Protein 5CJZ (pdb70)

InterPro domains:
  IPR011990 Tetratricopeptide-like helical domain superfamily [SSF48452] (22-642)
  IPR012944 RagB/SusD domain [PF07980] (339-642)
  IPR033985 SusD-like, N-terminal [PF14322] (80-227)

Organism: Bacteroides thetaiotaomicron (strain ATCC 29148 / DSM 2079 / JCM 5827 / CCUG 10774 / NCTC 10582 / VPI-5482 / E50) (NCBI:txid226186)

Radius of gyration: 24.62 Å; Cα contacts (8 Å, |Δi|>4): 1208; chains: 1; bounding box: 71×68×52 Å

Secondary structure (DSSP, 8-state):
--SSHHHHHHHHHHHGGGTTTT-TT-TTSTTTSSSSSEE--GGGGGSSSHHHHHTT--BTTBS--HHHHHHHHHHHHHHHHHHHHH--TTT--HHHHHHHHHHHHHHHHHHHHHHHHHHSS-----S---TT--GGG---PPPHHHHHHHHHHHHHHHHHHS-S-----SS-----HHHHHHHHHHHHHHHHSGGGTT--S-TT-B-SS--BTTTBTB-S--S--THHHHHHHHHHHHHHHHHHTTT-------S-HHHHTT-PPPPBTTB-SSGGGHHHHHHHHHHHHHTS--GGGT---EEEEES----STTTS-SEEEE-TTS-EEE-----EE-HHHHHHSPBTTSS-TTT-TTS--GGGTTSB---TT-TT-BGGGSSB-HHHHHHEEETTSEEEEEEETTEEEEP-TT-TTTTS--HHHHTT---SSSEEE-TT--TT-EE-TTS-EE--S--PEEEEEHHHHHHHHHHHHHHHT-HHHHHHHHHHHHHHTTSPPP-GGG-BTTB-HHHHHHHHHHHHTTTSS-HHHHHHHTT-HHHHHSTT--EE-S-SSSS--HHHHSS-EE--S-----GGGGSPPP-HHHHHH-TT--PPTT-

Structure (mmCIF, N/CA/C/O backbone):
data_5CJZ
#
_entry.id   5CJZ
#
_cell.length_a   155.925
_cell.length_b   155.925
_cell.length_c   114.315
_cell.angle_alpha   90.000
_cell.angle_beta   90.000
_cell.angle_gamma   120.000
#
_symmetry.space_group_name_H-M   'P 6 2 2'
#
loop_
_entity.id
_entity.type
_entity.pdbx_description
1 polymer 'SusD homolog'
2 non-polymer 'POTASSIUM ION'
3 non-polymer 'CALCIUM ION'
4 non-polymer 'CESIUM ION'
5 non-polymer beta-D-galactopyranose
6 non-polymer 1,2-ETHANEDIOL
7 water water
#
loop_
_atom_site.group_PDB
_atom_site.id
_atom_site.type_symbol
_atom_site.label_atom_id
_atom_site.label_alt_id
_atom_site.label_comp_id
_atom_site.label_asym_id
_atom_site.label_entity_id
_atom_site.label_seq_id
_atom_site.pdbx_PDB_ins_code
_atom_site.Cartn_x
_atom_site.Cartn_y
_atom_site.Cartn_z
_atom_site.occupancy
_atom_site.B_iso_or_equiv
_atom_site.auth_seq_id
_atom_site.auth_comp_id
_atom_site.auth_asym_id
_atom_site.auth_atom_id
_atom_site.pd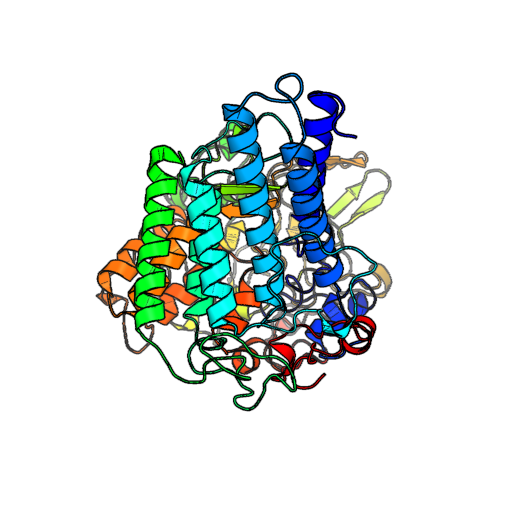bx_PDB_model_num
ATOM 1 N N . ALA A 1 24 ? 207.434 125.273 12.983 1.00 42.76 40 ALA A N 1
ATOM 2 C CA . ALA A 1 24 ? 208.480 124.281 13.190 1.00 44.13 40 ALA A CA 1
ATOM 3 C C . ALA A 1 24 ? 208.718 124.112 14.681 1.00 40.22 40 ALA A C 1
ATOM 4 O O . ALA A 1 24 ? 208.057 123.317 15.344 1.00 37.02 40 ALA A O 1
ATOM 6 N N . MET A 1 25 ? 209.680 124.861 15.198 1.00 39.88 41 MET A N 1
ATOM 7 C CA . MET A 1 25 ? 209.779 125.089 16.628 1.00 32.29 41 MET A CA 1
ATOM 8 C C . MET A 1 25 ? 209.890 126.593 16.836 1.00 29.89 41 MET A C 1
ATOM 9 O O . MET A 1 25 ? 210.749 127.084 17.559 1.00 29.36 41 MET A O 1
ATOM 14 N N . SER A 1 26 ? 208.997 127.315 16.181 1.00 24.06 42 SER A N 1
ATOM 15 C CA . SER A 1 26 ? 209.062 128.762 16.127 1.00 25.31 42 SER A CA 1
ATOM 16 C C . SER A 1 26 ? 208.309 129.452 17.264 1.00 20.83 42 SER A C 1
ATOM 17 O O . SER A 1 26 ? 208.297 130.670 17.349 1.00 21.27 42 SER A O 1
ATOM 20 N N . SER A 1 27 ? 207.683 128.671 18.132 1.00 18.48 43 SER A N 1
ATOM 21 C CA . SER A 1 27 ? 206.940 129.220 19.256 1.00 16.69 43 SER A CA 1
ATOM 22 C C . SER A 1 27 ? 206.699 128.145 20.304 1.00 16.33 43 SER A C 1
ATOM 23 O O . SER A 1 27 ? 206.780 126.962 20.004 1.00 15.31 43 SER A O 1
ATOM 26 N N . PRO A 1 28 ? 206.392 128.559 21.534 1.00 13.39 44 PRO A N 1
ATOM 27 C CA . PRO A 1 28 ? 206.076 127.589 22.581 1.00 13.58 44 PRO A CA 1
ATOM 28 C C . PRO A 1 28 ? 204.914 126.664 22.198 1.00 14.86 44 PRO A C 1
ATOM 29 O O . PRO A 1 28 ? 205.020 125.477 22.435 1.00 13.22 44 PRO A O 1
ATOM 33 N N . THR A 1 29 ? 203.837 127.174 21.608 1.00 14.36 45 THR A N 1
ATOM 34 C CA . THR A 1 29 ? 202.718 126.275 21.310 1.00 14.20 45 THR A CA 1
ATOM 35 C C . THR A 1 29 ? 203.095 125.320 20.167 1.00 13.97 45 THR A C 1
ATOM 36 O O . THR A 1 29 ? 202.769 124.132 20.211 1.00 13.80 45 THR A O 1
ATOM 40 N N . ARG A 1 30 ? 203.818 125.820 19.170 1.00 15.23 46 ARG A N 1
ATOM 41 C CA . ARG A 1 30 ? 204.317 124.954 18.103 1.00 16.61 46 ARG A CA 1
ATOM 42 C C . ARG A 1 30 ? 205.201 123.835 18.656 1.00 14.40 46 ARG A C 1
ATOM 43 O O . ARG A 1 30 ? 205.069 122.683 18.258 1.00 12.94 46 ARG A O 1
ATOM 51 N N . ALA A 1 31 ? 206.090 124.179 19.578 1.00 15.06 47 ALA A N 1
ATOM 52 C CA . ALA A 1 31 ? 206.974 123.192 20.183 1.00 14.55 47 ALA A CA 1
ATOM 53 C C . ALA A 1 31 ? 206.161 122.138 20.934 1.00 13.91 47 ALA A C 1
ATOM 54 O O . ALA A 1 31 ? 206.377 120.944 20.763 1.00 13.29 47 ALA A O 1
ATOM 56 N N . LEU A 1 32 ? 205.215 122.587 21.752 1.00 12.98 48 LEU A N 1
ATOM 57 C CA . LEU A 1 32 ? 204.379 121.672 22.527 1.00 11.83 48 LEU A CA 1
ATOM 58 C C . LEU A 1 32 ? 203.618 120.722 21.613 1.00 12.45 48 LEU A C 1
ATOM 59 O O . LEU A 1 32 ? 203.438 119.548 21.942 1.00 11.75 48 LEU A O 1
ATOM 64 N N . GLY A 1 33 ? 203.181 121.230 20.465 1.00 10.08 49 GLY A N 1
ATOM 65 C CA . GLY A 1 33 ? 202.484 120.414 19.485 1.00 13.08 49 GLY A CA 1
ATOM 66 C C . GLY A 1 33 ? 203.371 119.302 18.944 1.00 15.01 49 GLY A C 1
ATOM 67 O O . GLY A 1 33 ? 202.936 118.159 18.758 1.00 13.29 49 GLY A O 1
ATOM 68 N N . PHE A 1 34 ? 204.626 119.660 18.692 1.00 10.81 50 PHE A N 1
ATOM 69 C CA . PHE A 1 34 ? 205.647 118.723 18.242 1.00 12.06 50 PHE A CA 1
ATOM 70 C C . PHE A 1 34 ? 205.819 117.621 19.295 1.00 11.06 50 PHE A C 1
ATOM 71 O O . PHE A 1 34 ? 205.842 116.437 18.978 1.00 11.71 50 PHE A O 1
ATOM 79 N N . LEU A 1 35 ? 205.926 118.024 20.552 1.00 10.79 51 LEU A N 1
ATOM 80 C CA . LEU A 1 35 ? 206.076 117.069 21.650 1.00 11.05 51 LEU A CA 1
ATOM 81 C C . LEU A 1 35 ? 204.863 116.128 21.730 1.00 12.98 51 LEU A C 1
ATOM 82 O O . LEU A 1 35 ? 204.997 114.913 21.877 1.00 11.03 51 LEU A O 1
ATOM 87 N N . TYR A 1 36 ? 203.676 116.711 21.627 1.00 12.09 52 TYR A N 1
ATOM 88 C CA . TYR A 1 36 ? 202.437 115.938 21.585 1.00 12.67 52 TYR A CA 1
ATOM 89 C C . TYR A 1 36 ? 202.489 114.870 20.490 1.00 13.64 52 TYR A C 1
ATOM 90 O O . TYR A 1 36 ? 202.165 113.714 20.726 1.00 11.57 52 TYR A O 1
ATOM 99 N N . SER A 1 37 ? 202.946 115.250 19.305 1.00 13.06 53 SER A N 1
ATOM 100 C CA . SER A 1 37 ? 203.012 114.301 18.198 1.00 16.03 53 SER A CA 1
ATOM 101 C C . SER A 1 37 ? 203.998 113.156 18.490 1.00 13.74 53 SER A C 1
ATOM 102 O O . SER A 1 37 ? 203.876 112.060 17.943 1.00 14.22 53 SER A O 1
ATOM 105 N N . CYS A 1 38 ? 204.962 113.398 19.370 1.00 11.49 54 CYS A N 1
ATOM 106 C CA . CYS A 1 38 ? 205.908 112.338 19.713 1.00 10.88 54 CYS A CA 1
ATOM 107 C C . CYS A 1 38 ? 205.247 111.208 20.501 1.00 10.47 54 CYS A C 1
ATOM 108 O O . CYS A 1 38 ? 205.748 110.091 20.511 1.00 10.11 54 CYS A O 1
ATOM 111 N N . TYR A 1 39 ? 204.144 111.514 21.176 1.00 9.50 55 TYR A N 1
ATOM 112 C CA . TYR A 1 39 ? 203.377 110.502 21.905 1.00 10.76 55 TYR A CA 1
ATOM 113 C C . TYR A 1 39 ? 202.475 109.667 20.986 1.00 10.65 55 TYR A C 1
ATOM 114 O O . TYR A 1 39 ? 201.758 108.786 21.442 1.00 10.84 55 TYR A O 1
ATOM 123 N N . GLY A 1 40 ? 202.521 109.947 19.693 1.00 13.91 56 GLY A N 1
ATOM 124 C CA . GLY A 1 40 ? 201.595 109.352 18.746 1.00 13.13 56 GLY A CA 1
ATOM 125 C C . GLY A 1 40 ? 201.618 107.840 18.554 1.00 12.94 56 GLY A C 1
ATOM 126 O O . GLY A 1 40 ? 200.674 107.288 18.006 1.00 13.57 56 GLY A O 1
ATOM 127 N N . GLY A 1 41 ? 202.680 107.165 18.987 1.00 11.40 57 GLY A N 1
ATOM 128 C CA . GLY A 1 41 ? 202.788 105.728 18.742 1.00 12.44 57 GLY A CA 1
ATOM 129 C C . GLY A 1 41 ? 202.407 104.843 19.925 1.00 14.15 57 GLY A C 1
ATOM 130 O O . GLY A 1 41 ? 202.467 103.618 19.867 1.00 12.57 57 GLY A O 1
ATOM 131 N N . VAL A 1 42 ? 201.992 105.482 21.005 1.00 12.58 58 VAL A N 1
ATOM 132 C CA . VAL A 1 42 ? 201.838 104.809 22.275 1.00 12.80 58 VAL A CA 1
ATOM 133 C C . VAL A 1 42 ? 200.691 103.786 22.267 1.00 13.73 58 VAL A C 1
ATOM 134 O O . VAL A 1 42 ? 200.672 102.874 23.079 1.00 14.12 58 VAL A O 1
ATOM 138 N N . SER A 1 43 ? 199.773 103.907 21.316 1.00 12.29 59 SER A N 1
ATOM 139 C CA . SER A 1 43 ? 198.637 102.969 21.224 1.00 13.49 59 SER A CA 1
ATOM 140 C C . SER A 1 43 ? 198.949 101.680 20.450 1.00 13.54 59 SER A C 1
ATOM 141 O O . SER A 1 43 ? 198.067 100.857 20.218 1.00 15.76 59 SER A O 1
ATOM 144 N N . THR A 1 44 ? 200.203 101.513 20.047 1.00 13.71 60 THR A N 1
ATOM 145 C CA . THR A 1 44 ? 200.630 100.311 19.349 1.00 12.57 60 THR A CA 1
ATOM 146 C C . THR A 1 44 ? 200.358 99.056 20.179 1.00 14.00 60 THR A C 1
ATOM 147 O O . THR A 1 44 ? 200.579 99.053 21.372 1.00 13.04 60 THR A O 1
ATOM 151 N N . ASP A 1 45 ? 199.893 97.992 19.528 1.00 14.54 61 ASP A N 1
ATOM 152 C CA . ASP A 1 45 ? 199.534 96.765 20.228 1.00 12.35 61 ASP A CA 1
ATOM 153 C C . ASP A 1 45 ? 198.573 97.095 21.373 1.00 12.10 61 ASP A C 1
ATOM 154 O O . ASP A 1 45 ? 198.809 96.761 22.521 1.00 12.87 61 ASP A O 1
ATOM 159 N N . LEU A 1 46 ? 197.491 97.787 21.049 1.00 10.44 62 LEU A N 1
ATOM 160 C CA . LEU A 1 46 ? 196.548 98.194 22.071 1.00 10.92 62 LEU A CA 1
ATOM 161 C C . LEU A 1 46 ? 195.928 96.971 22.738 1.00 11.02 62 LEU A C 1
ATOM 162 O O . LEU A 1 46 ? 195.447 96.086 22.059 1.00 9.32 62 LEU A O 1
ATOM 167 N N . PRO A 1 47 ? 195.954 96.929 24.072 1.00 11.46 63 PRO A N 1
ATOM 168 C CA . PRO A 1 47 ? 195.339 95.838 24.833 1.00 11.93 63 PRO A CA 1
ATOM 169 C C . PRO A 1 47 ? 193.820 95.769 24.600 1.00 10.89 63 PRO A C 1
ATOM 170 O O . PRO A 1 47 ? 193.181 96.811 24.476 1.00 9.70 63 PRO A O 1
ATOM 174 N N . SER A 1 48 ? 193.288 94.553 24.518 1.00 11.80 64 SER A N 1
ATOM 175 C CA . SER A 1 48 ? 191.844 94.290 24.486 1.00 12.38 64 SER A CA 1
ATOM 176 C C . SER A 1 48 ? 191.161 94.556 23.136 1.00 12.77 64 SER A C 1
ATOM 177 O O . SER A 1 48 ? 190.030 94.119 22.925 1.00 14.73 64 SER A O 1
ATOM 180 N N . ALA A 1 49 ? 191.833 95.259 22.230 1.00 12.89 65 ALA A N 1
ATOM 181 C CA . ALA A 1 49 ? 191.339 95.404 20.860 1.00 10.28 65 ALA A CA 1
ATOM 182 C C . ALA A 1 49 ? 191.178 94.020 20.235 1.00 11.78 65 ALA A C 1
ATOM 183 O O . ALA A 1 49 ? 192.151 93.297 20.093 1.00 12.89 65 ALA A O 1
ATOM 185 N N . TYR A 1 50 ? 189.952 93.656 19.865 1.00 9.37 66 TYR A N 1
ATOM 186 C CA . TYR A 1 50 ? 189.660 92.260 19.549 1.00 9.92 66 TYR A CA 1
ATOM 187 C C . TYR A 1 50 ? 190.280 91.745 18.246 1.00 8.70 66 TYR A C 1
ATOM 188 O O . TYR A 1 50 ? 190.411 90.546 18.066 1.00 11.44 66 TYR A O 1
ATOM 197 N N . LEU A 1 51 ? 190.651 92.629 17.334 1.00 9.90 67 LEU A N 1
ATOM 198 C CA . LEU A 1 51 ? 191.278 92.171 16.096 1.00 12.02 67 LEU A CA 1
ATOM 199 C C . LEU A 1 51 ? 192.804 92.100 16.227 1.00 13.12 67 LEU A C 1
ATOM 200 O O . LEU A 1 51 ? 193.487 91.634 15.334 1.00 15.07 67 LEU A O 1
ATOM 205 N N . GLY A 1 52 ? 193.319 92.573 17.350 1.00 12.29 68 GLY A N 1
ATOM 206 C CA . GLY A 1 52 ? 194.751 92.628 17.573 1.00 11.43 68 GLY A CA 1
ATOM 207 C C . GLY A 1 52 ? 195.299 91.264 17.949 1.00 11.23 68 GLY A C 1
ATOM 208 O O . GLY A 1 52 ? 194.720 90.560 18.766 1.00 9.35 68 GLY A O 1
ATOM 209 N N . GLU A 1 53 ? 196.436 90.901 17.368 1.00 10.70 69 GLU A N 1
ATOM 210 C CA . GLU A 1 53 ? 196.978 89.567 17.591 1.00 9.92 69 GLU A CA 1
ATOM 211 C C . GLU A 1 53 ? 197.450 89.347 19.037 1.00 9.42 69 GLU A C 1
ATOM 212 O O . GLU A 1 53 ? 197.469 88.211 19.509 1.00 8.23 69 GLU A O 1
ATOM 218 N N . ILE A 1 54 ? 197.832 90.402 19.754 1.00 7.94 70 ILE A N 1
ATOM 219 C CA . ILE A 1 54 ? 198.231 90.174 21.137 1.00 10.73 70 ILE A CA 1
ATOM 220 C C . ILE A 1 54 ? 197.031 89.839 22.025 1.00 9.30 70 ILE A C 1
ATOM 221 O O . ILE A 1 54 ? 197.207 89.399 23.154 1.00 10.03 70 ILE A O 1
ATOM 226 N N . ASN A 1 55 ? 195.821 90.027 21.501 1.00 7.53 71 ASN A N 1
ATOM 227 C CA . ASN A 1 55 ? 194.607 89.791 22.272 1.00 10.76 71 ASN A CA 1
ATOM 228 C C . ASN A 1 55 ? 193.856 88.519 21.880 1.00 9.75 71 ASN A C 1
ATOM 229 O O . ASN A 1 55 ? 193.385 87.799 22.741 1.00 9.45 71 ASN A O 1
ATOM 234 N N . SER A 1 56 ? 193.756 88.256 20.588 1.00 9.04 72 SER A N 1
ATOM 235 C CA . SER A 1 56 ? 192.845 87.223 20.118 1.00 9.68 72 SER A CA 1
ATOM 236 C C . SER A 1 56 ? 193.524 85.976 19.569 1.00 11.08 72 SER A C 1
ATOM 237 O O . SER A 1 56 ? 192.991 85.329 18.676 1.00 10.25 72 SER A O 1
ATOM 240 N N . THR A 1 57 ? 194.693 85.648 20.117 1.00 13.52 73 THR A N 1
ATOM 241 C CA . THR A 1 57 ? 195.424 84.447 19.721 1.00 9.12 73 THR A CA 1
ATOM 242 C C . THR A 1 57 ? 195.858 83.567 20.898 1.00 7.48 73 THR A C 1
ATOM 243 O O . THR A 1 57 ? 196.637 82.640 20.709 1.00 7.64 73 THR A O 1
ATOM 247 N N . THR A 1 58 ? 195.384 83.866 22.101 1.00 7.73 74 THR A N 1
ATOM 248 C CA . THR A 1 58 ? 195.838 83.159 23.288 1.00 8.59 74 THR A CA 1
ATOM 249 C C . THR A 1 58 ? 194.821 82.094 23.710 1.00 8.97 74 THR A C 1
ATOM 250 O O . THR A 1 58 ? 193.848 81.870 23.012 1.00 11.72 74 THR A O 1
ATOM 254 N N . ASP A 1 59 ? 195.049 81.458 24.853 1.00 7.47 75 ASP A N 1
ATOM 255 C CA . ASP A 1 59 ? 194.123 80.443 25.363 1.00 11.36 75 ASP A CA 1
ATOM 256 C C . ASP A 1 59 ? 193.065 81.054 26.288 1.00 9.18 75 ASP A C 1
ATOM 257 O O . ASP A 1 59 ? 192.268 80.341 26.889 1.00 9.84 75 ASP A O 1
ATOM 262 N N . GLU A 1 60 ? 193.062 82.376 26.398 1.00 7.05 76 GLU A N 1
ATOM 263 C CA . GLU A 1 60 ? 192.032 83.071 27.167 1.00 12.30 76 GLU A CA 1
ATOM 264 C C . GLU A 1 60 ? 190.660 82.896 26.515 1.00 8.32 76 GLU A C 1
ATOM 265 O O . GLU A 1 60 ? 189.675 82.545 27.161 1.00 7.89 76 GLU A O 1
ATOM 271 N N . TYR A 1 61 ? 190.626 83.173 25.219 1.00 7.87 77 TYR A N 1
ATOM 272 C CA . TYR A 1 61 ? 189.395 83.149 24.438 1.00 7.97 77 TYR A CA 1
ATOM 273 C C . TYR A 1 61 ? 189.752 82.959 22.977 1.00 8.01 77 TYR A C 1
ATOM 274 O O . TYR A 1 61 ? 190.897 83.161 22.583 1.00 7.92 77 TYR A O 1
ATOM 283 N N . VAL A 1 62 ? 188.756 82.568 22.193 1.00 7.17 78 VAL A N 1
ATOM 284 C CA . VAL A 1 62 ? 188.890 82.443 20.761 1.00 8.89 78 VAL A CA 1
ATOM 285 C C . VAL A 1 62 ? 187.840 83.278 20.043 1.00 7.11 78 VAL A C 1
ATOM 286 O O . VAL A 1 62 ? 186.835 83.684 20.630 1.00 8.29 78 VAL A O 1
ATOM 290 N N . LEU A 1 63 ? 188.113 83.557 18.780 1.00 9.48 79 LEU A N 1
ATOM 291 C CA . LEU A 1 63 ? 187.161 84.214 17.893 1.00 10.93 79 LEU A CA 1
ATOM 292 C C . LEU A 1 63 ? 186.690 83.200 16.848 1.00 9.86 79 LEU A C 1
ATOM 293 O O . LEU A 1 63 ? 187.373 82.221 16.589 1.00 11.60 79 LEU A O 1
ATOM 298 N N . PRO A 1 64 ? 185.514 83.429 16.259 1.00 9.74 80 PRO A N 1
ATOM 299 C CA . PRO A 1 64 ? 185.055 82.566 15.171 1.00 10.09 80 PRO A CA 1
ATOM 300 C C . PRO A 1 64 ? 186.097 82.453 14.061 1.00 12.82 80 PRO A C 1
ATOM 301 O O . PRO A 1 64 ? 186.706 83.451 13.675 1.00 10.91 80 PRO A O 1
ATOM 305 N N . TYR A 1 65 ? 186.312 81.239 13.565 1.00 13.05 81 TYR A N 1
ATOM 306 C CA . TYR A 1 65 ? 187.315 81.027 12.533 1.00 13.64 81 TYR A CA 1
ATOM 307 C C . TYR A 1 65 ? 187.023 81.887 11.304 1.00 14.57 81 TYR A C 1
ATOM 308 O O . TYR A 1 65 ? 187.934 82.366 10.647 1.00 14.01 81 TYR A O 1
ATOM 317 N N . SER A 1 66 ? 185.745 82.102 11.018 1.00 13.60 82 SER A N 1
ATOM 318 C CA . SER A 1 66 ? 185.343 82.899 9.866 1.00 14.70 82 SER A CA 1
ATOM 319 C C . SER A 1 66 ? 185.721 84.382 9.998 1.00 15.59 82 SER A C 1
ATOM 320 O O . SER A 1 66 ? 185.670 85.123 9.023 1.00 14.69 82 SER A O 1
ATOM 323 N N . TRP A 1 67 ? 186.083 84.808 11.204 1.00 11.71 83 TRP A N 1
ATOM 324 C CA . TRP A 1 67 ? 186.549 86.177 11.410 1.00 12.11 83 TRP A CA 1
ATOM 325 C C . TRP A 1 67 ? 188.034 86.292 11.053 1.00 14.04 83 TRP A C 1
ATOM 326 O O . TRP A 1 67 ? 188.646 87.324 11.277 1.00 13.72 83 TRP A O 1
ATOM 337 N N . ASN A 1 68 ? 188.619 85.233 10.509 1.00 14.62 84 ASN A N 1
ATOM 338 C CA . ASN A 1 68 ? 190.051 85.288 10.243 1.00 16.83 84 ASN A CA 1
ATOM 339 C C . ASN A 1 68 ? 190.354 86.209 9.062 1.00 17.54 84 ASN A C 1
ATOM 340 O O . ASN A 1 68 ? 191.500 86.538 8.805 1.00 16.31 84 ASN A O 1
ATOM 345 N N . THR A 1 69 ? 189.307 86.630 8.358 1.00 16.96 85 THR A N 1
ATOM 346 C CA . THR A 1 69 ? 189.453 87.567 7.252 1.00 18.00 85 THR A CA 1
ATOM 347 C C . THR A 1 69 ? 189.633 89.003 7.754 1.00 18.29 85 THR A C 1
ATOM 348 O O . THR A 1 69 ? 190.018 89.885 7.001 1.00 19.12 85 THR A O 1
ATOM 352 N N . ASP A 1 70 ? 189.370 89.220 9.036 1.00 16.51 86 ASP A N 1
ATOM 353 C CA . ASP A 1 70 ? 189.462 90.546 9.625 1.00 15.02 86 ASP A CA 1
ATOM 354 C C . ASP A 1 70 ? 190.731 90.689 10.478 1.00 18.45 86 ASP A C 1
ATOM 355 O O . ASP A 1 70 ? 190.919 89.969 11.448 1.00 16.49 86 ASP A O 1
ATOM 360 N N . GLY A 1 71 ? 191.593 91.628 10.112 1.00 14.93 87 GLY A N 1
ATOM 361 C CA . GLY A 1 71 ? 192.762 91.931 10.913 1.00 13.97 87 GLY A CA 1
ATOM 362 C C . GLY A 1 71 ? 193.881 90.908 10.805 1.00 15.78 87 GLY A C 1
ATOM 363 O O . GLY A 1 71 ? 193.925 90.115 9.865 1.00 15.07 87 GLY A O 1
ATOM 364 N N . TYR A 1 72 ? 194.789 90.935 11.775 1.00 12.85 88 TYR A N 1
ATOM 365 C CA . TYR A 1 72 ? 195.971 90.077 11.746 1.00 11.98 88 TYR A CA 1
ATOM 366 C C . TYR A 1 72 ? 195.901 88.865 12.677 1.00 11.38 88 TYR A C 1
ATOM 367 O O . TYR A 1 72 ? 196.735 87.973 12.586 1.00 12.25 88 TYR A O 1
ATOM 376 N N . TRP A 1 73 ? 194.908 88.828 13.559 1.00 11.52 89 TRP A N 1
ATOM 377 C CA . TRP A 1 73 ? 194.859 87.792 14.591 1.00 10.13 89 TRP A CA 1
ATOM 378 C C . TRP A 1 73 ? 194.927 86.390 13.993 1.00 11.66 89 TRP A C 1
ATOM 379 O O . TRP A 1 73 ? 195.586 85.511 14.539 1.00 10.75 89 TRP A O 1
ATOM 390 N N . GLY A 1 74 ? 194.269 86.192 12.859 1.00 10.53 90 GLY A N 1
ATOM 391 C CA . GLY A 1 74 ? 194.219 84.874 12.255 1.00 11.61 90 GLY A CA 1
ATOM 392 C C . GLY A 1 74 ? 195.593 84.375 11.850 1.00 12.11 90 GLY A C 1
ATOM 393 O O . GLY A 1 74 ? 195.999 83.260 12.194 1.00 11.64 90 GLY A O 1
ATOM 394 N N . ALA A 1 75 ? 196.312 85.217 11.121 1.00 10.89 91 ALA A N 1
ATOM 395 C CA . ALA A 1 75 ? 197.644 84.869 10.644 1.00 12.53 91 ALA A CA 1
ATOM 396 C C . ALA A 1 75 ? 198.552 84.454 11.801 1.00 12.57 91 ALA A C 1
ATOM 397 O O . ALA A 1 75 ? 199.340 83.523 11.678 1.00 12.89 91 ALA A O 1
ATOM 399 N N . TYR A 1 76 ? 198.435 85.134 12.933 1.00 11.28 92 TYR A N 1
ATOM 400 C CA . TYR A 1 76 ? 199.293 84.810 14.064 1.00 11.01 92 TYR A CA 1
ATOM 401 C C . TYR A 1 76 ? 198.823 83.544 14.781 1.00 12.19 92 TYR A C 1
ATOM 402 O O . TYR A 1 76 ? 199.635 82.743 15.211 1.00 12.31 92 TYR A O 1
ATOM 411 N N . ALA A 1 77 ? 197.512 83.362 14.892 1.00 11.60 93 ALA A N 1
ATOM 412 C CA . ALA A 1 77 ? 196.958 82.204 15.604 1.00 10.14 93 ALA A CA 1
ATOM 413 C C . ALA A 1 77 ? 197.208 80.889 14.859 1.00 11.96 93 ALA A C 1
ATOM 414 O O . ALA A 1 77 ? 197.409 79.848 15.473 1.00 12.24 93 ALA A O 1
ATOM 416 N N . PHE A 1 78 ? 197.178 80.951 13.536 1.00 9.65 94 PHE A N 1
ATOM 417 C CA . PHE A 1 78 ? 197.215 79.751 12.709 1.00 12.40 94 PHE A CA 1
ATOM 418 C C . PHE A 1 78 ? 198.559 79.568 12.002 1.00 13.69 94 PHE A C 1
ATOM 419 O O . PHE A 1 78 ? 198.686 78.758 11.088 1.00 12.31 94 PHE A O 1
ATOM 427 N N . ASN A 1 79 ? 199.547 80.341 12.443 1.00 12.83 95 ASN A N 1
ATOM 428 C CA . ASN A 1 79 ? 200.925 80.253 11.942 1.00 12.89 95 ASN A CA 1
ATOM 429 C C . ASN A 1 79 ? 201.075 80.481 10.437 1.00 14.85 95 ASN A C 1
ATOM 430 O O . ASN A 1 79 ? 201.900 79.849 9.774 1.00 12.10 95 ASN A O 1
ATOM 435 N N . THR A 1 80 ? 200.274 81.387 9.896 1.00 14.47 96 THR A N 1
ATOM 436 C CA . THR A 1 80 ? 200.431 81.747 8.507 1.00 12.90 96 THR A CA 1
ATOM 437 C C . THR A 1 80 ? 200.996 83.160 8.350 1.00 11.35 96 THR A C 1
ATOM 438 O O . THR A 1 80 ? 201.100 83.655 7.248 1.00 13.60 96 THR A O 1
ATOM 442 N N . ALA A 1 81 ? 201.371 83.797 9.454 1.00 12.97 97 ALA A N 1
ATOM 443 C CA . ALA A 1 81 ? 202.126 85.039 9.366 1.00 12.89 97 ALA A CA 1
ATOM 444 C C . ALA A 1 81 ? 203.451 84.780 8.664 1.00 13.42 97 ALA A C 1
ATOM 445 O O . ALA A 1 81 ? 203.976 83.677 8.725 1.00 16.02 97 ALA A O 1
ATOM 447 N N . SER A 1 82 ? 203.986 85.801 8.012 1.00 14.13 98 SER A N 1
ATOM 448 C CA . SER A 1 82 ? 205.231 85.672 7.263 1.00 14.55 98 SER A CA 1
ATOM 449 C C . SER A 1 82 ? 205.889 87.029 7.116 1.00 14.80 98 SER A C 1
ATOM 450 O O . SER A 1 82 ? 205.354 88.032 7.561 1.00 15.70 98 SER A O 1
ATOM 453 N N . SER A 1 83 ? 207.046 87.063 6.470 1.00 14.62 99 SER A N 1
ATOM 454 C CA . SER A 1 83 ? 207.714 88.331 6.245 1.00 12.12 99 SER A CA 1
ATOM 455 C C . SER A 1 83 ? 206.895 89.241 5.323 1.00 14.14 99 SER A C 1
ATOM 456 O O . SER A 1 83 ? 207.154 90.431 5.251 1.00 16.04 99 SER A O 1
ATOM 459 N N . THR A 1 84 ? 205.914 88.684 4.617 1.00 14.03 100 THR A N 1
ATOM 460 C CA . THR A 1 84 ? 205.046 89.494 3.765 1.00 16.70 100 THR A CA 1
ATOM 461 C C . THR A 1 84 ? 203.581 89.461 4.209 1.00 19.48 100 THR A C 1
ATOM 462 O O . THR A 1 84 ? 202.696 89.903 3.489 1.00 22.38 100 THR A O 1
ATOM 466 N N . ASN A 1 85 ? 203.345 88.928 5.396 1.00 16.18 101 ASN A N 1
ATOM 467 C CA . ASN A 1 85 ? 202.013 88.837 5.969 1.00 16.24 101 ASN A CA 1
ATOM 468 C C . ASN A 1 85 ? 202.145 89.019 7.468 1.00 14.33 101 ASN A C 1
ATOM 469 O O . ASN A 1 85 ? 202.155 88.057 8.223 1.00 13.35 101 ASN A O 1
ATOM 474 N N . GLN A 1 86 ? 202.293 90.263 7.897 1.00 15.27 102 GLN A N 1
ATOM 475 C CA . GLN A 1 86 ? 202.588 90.543 9.293 1.00 11.54 102 GLN A CA 1
ATOM 476 C C . GLN A 1 86 ? 202.184 91.950 9.694 1.00 13.42 102 GLN A C 1
ATOM 477 O O . GLN A 1 86 ? 201.980 92.811 8.849 1.00 12.17 102 GLN A O 1
ATOM 483 N N . ASP A 1 87 ? 202.078 92.146 11.002 1.00 11.88 103 ASP A N 1
ATOM 484 C CA . ASP A 1 87 ? 201.731 93.424 11.606 1.00 10.90 103 ASP A CA 1
ATOM 485 C C . ASP A 1 87 ? 203.017 94.216 11.876 1.00 11.48 103 ASP A C 1
ATOM 486 O O . ASP A 1 87 ? 203.701 93.962 12.850 1.00 11.56 103 ASP A O 1
ATOM 491 N N . TRP A 1 88 ? 203.328 95.165 11.000 1.00 9.77 104 TRP A N 1
ATOM 492 C CA . TRP A 1 88 ? 204.616 95.876 11.028 1.00 12.88 104 TRP A CA 1
ATOM 493 C C . TRP A 1 88 ? 204.641 97.002 12.067 1.00 10.92 104 TRP A C 1
ATOM 494 O O . TRP A 1 88 ? 204.799 98.177 11.733 1.00 10.96 104 TRP A O 1
ATOM 505 N N . LEU A 1 89 ? 204.485 96.651 13.332 1.00 9.68 105 LEU A N 1
ATOM 506 C CA . LEU A 1 89 ? 204.499 97.676 14.368 1.00 10.90 105 LEU A CA 1
ATOM 507 C C . LEU A 1 89 ? 205.881 98.310 14.513 1.00 10.17 105 LEU A C 1
ATOM 508 O O . LEU A 1 89 ? 205.999 99.432 14.962 1.00 11.53 105 LEU A O 1
ATOM 513 N N . TRP A 1 90 ? 206.913 97.570 14.122 1.00 9.24 106 TRP A N 1
ATOM 514 C CA . TRP A 1 90 ? 208.278 98.090 14.013 1.00 10.84 106 TRP A CA 1
ATOM 515 C C . TRP A 1 90 ? 208.302 99.387 13.198 1.00 11.50 106 TRP A C 1
ATOM 516 O O . TRP A 1 90 ? 209.004 100.337 13.532 1.00 10.33 106 TRP A O 1
ATOM 527 N N . GLY A 1 91 ? 207.518 99.415 12.127 1.00 12.02 107 GLY A N 1
ATOM 528 C CA . GLY A 1 91 ? 207.424 100.589 11.287 1.00 13.64 107 GLY A CA 1
ATOM 529 C C . GLY A 1 91 ? 206.992 101.796 12.097 1.00 15.89 107 GLY A C 1
ATOM 530 O O . GLY A 1 91 ? 207.540 102.881 11.964 1.00 15.45 107 GLY A O 1
ATOM 531 N N . THR A 1 92 ? 206.015 101.583 12.964 1.00 11.98 108 THR A N 1
ATOM 532 C CA . THR A 1 92 ? 205.445 102.654 13.758 1.00 13.28 108 THR A CA 1
ATOM 533 C C . THR A 1 92 ? 206.384 103.082 14.884 1.00 13.02 108 THR A C 1
ATOM 534 O O . THR A 1 92 ? 206.646 104.268 15.052 1.00 12.02 108 THR A O 1
ATOM 538 N N . THR A 1 93 ? 206.913 102.117 15.631 1.00 12.74 109 THR A N 1
ATOM 539 C CA . THR A 1 93 ? 207.741 102.451 16.780 1.00 9.79 109 THR A CA 1
ATOM 540 C C . THR A 1 93 ? 208.965 103.251 16.351 1.00 11.78 109 THR A C 1
ATOM 541 O O . THR A 1 93 ? 209.287 104.256 16.955 1.00 12.33 109 THR A O 1
ATOM 545 N N . TYR A 1 94 ? 209.643 102.817 15.299 1.00 12.43 110 TYR A N 1
ATOM 546 C CA . TYR A 1 94 ? 210.858 103.526 14.897 1.00 12.27 110 TYR A CA 1
ATOM 547 C C . TYR A 1 94 ? 210.520 104.848 14.217 1.00 13.63 110 TYR A C 1
ATOM 548 O O . TYR A 1 94 ? 211.319 105.776 14.231 1.00 14.76 110 TYR A O 1
ATOM 557 N N . GLN A 1 95 ? 209.327 104.931 13.639 1.00 13.25 111 GLN A N 1
ATOM 558 C CA . GLN A 1 95 ? 208.824 106.196 13.129 1.00 12.63 111 GLN A CA 1
ATOM 559 C C . GLN A 1 95 ? 208.758 107.247 14.241 1.00 12.81 111 GLN A C 1
ATOM 560 O O . GLN A 1 95 ? 209.282 108.334 14.092 1.00 11.03 111 GLN A O 1
ATOM 566 N N . TYR A 1 96 ? 208.128 106.918 15.363 1.00 11.03 112 TYR A N 1
ATOM 567 C CA . TYR A 1 96 ? 208.027 107.884 16.451 1.00 12.46 112 TYR A CA 1
ATOM 568 C C . TYR A 1 96 ? 209.342 108.057 17.215 1.00 11.60 112 TYR A C 1
ATOM 569 O O . TYR A 1 96 ? 209.614 109.128 17.772 1.00 9.06 112 TYR A O 1
ATOM 578 N N . ILE A 1 97 ? 210.171 107.018 17.221 1.00 10.89 113 ILE A N 1
ATOM 579 C CA . ILE A 1 97 ? 211.500 107.167 17.794 1.00 12.66 113 ILE A CA 1
ATOM 580 C C . ILE A 1 97 ? 212.243 108.269 17.026 1.00 12.86 113 ILE A C 1
ATOM 581 O O . ILE A 1 97 ? 212.811 109.170 17.625 1.00 11.96 113 ILE A O 1
ATOM 586 N N . GLY A 1 98 ? 212.198 108.211 15.700 1.00 12.98 114 GLY A N 1
ATOM 587 C CA . GLY A 1 98 ? 212.812 109.239 14.876 1.00 14.54 114 GLY A CA 1
ATOM 588 C C . GLY A 1 98 ? 212.226 110.622 15.154 1.00 14.54 114 GLY A C 1
ATOM 589 O O . GLY A 1 98 ? 212.937 111.625 15.189 1.00 13.96 114 GLY A O 1
ATOM 590 N N . GLN A 1 99 ? 210.917 110.661 15.366 1.00 12.30 115 GLN A N 1
ATOM 591 C CA . GLN A 1 99 ? 210.218 111.903 15.659 1.00 15.03 115 GLN A CA 1
ATOM 592 C C . GLN A 1 99 ? 210.752 112.512 16.953 1.00 14.61 115 GLN A C 1
ATOM 593 O O . GLN A 1 99 ? 210.958 113.716 17.055 1.00 13.74 115 GLN A O 1
ATOM 599 N N . CYS A 1 100 ? 210.982 111.656 17.939 1.00 11.73 116 CYS A N 1
ATOM 600 C CA . CYS A 1 100 ? 211.530 112.084 19.208 1.00 10.69 116 CYS A CA 1
ATOM 601 C C . CYS A 1 100 ? 212.909 112.723 19.021 1.00 12.85 116 CYS A C 1
ATOM 602 O O . CYS A 1 100 ? 213.166 113.805 19.523 1.00 13.63 116 CYS A O 1
ATOM 605 N N . TYR A 1 101 ? 213.800 112.049 18.309 1.00 11.28 117 TYR A N 1
ATOM 606 C CA . TYR A 1 101 ? 215.144 112.593 18.175 1.00 15.06 117 TYR A CA 1
ATOM 607 C C . TYR A 1 101 ? 215.149 113.839 17.286 1.00 15.98 117 TYR A C 1
ATOM 608 O O . TYR A 1 101 ? 215.952 114.739 17.489 1.00 15.58 117 TYR A O 1
ATOM 617 N N . LEU A 1 102 ? 214.230 113.902 16.331 1.00 15.96 118 LEU A N 1
ATOM 618 C CA . LEU A 1 102 ? 214.105 115.091 15.493 1.00 17.44 118 LEU A CA 1
ATOM 619 C C . LEU A 1 102 ? 213.710 116.287 16.348 1.00 18.49 118 LEU A C 1
ATOM 620 O O . LEU A 1 102 ? 214.251 117.376 16.201 1.00 18.69 118 LEU A O 1
ATOM 625 N N . PHE A 1 103 ? 212.751 116.060 17.239 1.00 16.44 119 PHE A N 1
ATOM 626 C CA . PHE A 1 103 ? 212.320 117.057 18.206 1.00 16.22 119 PHE A CA 1
ATOM 627 C C . PHE A 1 103 ? 213.500 117.500 19.073 1.00 16.14 119 PHE A C 1
ATOM 628 O O . PHE A 1 103 ? 213.733 118.690 19.261 1.00 15.85 119 PHE A O 1
ATOM 636 N N . LEU A 1 104 ? 214.253 116.531 19.581 1.00 14.29 120 LEU A N 1
ATOM 637 C CA . LEU A 1 104 ? 215.342 116.812 20.506 1.00 15.21 120 LEU A CA 1
ATOM 638 C C . LEU A 1 104 ? 216.416 117.645 19.813 1.00 18.11 120 LEU A C 1
ATOM 639 O O . LEU A 1 104 ? 217.010 118.535 20.407 1.00 18.60 120 LEU A O 1
ATOM 644 N N . GLN A 1 105 ? 216.640 117.339 18.546 1.00 17.08 121 GLN A N 1
ATOM 645 C CA . GLN A 1 105 ? 217.618 118.042 17.734 1.00 17.92 121 GLN A CA 1
ATOM 646 C C . GLN A 1 105 ? 217.237 119.513 17.585 1.00 19.39 121 GLN A C 1
ATOM 647 O O . GLN A 1 105 ? 218.033 120.401 17.858 1.00 20.89 121 GLN A O 1
ATOM 653 N N . LYS A 1 106 ? 216.004 119.760 17.165 1.00 18.27 122 LYS A N 1
ATOM 654 C CA . LYS A 1 106 ? 215.511 121.125 17.026 1.00 20.82 122 LYS A CA 1
ATOM 655 C C . LYS A 1 106 ? 215.511 121.866 18.364 1.00 19.95 122 LYS A C 1
ATOM 656 O O . LYS A 1 106 ? 215.875 123.036 18.425 1.00 22.86 122 LYS A O 1
ATOM 662 N N . LEU A 1 107 ? 215.128 121.182 19.435 1.00 16.34 123 LEU A N 1
ATOM 663 C CA . LEU A 1 107 ? 215.078 121.804 20.757 1.00 17.59 123 LEU A CA 1
ATOM 664 C C . LEU A 1 107 ? 216.436 122.333 21.207 1.00 19.00 123 LEU A C 1
ATOM 665 O O . LEU A 1 107 ? 216.511 123.349 21.884 1.00 19.67 123 LEU A O 1
ATOM 670 N N . GLU A 1 108 ? 217.506 121.638 20.839 1.00 20.08 124 GLU A N 1
ATOM 671 C CA . GLU A 1 108 ? 218.848 122.078 21.211 1.00 20.82 124 GLU A CA 1
ATOM 672 C C . GLU A 1 108 ? 219.163 123.455 20.634 1.00 21.72 124 GLU A C 1
ATOM 673 O O . GLU A 1 108 ? 219.908 124.217 21.224 1.00 23.66 124 GLU A O 1
ATOM 679 N N . ASN A 1 109 ? 218.574 123.770 19.488 1.00 23.15 125 ASN A N 1
ATOM 680 C CA . ASN A 1 109 ? 218.779 125.066 18.852 1.00 26.99 125 ASN A CA 1
ATOM 681 C C . ASN A 1 109 ? 217.724 126.108 19.221 1.00 27.70 125 ASN A C 1
ATOM 682 O O . ASN A 1 109 ? 217.813 127.253 18.798 1.00 31.10 125 ASN A O 1
ATOM 687 N N . ALA A 1 110 ? 216.733 125.708 20.007 1.00 23.65 126 ALA A N 1
ATOM 688 C CA . ALA A 1 110 ? 215.652 126.606 20.395 1.00 23.18 126 ALA A CA 1
ATOM 689 C C . ALA A 1 110 ? 216.066 127.543 21.520 1.00 24.52 126 ALA A C 1
ATOM 690 O O . ALA A 1 110 ? 216.715 127.132 22.472 1.00 23.81 126 ALA A O 1
ATOM 692 N N . GLY A 1 111 ? 215.662 128.803 21.416 1.00 24.55 127 GLY A N 1
ATOM 693 C CA . GLY A 1 111 ? 216.026 129.793 22.411 1.00 25.15 127 GLY A CA 1
ATOM 694 C C . GLY A 1 111 ? 215.101 129.856 23.610 1.00 24.52 127 GLY A C 1
ATOM 695 O O . GLY A 1 111 ? 214.129 129.118 23.708 1.00 21.63 127 GLY A O 1
ATOM 696 N N . SER A 1 112 ? 215.425 130.761 24.523 1.00 22.72 128 SER A N 1
ATOM 697 C CA . SER A 1 112 ? 214.661 130.991 25.740 1.00 24.22 128 SER A CA 1
ATOM 698 C C . SER A 1 112 ? 213.203 131.401 25.479 1.00 27.30 128 SER A C 1
ATOM 699 O O . SER A 1 112 ? 212.349 131.264 26.350 1.00 25.62 128 SER A O 1
ATOM 702 N N . ASP A 1 113 ? 212.931 131.921 24.286 1.00 24.21 129 ASP A N 1
ATOM 703 C CA . ASP A 1 113 ? 211.571 132.272 23.884 1.00 25.90 129 ASP A CA 1
ATOM 704 C C . ASP A 1 113 ? 210.673 131.043 23.746 1.00 23.75 129 ASP A C 1
ATOM 705 O O . ASP A 1 113 ? 209.458 131.131 23.900 1.00 23.00 129 ASP A O 1
ATOM 710 N N . ILE A 1 114 ? 211.276 129.907 23.426 1.00 19.65 130 ILE A N 1
ATOM 711 C CA . ILE A 1 114 ? 210.512 128.690 23.175 1.00 17.29 130 ILE A CA 1
ATOM 712 C C . ILE A 1 114 ? 210.176 127.944 24.454 1.00 19.40 130 ILE A C 1
ATOM 713 O O . ILE A 1 114 ? 209.045 127.519 24.648 1.00 15.95 130 ILE A O 1
ATOM 718 N N . ALA A 1 115 ? 211.169 127.776 25.318 1.00 20.52 131 ALA A N 1
ATOM 719 C CA . ALA A 1 115 ? 210.966 127.086 26.587 1.00 21.37 131 ALA A CA 1
ATOM 720 C C . ALA A 1 115 ? 212.080 127.414 27.566 1.00 20.35 131 ALA A C 1
ATOM 721 O O . ALA A 1 115 ? 213.217 127.627 27.163 1.00 20.14 131 ALA A O 1
ATOM 723 N N . SER A 1 116 ? 211.743 127.456 28.849 1.00 18.74 132 SER A N 1
ATOM 724 C CA . SER A 1 116 ? 212.732 127.658 29.893 1.00 20.54 132 SER A CA 1
ATOM 725 C C . SER A 1 116 ? 213.674 126.462 29.947 1.00 19.70 132 SER A C 1
ATOM 726 O O . SER A 1 116 ? 213.400 125.425 29.350 1.00 18.03 132 SER A O 1
ATOM 729 N N . ASP A 1 117 ? 214.780 126.607 30.665 1.00 18.53 133 ASP A N 1
ATOM 730 C CA . ASP A 1 117 ? 215.708 125.500 30.818 1.00 19.27 133 ASP A CA 1
ATOM 731 C C . ASP A 1 117 ? 215.030 124.357 31.581 1.00 19.08 133 ASP A C 1
ATOM 732 O O . ASP A 1 117 ? 215.154 123.199 31.202 1.00 19.44 133 ASP A O 1
ATOM 737 N N . ALA A 1 118 ? 214.302 124.694 32.639 1.00 18.15 134 ALA A N 1
ATOM 738 C CA . ALA A 1 118 ? 213.554 123.696 33.401 1.00 18.57 134 ALA A CA 1
ATOM 739 C C . ALA A 1 118 ? 212.563 122.948 32.520 1.00 18.09 134 ALA A C 1
ATOM 740 O O . ALA A 1 118 ? 212.436 121.739 32.615 1.00 18.30 134 ALA A O 1
ATOM 742 N N . GLU A 1 119 ? 211.854 123.662 31.661 1.00 16.16 135 GLU A N 1
ATOM 743 C CA . GLU A 1 119 ? 210.888 122.990 30.808 1.00 14.60 135 GLU A CA 1
ATOM 744 C C . GLU A 1 119 ? 211.578 122.141 29.743 1.00 14.90 135 GLU A C 1
ATOM 745 O O . GLU A 1 119 ? 211.143 121.039 29.457 1.00 14.65 135 GLU A O 1
ATOM 751 N N . LYS A 1 120 ? 212.657 122.650 29.157 1.00 13.55 136 LYS A N 1
ATOM 752 C CA . LYS A 1 120 ? 213.440 121.848 28.225 1.00 13.50 136 LYS A CA 1
ATOM 753 C C . LYS A 1 120 ? 213.850 120.533 28.871 1.00 15.50 136 LYS A C 1
ATOM 754 O O . LYS A 1 120 ? 213.809 119.488 28.244 1.00 12.45 136 LYS A O 1
ATOM 760 N N . GLU A 1 121 ? 214.248 120.602 30.134 1.00 14.31 137 GLU A N 1
ATOM 761 C CA . GLU A 1 121 ? 214.662 119.413 30.852 1.00 16.12 137 GLU A CA 1
ATOM 762 C C . GLU A 1 121 ? 213.516 118.414 30.907 1.00 15.57 137 GLU A C 1
ATOM 763 O O . GLU A 1 121 ? 213.705 117.237 30.622 1.00 15.73 137 GLU A O 1
ATOM 769 N N . GLN A 1 122 ? 212.330 118.896 31.279 1.00 13.32 138 GLN A N 1
ATOM 770 C CA . GLN A 1 122 ? 211.144 118.043 31.326 1.00 15.44 138 GLN A CA 1
ATOM 771 C C . GLN A 1 122 ? 210.871 117.400 29.966 1.00 13.59 138 GLN A C 1
ATOM 772 O O . GLN A 1 122 ? 210.713 116.191 29.877 1.00 12.64 138 GLN A O 1
ATOM 778 N N . TRP A 1 123 ? 210.842 118.205 28.911 1.00 12.28 139 TRP A N 1
ATOM 779 C CA . TRP A 1 123 ? 210.576 117.697 27.569 1.00 12.08 139 TRP A CA 1
ATOM 780 C C . TRP A 1 123 ? 211.579 116.628 27.142 1.00 11.51 139 TRP A C 1
ATOM 781 O O . TRP A 1 123 ? 211.203 115.633 26.532 1.00 11.53 139 TRP A O 1
ATOM 792 N N . ARG A 1 124 ? 212.855 116.853 27.438 1.00 11.78 140 ARG A N 1
ATOM 793 C CA . ARG A 1 124 ? 213.889 115.881 27.108 1.00 11.66 140 ARG A CA 1
ATOM 794 C C . ARG A 1 124 ? 213.627 114.550 27.818 1.00 12.59 140 ARG A C 1
ATOM 795 O O . ARG A 1 124 ? 213.785 113.486 27.236 1.00 11.60 140 ARG A O 1
ATOM 803 N N . ALA A 1 125 ? 213.226 114.625 29.078 1.00 10.18 141 ALA A N 1
ATOM 804 C CA . ALA A 1 125 ? 212.894 113.433 29.846 1.00 10.98 141 ALA A CA 1
ATOM 805 C C . ALA A 1 125 ? 211.702 112.679 29.231 1.00 10.50 141 ALA A C 1
ATOM 806 O O . ALA A 1 125 ? 211.709 111.458 29.140 1.00 10.23 141 ALA A O 1
ATOM 808 N N . GLU A 1 126 ? 210.690 113.421 28.800 1.00 10.08 142 GLU A N 1
ATOM 809 C CA . GLU A 1 126 ? 209.510 112.812 28.208 1.00 9.30 142 GLU A CA 1
ATOM 810 C C . GLU A 1 126 ? 209.885 112.058 26.943 1.00 9.91 142 GLU A C 1
ATOM 811 O O . GLU A 1 126 ? 209.471 110.921 26.755 1.00 9.24 142 GLU A O 1
ATOM 817 N N . CYS A 1 127 ? 210.686 112.692 26.092 1.00 10.42 143 CYS A N 1
ATOM 818 C CA . CYS A 1 127 ? 211.198 112.037 24.898 1.00 8.94 143 CYS A CA 1
ATOM 819 C C . CYS A 1 127 ? 212.055 110.814 25.252 1.00 9.82 143 CYS A C 1
ATOM 820 O O . CYS A 1 127 ? 211.967 109.774 24.608 1.00 10.38 143 CYS A O 1
ATOM 823 N N . GLN A 1 128 ? 212.881 110.953 26.273 1.00 9.91 144 GLN A N 1
ATOM 824 C CA . GLN A 1 128 ? 213.733 109.848 26.705 1.00 9.53 144 GLN A CA 1
ATOM 825 C C . GLN A 1 128 ? 212.889 108.634 27.070 1.00 8.68 144 GLN A C 1
ATOM 826 O O . GLN A 1 128 ? 213.159 107.518 26.648 1.00 10.20 144 GLN A O 1
ATOM 832 N N . PHE A 1 129 ? 211.869 108.875 27.877 1.00 8.82 145 PHE A N 1
ATOM 833 C CA . PHE A 1 129 ? 210.930 107.824 28.230 1.00 10.61 145 PHE A CA 1
ATOM 834 C C . PHE A 1 12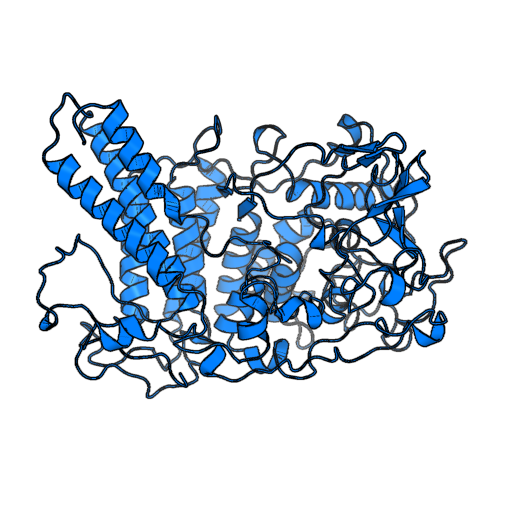9 ? 210.265 107.220 27.000 1.00 9.32 145 PHE A C 1
ATOM 835 O O . PHE A 1 129 ? 210.171 106.010 26.882 1.00 9.34 145 PHE A O 1
ATOM 843 N N . LEU A 1 130 ? 209.788 108.071 26.096 1.00 8.99 146 LEU A N 1
ATOM 844 C CA . LEU A 1 130 ? 209.085 107.589 24.919 1.00 7.34 146 LEU A CA 1
ATOM 845 C C . LEU A 1 130 ? 209.987 106.703 24.064 1.00 8.46 146 LEU A C 1
ATOM 846 O O . LEU A 1 130 ? 209.584 105.641 23.637 1.00 9.85 146 LEU A O 1
ATOM 851 N N . VAL A 1 131 ? 211.203 107.160 23.808 1.00 7.71 147 VAL A N 1
ATOM 852 C CA . VAL A 1 131 ? 212.144 106.371 23.015 1.00 9.75 147 VAL A CA 1
ATOM 853 C C . VAL A 1 131 ? 212.373 104.989 23.638 1.00 9.52 147 VAL A C 1
ATOM 854 O O . VAL A 1 131 ? 212.355 103.969 22.954 1.00 8.81 147 VAL A O 1
ATOM 858 N N . ALA A 1 132 ? 212.577 104.971 24.944 1.00 8.65 148 ALA A N 1
ATOM 859 C CA . ALA A 1 132 ? 212.791 103.715 25.651 1.00 10.32 148 ALA A CA 1
ATOM 860 C C . ALA A 1 132 ? 211.550 102.832 25.533 1.00 9.20 148 ALA A C 1
ATOM 861 O O . ALA A 1 132 ? 211.643 101.652 25.216 1.00 9.57 148 ALA A O 1
ATOM 863 N N . TYR A 1 133 ? 210.386 103.417 25.783 1.00 9.57 149 TYR A N 1
ATOM 864 C CA . TYR A 1 133 ? 209.151 102.644 25.704 1.00 10.07 149 TYR A CA 1
ATOM 865 C C . TYR A 1 133 ? 208.929 102.094 24.301 1.00 9.24 149 TYR A C 1
ATOM 866 O O . TYR A 1 133 ? 208.555 100.947 24.129 1.00 7.39 149 TYR A O 1
ATOM 875 N N . TYR A 1 134 ? 209.159 102.931 23.297 1.00 8.89 150 TYR A N 1
ATOM 876 C CA . TYR A 1 134 ? 209.004 102.498 21.921 1.00 10.11 150 TYR A CA 1
ATOM 877 C C . TYR A 1 134 ? 209.952 101.332 21.598 1.00 9.87 150 TYR A C 1
ATOM 878 O O . TYR A 1 134 ? 209.578 100.404 20.881 1.00 8.96 150 TYR A O 1
ATOM 887 N N . HIS A 1 135 ? 211.169 101.379 22.134 1.00 8.61 151 HIS A N 1
ATOM 888 C CA . HIS A 1 135 ? 212.088 100.255 21.971 1.00 12.41 151 HIS A CA 1
ATOM 889 C C . HIS A 1 135 ? 211.531 99.014 22.665 1.00 8.06 151 HIS A C 1
ATOM 890 O O . HIS A 1 135 ? 211.559 97.925 22.102 1.00 9.08 151 HIS A O 1
ATOM 897 N N . PHE A 1 136 ? 211.029 99.180 23.883 1.00 7.57 152 PHE A N 1
ATOM 898 C CA . PHE A 1 136 ? 210.457 98.051 24.622 1.00 9.61 152 PHE A CA 1
ATOM 899 C C . PHE A 1 136 ? 209.303 97.411 23.849 1.00 9.29 152 PHE A C 1
ATOM 900 O O . PHE A 1 136 ? 209.249 96.200 23.678 1.00 8.84 152 PHE A O 1
ATOM 908 N N . ALA A 1 137 ? 208.400 98.247 23.358 1.00 8.40 153 ALA A N 1
ATOM 909 C CA . ALA A 1 137 ? 207.257 97.767 22.591 1.00 9.98 153 ALA A CA 1
ATOM 910 C C . ALA A 1 137 ? 207.694 96.944 21.384 1.00 9.95 153 ALA A C 1
ATOM 911 O O . ALA A 1 137 ? 206.982 96.048 20.947 1.00 10.01 153 ALA A O 1
ATOM 913 N N . THR A 1 138 ? 208.875 97.260 20.858 1.00 8.55 154 THR A N 1
ATOM 914 C CA . THR A 1 138 ? 209.426 96.550 19.717 1.00 9.05 154 THR A CA 1
ATOM 915 C C . THR A 1 138 ? 210.114 95.264 20.187 1.00 8.82 154 THR A C 1
ATOM 916 O O . THR A 1 138 ? 209.862 94.188 19.656 1.00 9.32 154 THR A O 1
ATOM 920 N N . LEU A 1 139 ? 210.964 95.402 21.196 1.00 7.41 155 LEU A N 1
ATOM 921 C CA . LEU A 1 139 ? 211.683 94.283 21.785 1.00 9.76 155 LEU A CA 1
ATOM 922 C C . LEU A 1 139 ? 210.749 93.141 22.181 1.00 9.66 155 LEU A C 1
ATOM 923 O O . LEU A 1 139 ? 211.020 91.987 21.879 1.00 10.50 155 LEU A O 1
ATOM 928 N N . ARG A 1 140 ? 209.653 93.462 22.858 1.00 9.76 156 ARG A N 1
ATOM 929 C CA . ARG A 1 140 ? 208.808 92.408 23.407 1.00 9.16 156 ARG A CA 1
ATOM 930 C C . ARG A 1 140 ? 208.103 91.602 22.314 1.00 9.82 156 ARG A C 1
ATOM 931 O O . ARG A 1 140 ? 207.637 90.507 22.574 1.00 14.14 156 ARG A O 1
ATOM 939 N N . ARG A 1 141 ? 208.042 92.129 21.097 1.00 9.13 157 ARG A N 1
ATOM 940 C CA . ARG A 1 141 ? 207.427 91.404 19.985 1.00 9.17 157 ARG A CA 1
ATOM 941 C C . ARG A 1 141 ? 208.461 90.766 19.048 1.00 11.46 157 ARG A C 1
ATOM 942 O O . ARG A 1 141 ? 208.211 89.710 18.468 1.00 9.87 157 ARG A O 1
ATOM 950 N N . TYR A 1 142 ? 209.613 91.420 18.892 1.00 10.04 158 TYR A N 1
ATOM 951 C CA . TYR A 1 142 ? 210.581 91.001 17.878 1.00 11.22 158 TYR A CA 1
ATOM 952 C C . TYR A 1 142 ? 211.839 90.310 18.426 1.00 11.34 158 TYR A C 1
ATOM 953 O O . TYR A 1 142 ? 212.565 89.667 17.672 1.00 12.06 158 TYR A O 1
ATOM 962 N N . GLY A 1 143 ? 212.098 90.452 19.722 1.00 8.77 159 GLY A N 1
ATOM 963 C CA . GLY A 1 143 ? 213.332 89.937 20.299 1.00 8.87 159 GLY A CA 1
ATOM 964 C C . GLY A 1 143 ? 214.427 90.986 20.178 1.00 11.92 159 GLY A C 1
ATOM 965 O O . GLY A 1 143 ? 214.140 92.180 20.205 1.00 10.95 159 GLY A O 1
ATOM 966 N N . PRO A 1 144 ? 215.691 90.547 20.050 1.00 8.39 160 PRO A N 1
ATOM 967 C CA . PRO A 1 144 ? 216.802 91.474 19.816 1.00 10.74 160 PRO A CA 1
ATOM 968 C C . PRO A 1 144 ? 216.483 92.504 18.722 1.00 9.26 160 PRO A C 1
ATOM 969 O O . PRO A 1 144 ? 216.053 92.135 17.645 1.00 8.32 160 PRO A O 1
ATOM 973 N N . ILE A 1 145 ? 216.714 93.779 19.005 1.00 11.01 161 ILE A N 1
ATOM 974 C CA . ILE A 1 145 ? 216.425 94.845 18.050 1.00 10.52 161 ILE A CA 1
ATOM 975 C C . ILE A 1 145 ? 217.609 95.811 17.882 1.00 12.31 161 ILE A C 1
ATOM 976 O O . ILE A 1 145 ? 218.498 95.863 18.720 1.00 11.96 161 ILE A O 1
ATOM 981 N N . PRO A 1 146 ? 217.616 96.574 16.788 1.00 12.12 162 PRO A N 1
ATOM 982 C CA . PRO A 1 146 ? 218.629 97.627 16.690 1.00 13.01 162 PRO A CA 1
ATOM 983 C C . PRO A 1 146 ? 218.325 98.740 17.676 1.00 14.24 162 PRO A C 1
ATOM 984 O O . PRO A 1 146 ? 217.181 99.170 17.765 1.00 16.98 162 PRO A O 1
ATOM 988 N N . ILE A 1 147 ? 219.321 99.170 18.434 1.00 15.01 163 ILE A N 1
ATOM 989 C CA . ILE A 1 147 ? 219.142 100.318 19.309 1.00 16.59 163 ILE A CA 1
ATOM 990 C C . ILE A 1 147 ? 219.312 101.579 18.488 1.00 16.97 163 ILE A C 1
ATOM 991 O O . ILE A 1 147 ? 220.331 101.759 17.832 1.00 19.24 163 ILE A O 1
ATOM 996 N N . THR A 1 148 ? 218.308 102.443 18.510 1.00 12.75 164 THR A N 1
ATOM 997 C CA . THR A 1 148 ? 218.357 103.655 17.721 1.00 13.81 164 THR A CA 1
ATOM 998 C C . THR A 1 148 ? 218.298 104.830 18.669 1.00 14.10 164 THR A C 1
ATOM 999 O O . THR A 1 148 ? 217.231 105.166 19.167 1.00 12.68 164 THR A O 1
ATOM 1003 N N . ASP A 1 149 ? 219.460 105.425 18.944 1.00 13.71 165 ASP A N 1
ATOM 1004 C CA . ASP A 1 149 ? 219.549 106.482 19.939 1.00 15.16 165 ASP A CA 1
ATOM 1005 C C . ASP A 1 149 ? 219.952 107.819 19.319 1.00 16.12 165 ASP A C 1
ATOM 1006 O O . ASP A 1 149 ? 220.548 108.662 19.970 1.00 15.84 165 ASP A O 1
ATOM 1011 N N . SER A 1 150 ? 219.598 107.996 18.054 1.00 14.63 166 SER A N 1
ATOM 1012 C CA . SER A 1 150 ? 219.759 109.268 17.379 1.00 17.40 166 SER A CA 1
ATOM 1013 C C . SER A 1 150 ? 218.872 109.322 16.145 1.00 22.43 166 SER A C 1
ATOM 1014 O O . SER A 1 150 ? 218.276 108.327 15.749 1.00 21.41 166 SER A O 1
ATOM 1017 N N . TYR A 1 151 ? 218.794 110.493 15.534 1.00 22.85 167 TYR A N 1
ATOM 1018 C CA . TYR A 1 151 ? 218.090 110.629 14.279 1.00 24.74 167 TYR A CA 1
ATOM 1019 C C . TYR A 1 151 ? 218.986 110.189 13.133 1.00 26.85 167 TYR A C 1
ATOM 1020 O O . TYR A 1 151 ? 220.148 110.576 13.063 1.00 29.43 167 TYR A O 1
ATOM 1029 N N . ILE A 1 152 ? 218.436 109.384 12.238 1.00 27.56 168 ILE A N 1
ATOM 1030 C CA . ILE A 1 152 ? 219.183 108.859 11.110 1.00 34.83 168 ILE A CA 1
ATOM 1031 C C . ILE A 1 152 ? 218.782 109.532 9.806 1.00 39.02 168 ILE A C 1
ATOM 1032 O O . ILE A 1 152 ? 217.704 109.270 9.280 1.00 37.31 168 ILE A O 1
ATOM 1037 N N . PRO A 1 153 ? 219.659 110.399 9.278 1.00 39.30 169 PRO A N 1
ATOM 1038 C CA . PRO A 1 153 ? 219.426 111.106 8.016 1.00 43.44 169 PRO A CA 1
ATOM 1039 C C . PRO A 1 153 ? 219.195 110.133 6.871 1.00 50.67 169 PRO A C 1
ATOM 1040 O O . PRO A 1 153 ? 219.896 109.131 6.761 1.00 47.63 169 PRO A O 1
ATOM 1044 N N . MET A 1 154 ? 218.219 110.435 6.026 1.00 53.69 170 MET A N 1
ATOM 1045 C CA . MET A 1 154 ? 217.793 109.507 4.991 1.00 57.06 170 MET A CA 1
ATOM 1046 C C . MET A 1 154 ? 218.887 109.211 3.969 1.00 53.59 170 MET A C 1
ATOM 1047 O O . MET A 1 154 ? 218.745 108.309 3.149 1.00 54.88 170 MET A O 1
ATOM 1052 N N . ASP A 1 155 ? 219.983 109.957 4.019 1.00 51.19 171 ASP A N 1
ATOM 1053 C CA . ASP A 1 155 ? 221.072 109.731 3.079 1.00 49.63 171 ASP A CA 1
ATOM 1054 C C . ASP A 1 155 ? 222.191 108.907 3.707 1.00 47.30 171 ASP A C 1
ATOM 1055 O O . ASP A 1 155 ? 223.265 108.769 3.131 1.00 44.85 171 ASP A O 1
ATOM 1060 N N . THR A 1 156 ? 221.932 108.364 4.891 1.00 45.76 172 THR A N 1
ATOM 1061 C CA . THR A 1 156 ? 222.902 107.515 5.571 1.00 43.04 172 THR A CA 1
ATOM 1062 C C . THR A 1 156 ? 223.244 106.300 4.722 1.00 37.49 172 THR A C 1
ATOM 1063 O O . THR A 1 156 ? 222.356 105.616 4.227 1.00 35.65 172 THR A O 1
ATOM 1067 N N . PRO A 1 157 ? 224.541 106.035 4.543 1.00 38.50 173 PRO A N 1
ATOM 1068 C CA . PRO A 1 157 ? 224.950 104.884 3.735 1.00 37.96 173 PRO A CA 1
ATOM 1069 C C . PRO A 1 157 ? 224.476 103.581 4.367 1.00 35.19 173 PRO A C 1
ATOM 1070 O O . PRO A 1 157 ? 224.458 103.450 5.588 1.00 32.92 173 PRO A O 1
ATOM 1074 N N . THR A 1 158 ? 224.083 102.635 3.527 1.00 33.42 174 THR A N 1
ATOM 1075 C CA . THR A 1 158 ? 223.502 101.389 3.991 1.00 29.87 174 THR A CA 1
ATOM 1076 C C . THR A 1 158 ? 224.456 100.626 4.915 1.00 30.33 174 THR A C 1
ATOM 1077 O O . THR A 1 158 ? 224.026 99.939 5.840 1.00 28.06 174 THR A O 1
ATOM 1081 N N . SER A 1 159 ? 225.753 100.773 4.679 1.00 32.83 175 SER A N 1
ATOM 1082 C CA . SER A 1 159 ? 226.757 100.067 5.458 1.00 29.76 175 SER A CA 1
ATOM 1083 C C . SER A 1 159 ? 226.793 100.509 6.921 1.00 28.32 175 SER A C 1
ATOM 1084 O O . SER A 1 159 ? 227.407 99.854 7.755 1.00 29.00 175 SER A O 1
ATOM 1087 N N . GLU A 1 160 ? 226.142 101.620 7.235 1.00 27.44 176 GLU A N 1
ATOM 1088 C CA . GLU A 1 160 ? 226.159 102.125 8.603 1.00 30.69 176 GLU A CA 1
ATOM 1089 C C . GLU A 1 160 ? 224.883 101.824 9.390 1.00 26.39 176 GLU A C 1
ATOM 1090 O O . GLU A 1 160 ? 224.778 102.205 10.547 1.00 26.37 176 GLU A O 1
ATOM 1096 N N . TYR A 1 161 ? 223.927 101.138 8.773 1.00 23.00 177 TYR A N 1
ATOM 1097 C CA . TYR A 1 161 ? 222.717 100.728 9.486 1.00 22.08 177 TYR A CA 1
ATOM 1098 C C . TYR A 1 161 ? 223.055 99.758 10.617 1.00 22.73 177 TYR A C 1
ATOM 1099 O O . TYR A 1 161 ? 223.799 98.806 10.416 1.00 22.34 177 TYR A O 1
ATOM 1108 N N . ASN A 1 162 ? 222.500 99.985 11.800 1.00 19.96 178 ASN A N 1
ATOM 1109 C CA . ASN A 1 162 ? 222.653 99.021 12.883 1.00 19.03 178 ASN A CA 1
ATOM 1110 C C . ASN A 1 162 ? 221.876 97.742 12.600 1.00 17.66 178 ASN A C 1
ATOM 1111 O O . ASN A 1 162 ? 220.785 97.786 12.047 1.00 17.10 178 ASN A O 1
ATOM 1116 N N . GLY A 1 163 ? 222.447 96.605 12.983 1.00 16.00 179 GLY A N 1
ATOM 1117 C CA . GLY A 1 163 ? 221.698 95.362 12.987 1.00 14.86 179 GLY A CA 1
ATOM 1118 C C . GLY A 1 163 ? 221.050 95.209 14.349 1.00 11.39 179 GLY A C 1
ATOM 1119 O O . GLY A 1 163 ? 221.071 96.134 15.143 1.00 11.69 179 GLY A O 1
ATOM 1120 N N . ARG A 1 164 ? 220.483 94.041 14.618 1.00 11.88 180 ARG A N 1
ATOM 1121 C CA . ARG A 1 164 ? 220.033 93.715 15.960 1.00 11.66 180 ARG A CA 1
ATOM 1122 C C . ARG A 1 164 ? 221.195 93.709 16.949 1.00 11.15 180 ARG A C 1
ATOM 1123 O O . ARG A 1 164 ? 222.253 93.175 16.643 1.00 15.10 180 ARG A O 1
ATOM 1131 N N . PHE A 1 165 ? 220.980 94.296 18.123 1.00 11.15 181 PHE A N 1
ATOM 1132 C CA . PHE A 1 165 ? 221.873 94.129 19.267 1.00 10.58 181 PHE A CA 1
ATOM 1133 C C . PHE A 1 165 ? 221.402 92.939 20.099 1.00 10.44 181 PHE A C 1
ATOM 1134 O O . PHE A 1 165 ? 220.215 92.653 20.152 1.00 8.96 181 PHE A O 1
ATOM 1142 N N . HIS A 1 166 ? 222.342 92.261 20.743 1.00 10.16 182 HIS A N 1
ATOM 1143 C CA . HIS A 1 166 ? 222.031 91.173 21.668 1.00 10.02 182 HIS A CA 1
ATOM 1144 C C . HIS A 1 166 ? 220.931 91.601 22.636 1.00 9.08 182 HIS A C 1
ATOM 1145 O O . HIS A 1 166 ? 220.951 92.717 23.140 1.00 9.45 182 HIS A O 1
ATOM 1152 N N . PHE A 1 167 ? 219.975 90.713 22.873 1.00 9.16 183 PHE A N 1
ATOM 1153 C CA . PHE A 1 167 ? 218.847 90.999 23.754 1.00 13.88 183 PHE A CA 1
ATOM 1154 C C . PHE A 1 167 ? 219.264 91.647 25.067 1.00 11.35 183 PHE A C 1
ATOM 1155 O O . PHE A 1 167 ? 218.637 92.591 25.530 1.00 9.43 183 PHE A O 1
ATOM 1163 N N . ASP A 1 168 ? 220.335 91.132 25.665 1.00 10.06 184 ASP A N 1
ATOM 1164 C CA . ASP A 1 168 ? 220.733 91.601 26.976 1.00 10.99 184 ASP A CA 1
ATOM 1165 C C . ASP A 1 168 ? 221.350 92.998 26.895 1.00 11.12 184 ASP A C 1
ATOM 1166 O O . ASP A 1 168 ? 221.305 93.756 27.851 1.00 10.17 184 ASP A O 1
ATOM 1171 N N . TYR A 1 169 ? 221.930 93.318 25.747 1.00 10.48 185 TYR A N 1
ATOM 1172 C CA . TYR A 1 169 ? 222.449 94.661 25.510 1.00 10.20 185 TYR A CA 1
ATOM 1173 C C . TYR A 1 169 ? 221.267 95.620 25.421 1.00 10.71 185 TYR A C 1
ATOM 1174 O O . TYR A 1 169 ? 221.258 96.657 26.065 1.00 11.09 185 TYR A O 1
ATOM 1183 N N . CYS A 1 170 ? 220.260 95.234 24.635 1.00 9.39 186 CYS A N 1
ATOM 1184 C CA . CYS A 1 170 ? 219.035 96.024 24.488 1.00 9.29 186 CYS A CA 1
ATOM 1185 C C . CYS A 1 170 ? 218.367 96.301 25.842 1.00 8.86 186 CYS A C 1
ATOM 1186 O O . CYS A 1 170 ? 217.976 97.422 26.136 1.00 9.52 186 CYS A O 1
ATOM 1189 N N . VAL A 1 171 ? 218.213 95.259 26.646 1.00 7.39 187 VAL A N 1
ATOM 1190 C CA . VAL A 1 171 ? 217.623 95.411 27.965 1.00 9.86 187 VAL A CA 1
ATOM 1191 C C . VAL A 1 171 ? 218.365 96.460 28.801 1.00 10.37 187 VAL A C 1
ATOM 1192 O O . VAL A 1 171 ? 217.764 97.376 29.358 1.00 9.00 187 VAL A O 1
ATOM 1196 N N . ASP A 1 172 ? 219.681 96.318 28.871 1.00 10.13 188 ASP A N 1
ATOM 1197 C CA . ASP A 1 172 ? 220.485 97.228 29.668 1.00 13.10 188 ASP A CA 1
ATOM 1198 C C . ASP A 1 172 ? 220.287 98.673 29.203 1.00 12.02 188 ASP A C 1
ATOM 1199 O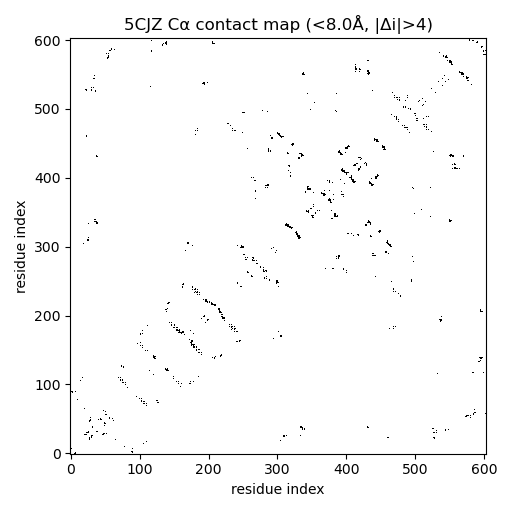 O . ASP A 1 172 ? 220.091 99.568 30.012 1.00 11.83 188 ASP A O 1
ATOM 1204 N N . TRP A 1 173 ? 220.296 98.894 27.899 1.00 9.60 189 TRP A N 1
ATOM 1205 C CA . TRP A 1 173 ? 220.148 100.262 27.399 1.00 11.40 189 TRP A CA 1
ATOM 1206 C C . TRP A 1 173 ? 218.769 100.845 27.739 1.00 11.43 189 TRP A C 1
ATOM 1207 O O . TRP A 1 173 ? 218.660 101.925 28.318 1.00 10.98 189 TRP A O 1
ATOM 1218 N N . ILE A 1 174 ? 217.719 100.115 27.387 1.00 10.43 190 ILE A N 1
ATOM 1219 C CA . ILE A 1 174 ? 216.363 100.563 27.683 1.00 10.27 190 ILE A CA 1
ATOM 1220 C C . ILE A 1 174 ? 216.207 100.886 29.172 1.00 10.11 190 ILE A C 1
ATOM 1221 O O . ILE A 1 174 ? 215.702 101.938 29.539 1.00 9.35 190 ILE A O 1
ATOM 1226 N N . ALA A 1 175 ? 216.665 99.977 30.022 1.00 9.61 191 ALA A N 1
ATOM 1227 C CA . ALA A 1 175 ? 216.584 100.165 31.465 1.00 10.88 191 ALA A CA 1
ATOM 1228 C C . ALA A 1 175 ? 217.289 101.450 31.904 1.00 11.44 191 ALA A C 1
ATOM 1229 O O . ALA A 1 175 ? 216.773 102.210 32.705 1.00 10.23 191 ALA A O 1
ATOM 1231 N N . ASN A 1 176 ? 218.485 101.671 31.373 1.00 12.30 192 ASN A N 1
ATOM 1232 C CA . ASN A 1 176 ? 219.251 102.865 31.714 1.00 12.42 192 ASN A CA 1
ATOM 1233 C C . ASN A 1 176 ? 218.548 104.140 31.256 1.00 13.08 192 ASN A C 1
ATOM 1234 O O . ASN A 1 176 ? 218.519 105.134 31.976 1.00 12.98 192 ASN A O 1
ATOM 1239 N N . GLN A 1 177 ? 217.968 104.098 30.065 1.00 11.58 193 GLN A N 1
ATOM 1240 C CA . GLN A 1 177 ? 217.199 105.229 29.553 1.00 11.25 193 GLN A CA 1
ATOM 1241 C C . GLN A 1 177 ? 215.986 105.544 30.437 1.00 10.34 193 GLN A C 1
ATOM 1242 O O . GLN A 1 177 ? 215.695 106.707 30.721 1.00 12.68 193 GLN A O 1
ATOM 1248 N N . LEU A 1 178 ? 215.283 104.510 30.874 1.00 9.52 194 LEU A N 1
ATOM 1249 C CA . LEU A 1 178 ? 214.117 104.706 31.732 1.00 9.55 194 LEU A CA 1
ATOM 1250 C C . LEU A 1 178 ? 214.535 105.274 33.093 1.00 11.16 194 LEU A C 1
ATOM 1251 O O . LEU A 1 178 ? 213.844 106.115 33.650 1.00 9.55 194 LEU A O 1
ATOM 1256 N N . ASP A 1 179 ? 215.677 104.829 33.610 1.00 10.51 195 ASP A N 1
ATOM 1257 C CA . ASP A 1 179 ? 216.168 105.305 34.896 1.00 11.93 195 ASP A CA 1
ATOM 1258 C C . ASP A 1 179 ? 216.544 106.792 34.833 1.00 12.15 195 ASP A C 1
ATOM 1259 O O . ASP A 1 179 ? 216.306 107.529 35.765 1.00 13.49 195 ASP A O 1
ATOM 1264 N N . GLU A 1 180 ? 217.141 107.207 33.725 1.00 12.16 196 GLU A N 1
ATOM 1265 C CA . GLU A 1 180 ? 217.520 108.602 33.543 1.00 14.36 196 GLU A CA 1
ATOM 1266 C C . GLU A 1 180 ? 216.284 109.493 33.483 1.00 15.58 196 GLU A C 1
ATOM 1267 O O . GLU A 1 180 ? 216.204 110.482 34.193 1.00 15.33 196 GLU A O 1
ATOM 1273 N N . ALA A 1 181 ? 215.321 109.122 32.647 1.00 11.63 197 ALA A N 1
ATOM 1274 C CA . ALA A 1 181 ? 214.063 109.859 32.559 1.00 11.22 197 ALA A CA 1
ATOM 1275 C C . ALA A 1 181 ? 213.394 109.993 33.926 1.00 12.19 197 ALA A C 1
ATOM 1276 O O . ALA A 1 181 ? 212.872 111.052 34.276 1.00 13.23 197 ALA A O 1
ATOM 1278 N N . ALA A 1 182 ? 213.435 108.919 34.705 1.00 11.55 198 ALA A N 1
ATOM 1279 C CA . ALA A 1 182 ? 212.777 108.879 36.002 1.00 10.63 198 ALA A CA 1
ATOM 1280 C C . ALA A 1 182 ? 213.349 109.876 36.999 1.00 12.98 198 ALA A C 1
ATOM 1281 O O . ALA A 1 182 ? 212.655 110.297 37.910 1.00 13.46 198 ALA A O 1
ATOM 1283 N N . LYS A 1 183 ? 214.616 110.242 36.832 1.00 13.06 199 LYS A N 1
ATOM 1284 C CA . LYS A 1 183 ? 215.247 111.216 37.720 1.00 14.26 199 LYS A CA 1
ATOM 1285 C C . LYS A 1 183 ? 214.578 112.587 37.634 1.00 17.57 199 LYS A C 1
ATOM 1286 O O . LYS A 1 183 ? 214.565 113.340 38.605 1.00 17.10 199 LYS A O 1
ATOM 1292 N N . VAL A 1 184 ? 214.014 112.883 36.469 1.00 13.18 200 VAL A N 1
ATOM 1293 C CA . VAL A 1 184 ? 213.539 114.222 36.135 1.00 12.35 200 VAL A CA 1
ATOM 1294 C C . VAL A 1 184 ? 212.015 114.352 36.146 1.00 13.48 200 VAL A C 1
ATOM 1295 O O . VAL A 1 184 ? 211.474 115.380 36.542 1.00 13.97 200 VAL A O 1
ATOM 1299 N N . LEU A 1 185 ? 211.329 113.307 35.708 1.00 12.71 201 LEU A N 1
ATOM 1300 C CA . LEU A 1 185 ? 209.876 113.356 35.547 1.00 13.43 201 LEU A CA 1
ATOM 1301 C C . LEU A 1 185 ? 209.139 113.390 36.882 1.00 13.55 201 LEU A C 1
ATOM 1302 O O . LEU A 1 185 ? 209.600 112.810 37.849 1.00 15.59 201 LEU A O 1
ATOM 1307 N N . PRO A 1 186 ? 207.975 114.062 36.930 1.00 13.36 202 PRO A N 1
ATOM 1308 C CA . PRO A 1 186 ? 207.152 114.030 38.146 1.00 15.46 202 PRO A CA 1
ATOM 1309 C C . PRO A 1 186 ? 206.592 112.635 38.412 1.00 13.15 202 PRO A C 1
ATOM 1310 O O . PRO A 1 186 ? 206.385 111.896 37.463 1.00 11.90 202 PRO A O 1
ATOM 1314 N N . ALA A 1 187 ? 206.338 112.297 39.670 1.00 13.54 203 ALA A N 1
ATOM 1315 C CA . ALA A 1 187 ? 205.824 110.967 40.016 1.00 14.10 203 ALA A CA 1
ATOM 1316 C C . ALA A 1 187 ? 204.334 110.808 39.704 1.00 16.54 203 ALA A C 1
ATOM 1317 O O . ALA A 1 187 ? 203.857 109.703 39.439 1.00 13.96 203 ALA A O 1
ATOM 1319 N N . ASN A 1 188 ? 203.598 111.910 39.749 1.00 15.37 204 ASN A N 1
ATOM 1320 C CA . ASN A 1 188 ? 202.181 111.876 39.418 1.00 17.80 204 ASN A CA 1
ATOM 1321 C C . ASN A 1 188 ? 201.726 113.142 38.715 1.00 19.41 204 ASN A C 1
ATOM 1322 O O . ASN A 1 188 ? 202.323 114.196 38.876 1.00 16.55 204 ASN A O 1
ATOM 1327 N N . ARG A 1 189 ? 200.670 113.011 37.925 1.00 18.44 205 ARG A N 1
ATOM 1328 C CA . ARG A 1 189 ? 200.062 114.136 37.238 1.00 21.12 205 ARG A CA 1
ATOM 1329 C C . ARG A 1 189 ? 198.554 114.102 37.425 1.00 25.75 205 ARG A C 1
ATOM 1330 O O . ARG A 1 189 ? 197.957 113.040 37.456 1.00 28.04 205 ARG A O 1
ATOM 1338 N N . THR A 1 190 ? 197.939 115.267 37.546 1.00 27.02 206 THR A N 1
ATOM 1339 C CA . THR A 1 190 ? 196.486 115.332 37.559 1.00 30.72 206 THR A CA 1
ATOM 1340 C C . THR A 1 190 ? 195.967 115.063 36.149 1.00 31.74 206 THR A C 1
ATOM 1341 O O . THR A 1 190 ? 196.535 115.539 35.172 1.00 31.51 206 THR A O 1
ATOM 1345 N N . ALA A 1 191 ? 194.909 114.269 36.044 1.00 33.29 207 ALA A N 1
ATOM 1346 C CA . ALA A 1 191 ? 194.310 113.982 34.747 1.00 33.83 207 ALA A CA 1
ATOM 1347 C C . ALA A 1 191 ? 193.330 115.089 34.376 1.00 39.35 207 ALA A C 1
ATOM 1348 O O . ALA A 1 191 ? 192.293 115.239 35.011 1.00 42.45 207 ALA A O 1
ATOM 1350 N N . THR A 1 192 ? 193.662 115.875 33.359 1.00 33.51 208 THR A N 1
ATOM 1351 C CA . THR A 1 192 ? 192.817 116.997 32.981 1.00 29.74 208 THR A CA 1
ATOM 1352 C C . THR A 1 192 ? 192.299 116.884 31.558 1.00 31.29 208 THR A C 1
ATOM 1353 O O . THR A 1 192 ? 191.361 117.581 31.178 1.00 33.66 208 THR A O 1
ATOM 1357 N N . ASN A 1 193 ? 192.917 116.017 30.768 1.00 24.99 209 ASN A N 1
ATOM 1358 C CA . ASN A 1 193 ? 192.530 115.841 29.374 1.00 22.56 209 ASN A CA 1
ATOM 1359 C C . ASN A 1 193 ? 192.926 114.457 28.884 1.00 18.65 209 ASN A C 1
ATOM 1360 O O . ASN A 1 193 ? 193.142 113.573 29.689 1.00 20.38 209 ASN A O 1
ATOM 1365 N N . GLU A 1 194 ? 193.025 114.266 27.575 1.00 17.42 210 GLU A N 1
ATOM 1366 C CA . GLU A 1 194 ? 193.270 112.931 27.031 1.00 18.99 210 GLU A CA 1
ATOM 1367 C C . GLU A 1 194 ? 194.742 112.668 26.707 1.00 18.66 210 GLU A C 1
ATOM 1368 O O . GLU A 1 194 ? 195.068 111.703 26.027 1.00 18.68 210 GLU A O 1
ATOM 1374 N N . TRP A 1 195 ? 195.621 113.527 27.207 1.00 16.54 211 TRP A N 1
ATOM 1375 C CA . TRP A 1 195 ? 197.053 113.388 26.961 1.00 16.38 211 TRP A CA 1
ATOM 1376 C C . TRP A 1 195 ? 197.766 113.075 28.273 1.00 15.29 211 TRP A C 1
ATOM 1377 O O . TRP A 1 195 ? 198.035 113.962 29.062 1.00 15.07 211 TRP A O 1
ATOM 1388 N N . GLY A 1 196 ? 198.038 111.800 28.518 1.00 16.59 212 GLY A N 1
ATOM 1389 C CA . GLY A 1 196 ? 198.686 111.398 29.750 1.00 16.13 212 GLY A CA 1
ATOM 1390 C C . GLY A 1 196 ? 200.189 111.439 29.577 1.00 16.11 212 GLY A C 1
ATOM 1391 O O . GLY A 1 196 ? 200.767 110.550 28.961 1.00 13.36 212 GLY A O 1
ATOM 1392 N N . ARG A 1 197 ? 200.820 112.478 30.106 1.00 11.86 213 ARG A N 1
ATOM 1393 C CA . ARG A 1 197 ? 202.250 112.676 29.882 1.00 10.73 213 ARG A CA 1
ATOM 1394 C C . ARG A 1 197 ? 203.101 111.873 30.869 1.00 10.45 213 ARG A C 1
ATOM 1395 O O . ARG A 1 197 ? 202.643 111.483 31.929 1.00 10.39 213 ARG A O 1
ATOM 1403 N N . ALA A 1 198 ? 204.346 111.617 30.495 1.00 9.82 214 ALA A N 1
ATOM 1404 C CA . ALA A 1 198 ? 205.173 110.644 31.206 1.00 11.23 214 ALA A CA 1
ATOM 1405 C C . ALA A 1 198 ? 205.419 111.014 32.660 1.00 12.68 214 ALA A C 1
ATOM 1406 O O . ALA A 1 198 ? 205.494 112.184 32.996 1.00 11.61 214 ALA A O 1
ATOM 1408 N N . THR A 1 199 ? 205.530 109.993 33.506 1.00 11.88 215 THR A N 1
ATOM 1409 C CA . THR A 1 199 ? 205.885 110.160 34.907 1.00 10.76 215 THR A CA 1
ATOM 1410 C C . THR A 1 199 ? 207.020 109.212 35.285 1.00 9.59 215 THR A C 1
ATOM 1411 O O . THR A 1 199 ? 207.267 108.228 34.597 1.00 12.27 215 THR A O 1
ATOM 1415 N N . SER A 1 200 ? 207.695 109.506 36.386 1.00 10.11 216 SER A N 1
ATOM 1416 C CA . SER A 1 200 ? 208.707 108.606 36.920 1.00 10.16 216 SER A CA 1
ATOM 1417 C C . SER A 1 200 ? 208.071 107.254 37.248 1.00 9.02 216 SER A C 1
ATOM 1418 O O . SER A 1 200 ? 208.661 106.204 37.045 1.00 9.33 216 SER A O 1
ATOM 1421 N N . THR A 1 201 ? 206.847 107.301 37.742 1.00 9.44 217 THR A N 1
ATOM 1422 C CA . THR A 1 201 ? 206.132 106.086 38.089 1.00 10.94 217 THR A CA 1
ATOM 1423 C C . THR A 1 201 ? 205.980 105.165 36.873 1.00 10.03 217 THR A C 1
ATOM 1424 O O . THR A 1 201 ? 206.287 103.986 36.942 1.00 10.23 217 THR A O 1
ATOM 1428 N N . ILE A 1 202 ? 205.530 105.717 35.753 1.00 9.52 218 ILE A N 1
ATOM 1429 C CA . ILE A 1 202 ? 205.400 104.934 34.535 1.00 8.85 218 ILE A CA 1
ATOM 1430 C C . ILE A 1 202 ? 206.776 104.432 34.072 1.00 8.90 218 ILE A C 1
ATOM 1431 O O . ILE A 1 202 ? 206.925 103.286 33.655 1.00 8.18 218 ILE A O 1
ATOM 1436 N N . ALA A 1 203 ? 207.787 105.286 34.179 1.00 7.33 219 ALA A N 1
ATOM 1437 C CA . ALA A 1 203 ? 209.127 104.911 33.749 1.00 12.97 219 ALA A CA 1
ATOM 1438 C C . ALA A 1 203 ? 209.620 103.708 34.546 1.00 8.39 219 ALA A C 1
ATOM 1439 O O . ALA A 1 203 ? 210.153 102.767 33.980 1.00 8.43 219 ALA A O 1
ATOM 1441 N N . LYS A 1 204 ? 209.416 103.731 35.856 1.00 10.46 220 LYS A N 1
ATOM 1442 C CA . LYS A 1 204 ? 209.865 102.625 36.693 1.00 9.31 220 LYS A CA 1
ATOM 1443 C C . LYS A 1 204 ? 209.010 101.380 36.447 1.00 9.23 220 LYS A C 1
ATOM 1444 O O . LYS A 1 204 ? 209.511 100.272 36.491 1.00 9.38 220 LYS A O 1
ATOM 1450 N N . ALA A 1 205 ? 207.724 101.572 36.175 1.00 8.33 221 ALA A N 1
ATOM 1451 C CA . ALA A 1 205 ? 206.850 100.426 35.910 1.00 9.87 221 ALA A CA 1
ATOM 1452 C C . ALA A 1 205 ? 207.258 99.712 34.625 1.00 9.87 221 ALA A C 1
ATOM 1453 O O . ALA A 1 205 ? 207.271 98.490 34.566 1.00 9.39 221 ALA A O 1
ATOM 1455 N N . VAL A 1 206 ? 207.579 100.479 33.590 1.00 11.10 222 VAL A N 1
ATOM 1456 C CA . VAL A 1 206 ? 208.032 99.896 32.338 1.00 9.33 222 VAL A CA 1
ATOM 1457 C C . VAL A 1 206 ? 209.338 99.131 32.564 1.00 9.36 222 VAL A C 1
ATOM 1458 O O . VAL A 1 206 ? 209.501 98.018 32.081 1.00 8.99 222 VAL A O 1
ATOM 1462 N N . LYS A 1 207 ? 210.264 99.727 33.308 1.00 9.01 223 LYS A N 1
ATOM 1463 C CA . LYS A 1 207 ? 211.530 99.054 33.585 1.00 10.27 223 LYS A CA 1
ATOM 1464 C C . LYS A 1 207 ? 211.279 97.747 34.342 1.00 8.62 223 LYS A C 1
ATOM 1465 O O . LYS A 1 207 ? 211.908 96.732 34.068 1.00 8.87 223 LYS A O 1
ATOM 1471 N N . ALA A 1 208 ? 210.341 97.773 35.279 1.00 9.98 224 ALA A N 1
ATOM 1472 C CA . ALA A 1 208 ? 209.992 96.574 36.038 1.00 9.80 224 ALA A CA 1
ATOM 1473 C C . ALA A 1 208 ? 209.540 95.449 35.113 1.00 9.17 224 ALA A C 1
ATOM 1474 O O . ALA A 1 208 ? 210.003 94.321 35.225 1.00 8.03 224 ALA A O 1
ATOM 1476 N N . ARG A 1 209 ? 208.615 95.754 34.210 1.00 10.24 225 ARG A N 1
ATOM 1477 C CA . ARG A 1 209 ? 208.109 94.718 33.316 1.00 9.46 225 ARG A CA 1
ATOM 1478 C C . ARG A 1 209 ? 209.231 94.258 32.375 1.00 9.74 225 ARG A C 1
ATOM 1479 O O . ARG A 1 209 ? 209.368 93.073 32.083 1.00 8.22 225 ARG A O 1
ATOM 1487 N N . LEU A 1 210 ? 210.046 95.209 31.932 1.00 9.00 226 LEU A N 1
ATOM 1488 C CA . LEU A 1 210 ? 211.193 94.911 31.080 1.00 9.80 226 LEU A CA 1
ATOM 1489 C C . LEU A 1 210 ? 212.123 93.879 31.735 1.00 10.68 226 LEU A C 1
ATOM 1490 O O . LEU A 1 210 ? 212.464 92.859 31.136 1.00 8.07 226 LEU A O 1
ATOM 1495 N N . LEU A 1 211 ? 212.545 94.145 32.964 1.00 8.92 227 LEU A N 1
ATOM 1496 C CA . LEU A 1 211 ? 213.513 93.248 33.595 1.00 9.68 227 LEU A CA 1
ATOM 1497 C C . LEU A 1 211 ? 212.849 91.906 33.920 1.00 8.39 227 LEU A C 1
ATOM 1498 O O . LEU A 1 211 ? 213.489 90.869 33.865 1.00 7.64 227 LEU A O 1
ATOM 1503 N N . LEU A 1 212 ? 211.564 91.944 34.261 1.00 8.84 228 LEU A N 1
ATOM 1504 C CA . LEU A 1 212 ? 210.815 90.719 34.528 1.00 8.41 228 LEU A CA 1
ATOM 1505 C C . LEU A 1 212 ? 210.851 89.835 33.279 1.00 9.26 228 LEU A C 1
ATOM 1506 O O . LEU A 1 212 ? 211.170 88.657 33.354 1.00 8.91 228 LEU A O 1
ATOM 1511 N N . TYR A 1 213 ? 210.525 90.419 32.128 1.00 8.96 229 TYR A N 1
ATOM 1512 C CA . TYR A 1 213 ? 210.594 89.700 30.864 1.00 8.41 229 TYR A CA 1
ATOM 1513 C C . TYR A 1 213 ? 212.005 89.138 30.641 1.00 9.68 229 TYR A C 1
ATOM 1514 O O . TYR A 1 213 ? 212.179 87.982 30.284 1.00 8.55 229 TYR A O 1
ATOM 1523 N N . ALA A 1 214 ? 213.002 89.984 30.859 1.00 9.71 230 ALA A N 1
ATOM 1524 C CA . ALA A 1 214 ? 214.394 89.616 30.596 1.00 13.00 230 ALA A CA 1
ATOM 1525 C C . ALA A 1 214 ? 214.865 88.434 31.438 1.00 8.43 230 ALA A C 1
ATOM 1526 O O . ALA A 1 214 ? 215.715 87.671 31.003 1.00 9.54 230 ALA A O 1
ATOM 1528 N N . ALA A 1 215 ? 214.328 88.300 32.646 1.00 10.29 231 ALA A N 1
ATOM 1529 C CA . ALA A 1 215 ? 214.724 87.205 33.533 1.00 9.20 231 ALA A CA 1
ATOM 1530 C C . ALA A 1 215 ? 213.980 85.904 33.213 1.00 11.57 231 ALA A C 1
ATOM 1531 O O . ALA A 1 215 ? 214.333 84.838 33.725 1.00 9.38 231 ALA A O 1
ATOM 1533 N N . SER A 1 216 ? 212.949 86.012 32.376 1.00 8.23 232 SER A N 1
ATOM 1534 C CA . SER A 1 216 ? 212.072 84.876 32.059 1.00 9.53 232 SER A CA 1
ATOM 1535 C C . SER A 1 216 ? 212.771 83.806 31.210 1.00 7.60 232 SER A C 1
ATOM 1536 O O . SER A 1 216 ? 213.708 84.106 30.475 1.00 11.83 232 SER A O 1
ATOM 1539 N N . PRO A 1 217 ? 212.285 82.556 31.296 1.00 8.80 233 PRO A N 1
ATOM 1540 C CA . PRO A 1 217 ? 212.893 81.430 30.587 1.00 9.03 233 PRO A CA 1
ATOM 1541 C C . PRO A 1 217 ? 213.249 81.722 29.129 1.00 10.60 233 PRO A C 1
ATOM 1542 O O . PRO A 1 217 ? 214.362 81.422 28.737 1.00 10.61 233 PRO A O 1
ATOM 1546 N N . LEU A 1 218 ? 212.344 82.306 28.350 1.00 8.74 234 LEU A N 1
ATOM 1547 C CA . LEU A 1 218 ? 212.638 82.542 26.943 1.00 9.80 234 LEU A CA 1
ATOM 1548 C C . LEU A 1 218 ? 213.963 83.304 26.758 1.00 9.76 234 LEU A C 1
ATOM 1549 O O . LEU A 1 218 ? 214.727 83.015 25.852 1.00 9.90 234 LEU A O 1
ATOM 1554 N N . TRP A 1 219 ? 214.222 84.261 27.635 1.00 8.21 235 TRP A N 1
ATOM 1555 C CA . TRP A 1 219 ? 215.372 85.144 27.474 1.00 11.89 235 TRP A CA 1
ATOM 1556 C C . TRP A 1 219 ? 216.478 84.824 28.470 1.00 10.82 235 TRP A C 1
ATOM 1557 O O . TRP A 1 219 ? 217.487 85.526 28.536 1.00 12.75 235 TRP A O 1
ATOM 1568 N N . ASN A 1 220 ? 216.293 83.746 29.221 1.00 9.94 236 ASN A N 1
ATOM 1569 C CA . ASN A 1 220 ? 217.195 83.423 30.310 1.00 11.24 236 ASN A CA 1
ATOM 1570 C C . ASN A 1 220 ? 217.421 81.919 30.404 1.00 11.71 236 ASN A C 1
ATOM 1571 O O . ASN A 1 220 ? 217.400 81.363 31.481 1.00 9.80 236 ASN A O 1
ATOM 1576 N N . GLY A 1 221 ? 217.622 81.281 29.259 1.00 12.85 237 GLY A N 1
ATOM 1577 C CA . GLY A 1 221 ? 218.074 79.902 29.248 1.00 12.83 237 GLY A CA 1
ATOM 1578 C C . GLY A 1 221 ? 217.318 78.925 28.365 1.00 18.05 237 GLY A C 1
ATOM 1579 O O . GLY A 1 221 ? 217.781 77.798 28.149 1.00 17.94 237 GLY A O 1
ATOM 1580 N N . SER A 1 222 ? 216.171 79.347 27.847 1.00 11.99 238 SER A N 1
ATOM 1581 C CA . SER A 1 222 ? 215.306 78.448 27.109 1.00 13.06 238 SER A CA 1
ATOM 1582 C C . SER A 1 222 ? 214.945 78.936 25.711 1.00 14.28 238 SER A C 1
ATOM 1583 O O . SER A 1 222 ? 213.949 78.498 25.148 1.00 13.96 238 SER A O 1
ATOM 1586 N N . PHE A 1 223 ? 215.735 79.838 25.139 1.00 11.87 239 PHE A N 1
ATOM 1587 C CA . PHE A 1 223 ? 215.433 80.281 23.780 1.00 11.79 239 PHE A CA 1
ATOM 1588 C C . PHE A 1 223 ? 215.561 79.095 22.837 1.00 13.87 239 PHE A C 1
ATOM 1589 O O . PHE A 1 223 ? 216.523 78.352 22.919 1.00 15.05 239 PHE A O 1
ATOM 1597 N N . PRO A 1 224 ? 214.573 78.900 21.959 1.00 12.89 240 PRO A N 1
ATOM 1598 C CA . PRO A 1 224 ? 214.509 77.683 21.141 1.00 15.74 240 PRO A CA 1
ATOM 1599 C C . PRO A 1 224 ? 215.548 77.577 20.024 1.00 15.56 240 PRO A C 1
ATOM 1600 O O . PRO A 1 224 ? 215.714 76.499 19.479 1.00 15.30 240 PRO A O 1
ATOM 1604 N N . TYR A 1 225 ? 216.200 78.677 19.671 1.00 14.43 241 TYR A N 1
ATOM 1605 C CA . T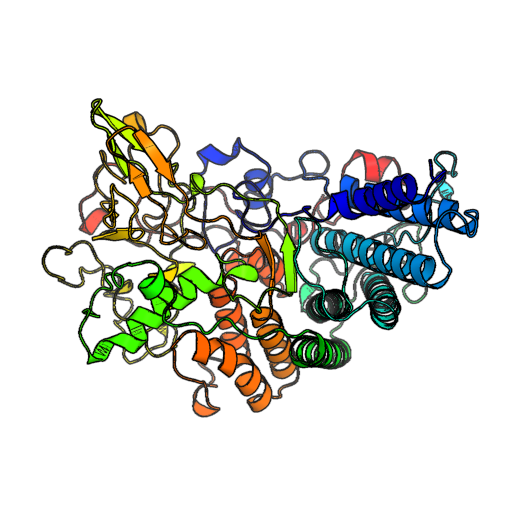YR A 1 225 ? 217.170 78.683 18.579 1.00 17.97 241 TYR A CA 1
ATOM 1606 C C . TYR A 1 225 ? 218.521 79.210 19.050 1.00 16.73 241 TYR A C 1
ATOM 1607 O O . TYR A 1 225 ? 218.908 80.324 18.710 1.00 15.07 241 TYR A O 1
ATOM 1616 N N . PRO A 1 226 ? 219.244 78.397 19.826 1.00 17.93 242 PRO A N 1
ATOM 1617 C CA . PRO A 1 226 ? 220.525 78.791 20.417 1.00 20.56 242 PRO A CA 1
ATOM 1618 C C . PRO A 1 226 ? 221.561 79.255 19.400 1.00 18.36 242 PRO A C 1
ATOM 1619 O O . PRO A 1 226 ? 222.411 80.058 19.755 1.00 20.69 242 PRO A O 1
ATOM 1623 N N . ASN A 1 227 ? 221.491 78.760 18.173 1.00 17.31 243 ASN A N 1
ATOM 1624 C CA . ASN A 1 227 ? 222.496 79.091 17.167 1.00 18.64 243 ASN A CA 1
ATOM 1625 C C . ASN A 1 227 ? 222.134 80.289 16.291 1.00 19.25 243 ASN A C 1
ATOM 1626 O O . ASN A 1 227 ? 222.869 80.629 15.369 1.00 18.47 243 ASN A O 1
ATOM 1631 N N . TRP A 1 228 ? 221.000 80.921 16.577 1.00 17.34 244 TRP A N 1
ATOM 1632 C CA . TRP A 1 228 ? 220.583 82.107 15.837 1.00 16.17 244 TRP A CA 1
ATOM 1633 C C . TRP A 1 228 ? 221.510 83.259 16.177 1.00 16.44 244 TRP A C 1
ATOM 1634 O O . TRP A 1 228 ? 221.690 83.580 17.343 1.00 17.14 244 TRP A O 1
ATOM 1645 N N . GLN A 1 229 ? 222.111 83.872 15.170 1.00 14.88 245 GLN A N 1
ATOM 1646 C CA . GLN A 1 229 ? 223.024 84.973 15.448 1.00 17.86 245 GLN A CA 1
ATOM 1647 C C . GLN A 1 229 ? 223.190 85.939 14.290 1.00 15.42 245 GLN A C 1
ATOM 1648 O O . GLN A 1 229 ? 222.709 85.710 13.195 1.00 14.80 245 GLN A O 1
ATOM 1654 N N . ASN A 1 230 ? 223.869 87.043 14.567 1.00 16.62 246 ASN A N 1
ATOM 1655 C CA . ASN A 1 230 ? 224.199 88.014 13.544 1.00 17.17 246 ASN A CA 1
ATOM 1656 C C . ASN A 1 230 ? 225.193 87.442 12.542 1.00 19.46 246 ASN A C 1
ATOM 1657 O O . ASN A 1 230 ? 225.971 86.555 12.864 1.00 19.74 246 ASN A O 1
ATOM 1662 N N . GLU A 1 231 ? 225.147 87.962 11.324 1.00 23.93 247 GLU A N 1
ATOM 1663 C CA . GLU A 1 231 ? 226.051 87.552 10.264 1.00 26.44 247 GLU A CA 1
ATOM 1664 C C . GLU A 1 231 ? 227.197 88.538 10.116 1.00 28.00 247 GLU A C 1
ATOM 1665 O O . GLU A 1 231 ? 228.352 88.147 10.014 1.00 30.08 247 GLU A O 1
ATOM 1671 N N . ASN A 1 232 ? 226.872 89.824 10.096 1.00 28.92 248 ASN A N 1
ATOM 1672 C CA . ASN A 1 232 ? 227.886 90.837 9.870 1.00 29.72 248 ASN A CA 1
ATOM 1673 C C . ASN A 1 232 ? 227.663 92.058 10.738 1.00 29.96 248 ASN A C 1
ATOM 1674 O O . ASN A 1 232 ? 227.845 93.188 10.297 1.00 30.55 248 ASN A O 1
ATOM 1679 N N . PHE A 1 233 ? 227.281 91.820 11.982 1.00 22.49 249 PHE A N 1
ATOM 1680 C CA . PHE A 1 233 ? 227.107 92.898 12.934 1.00 19.97 249 PHE A CA 1
ATOM 1681 C C . PHE A 1 233 ? 227.450 92.415 14.336 1.00 18.15 249 PHE A C 1
ATOM 1682 O O . PHE A 1 233 ? 227.074 91.319 14.735 1.00 19.78 249 PHE A O 1
ATOM 1690 N N . GLU A 1 234 ? 228.165 93.249 15.079 1.00 17.10 250 GLU A N 1
ATOM 1691 C CA . GLU A 1 234 ? 228.654 92.899 16.403 1.00 16.85 250 GLU A CA 1
ATOM 1692 C C . GLU A 1 234 ? 228.037 93.727 17.526 1.00 16.31 250 GLU A C 1
ATOM 1693 O O . GLU A 1 234 ? 227.889 94.937 17.405 1.00 17.32 250 GLU A O 1
ATOM 1699 N N . THR A 1 235 ? 227.719 93.069 18.632 1.00 13.17 251 THR A N 1
ATOM 1700 C CA . THR A 1 235 ? 227.280 93.744 19.837 1.00 11.16 251 THR A CA 1
ATOM 1701 C C . THR A 1 235 ? 228.400 93.780 20.856 1.00 12.84 251 THR A C 1
ATOM 1702 O O . THR A 1 235 ? 228.900 92.734 21.240 1.00 13.99 251 THR A O 1
ATOM 1706 N N . PRO A 1 236 ? 228.787 94.981 21.304 1.00 12.46 252 PRO A N 1
ATOM 1707 C CA . PRO A 1 236 ? 229.831 95.058 22.330 1.00 12.40 252 PRO A CA 1
ATOM 1708 C C . PRO A 1 236 ? 229.518 94.128 23.491 1.00 12.90 252 PRO A C 1
ATOM 1709 O O . PRO A 1 236 ? 228.469 94.266 24.086 1.00 13.91 252 PRO A O 1
ATOM 1713 N N . GLY A 1 237 ? 230.398 93.173 23.761 1.00 12.60 253 GLY A N 1
ATOM 1714 C CA . GLY A 1 237 ? 230.222 92.268 24.877 1.00 13.33 253 GLY A CA 1
ATOM 1715 C C . GLY A 1 237 ? 229.697 90.900 24.490 1.00 15.63 253 GLY A C 1
ATOM 1716 O O . GLY A 1 237 ? 229.709 89.982 25.306 1.00 15.57 253 GLY A O 1
ATOM 1717 N N . TYR A 1 238 ? 229.258 90.753 23.245 1.00 13.23 254 TYR A N 1
ATOM 1718 C CA . TYR A 1 238 ? 228.568 89.535 22.827 1.00 14.61 254 TYR A CA 1
ATOM 1719 C C . TYR A 1 238 ? 228.973 89.032 21.449 1.00 14.87 254 TYR A C 1
ATOM 1720 O O . TYR A 1 238 ? 228.584 87.951 21.053 1.00 15.70 254 TYR A O 1
ATOM 1729 N N . GLY A 1 239 ? 229.741 89.818 20.709 1.00 13.91 255 GLY A N 1
ATOM 1730 C CA . GLY A 1 239 ? 230.119 89.427 19.369 1.00 16.01 255 GLY A CA 1
ATOM 1731 C C . GLY A 1 239 ? 228.905 89.319 18.468 1.00 16.77 255 GLY A C 1
ATOM 1732 O O . GLY A 1 239 ? 228.073 90.218 18.429 1.00 15.61 255 GLY A O 1
ATOM 1733 N N . LYS A 1 240 ? 228.788 88.205 17.759 1.00 15.51 256 LYS A N 1
ATOM 1734 C CA . LYS A 1 240 ? 227.672 88.009 16.851 1.00 15.83 256 LYS A CA 1
ATOM 1735 C C . LYS A 1 240 ? 226.451 87.368 17.528 1.00 15.67 256 LYS A C 1
ATOM 1736 O O . LYS A 1 240 ? 225.431 87.150 16.887 1.00 15.13 256 LYS A O 1
ATOM 1742 N N . ALA A 1 241 ? 226.565 87.068 18.815 1.00 14.56 257 ALA A N 1
ATOM 1743 C CA . ALA A 1 241 ? 225.484 86.400 19.536 1.00 15.90 257 ALA A CA 1
ATOM 1744 C C . ALA A 1 241 ? 224.280 87.325 19.696 1.00 13.82 257 ALA A C 1
ATOM 1745 O O . ALA A 1 241 ? 224.447 88.526 19.761 1.00 13.00 257 ALA A O 1
ATOM 1747 N N . LEU A 1 242 ? 223.082 86.745 19.796 1.00 14.89 258 LEU A N 1
ATOM 1748 C CA . LEU A 1 242 ? 221.839 87.523 19.872 1.00 10.84 258 LEU A CA 1
ATOM 1749 C C . LEU A 1 242 ? 221.001 87.265 21.129 1.00 11.89 258 LEU A C 1
ATOM 1750 O O . LEU A 1 242 ? 220.257 88.135 21.568 1.00 10.89 258 LEU A O 1
ATOM 1755 N N . VAL A 1 243 ? 221.119 86.065 21.694 1.00 10.88 259 VAL A N 1
ATOM 1756 C CA . VAL A 1 243 ? 220.346 85.685 22.867 1.00 12.11 259 VAL A CA 1
ATOM 1757 C C . VAL A 1 243 ? 221.168 84.791 23.792 1.00 14.51 259 VAL A C 1
ATOM 1758 O O . VAL A 1 243 ? 221.882 83.920 23.324 1.00 13.70 259 VAL A O 1
ATOM 1762 N N . SER A 1 244 ? 221.052 85.000 25.096 1.00 13.49 260 SER A N 1
ATOM 1763 C CA . SER A 1 244 ? 221.677 84.107 26.066 1.00 15.87 260 SER A CA 1
ATOM 1764 C C . SER A 1 244 ? 221.137 82.678 25.947 1.00 17.79 260 SER A C 1
ATOM 1765 O O . SER A 1 244 ? 219.973 82.481 25.635 1.00 17.80 260 SER A O 1
ATOM 1768 N N . ASN A 1 245 ? 221.986 81.687 26.195 1.00 19.13 261 ASN A N 1
ATOM 1769 C CA . ASN A 1 245 ? 221.529 80.299 26.226 1.00 20.21 261 ASN A CA 1
ATOM 1770 C C . ASN A 1 245 ? 221.808 79.674 27.589 1.00 20.61 261 ASN A C 1
ATOM 1771 O O . ASN A 1 245 ? 221.771 78.460 27.753 1.00 19.93 261 ASN A O 1
ATOM 1776 N N . THR A 1 246 ? 222.059 80.518 28.577 1.00 18.93 262 THR A N 1
ATOM 1777 C CA . THR A 1 246 ? 222.425 80.041 29.902 1.00 19.33 262 THR A CA 1
ATOM 1778 C C . THR A 1 246 ? 221.690 80.788 31.006 1.00 17.10 262 THR A C 1
ATOM 1779 O O . THR A 1 246 ? 221.667 82.006 31.025 1.00 16.43 262 THR A O 1
ATOM 1783 N N . TYR A 1 247 ? 221.092 80.047 31.926 1.00 15.55 263 TYR A N 1
ATOM 1784 C CA . TYR A 1 247 ? 220.373 80.648 33.035 1.00 15.30 263 TYR A CA 1
ATOM 1785 C C . TYR A 1 247 ? 221.271 81.501 33.935 1.00 18.53 263 TYR A C 1
ATOM 1786 O O . TYR A 1 247 ? 222.344 81.069 34.347 1.00 17.26 263 TYR A O 1
ATOM 1795 N N . ASP A 1 248 ? 220.803 82.709 34.237 1.00 15.76 264 ASP A N 1
ATOM 1796 C CA . ASP A 1 248 ? 221.544 83.682 35.015 1.00 14.44 264 ASP A CA 1
ATOM 1797 C C . ASP A 1 248 ? 220.656 84.167 36.151 1.00 14.22 264 ASP A C 1
ATOM 1798 O O . ASP A 1 248 ? 219.725 84.924 35.929 1.00 12.46 264 ASP A O 1
ATOM 1803 N N . LYS A 1 249 ? 220.950 83.740 37.369 1.00 14.30 265 LYS A N 1
ATOM 1804 C CA . LYS A 1 249 ? 220.099 84.086 38.499 1.00 14.91 265 LYS A CA 1
ATOM 1805 C C . LYS A 1 249 ? 220.114 85.586 38.786 1.00 16.35 265 LYS A C 1
ATOM 1806 O O . LYS A 1 249 ? 219.138 86.132 39.307 1.00 16.60 265 LYS A O 1
ATOM 1812 N N . SER A 1 250 ? 221.211 86.256 38.436 1.00 16.09 266 SER A N 1
ATOM 1813 C CA . SER A 1 250 ? 221.334 87.673 38.730 1.00 13.28 266 SER A CA 1
ATOM 1814 C C . SER A 1 250 ? 220.249 88.481 38.010 1.00 14.31 266 SER A C 1
ATOM 1815 O O . SER A 1 250 ? 219.884 89.546 38.464 1.00 13.99 266 SER A O 1
ATOM 1818 N N . LYS A 1 251 ? 219.716 87.956 36.908 1.00 14.31 267 LYS A N 1
ATOM 1819 C CA . LYS A 1 251 ? 218.620 88.631 36.205 1.00 12.88 267 LYS A CA 1
ATOM 1820 C C . LYS A 1 251 ? 217.373 88.719 37.080 1.00 12.64 267 LYS A C 1
ATOM 1821 O O . LYS A 1 251 ? 216.665 89.717 37.044 1.00 10.65 267 LYS A O 1
ATOM 1827 N N . TRP A 1 252 ? 217.119 87.677 37.871 1.00 11.03 268 TRP A N 1
ATOM 1828 C CA . TRP A 1 252 ? 215.991 87.678 38.801 1.00 9.77 268 TRP A CA 1
ATOM 1829 C C . TRP A 1 252 ? 216.250 88.621 39.963 1.00 11.61 268 TRP A C 1
ATOM 1830 O O . TRP A 1 252 ? 215.349 89.274 40.455 1.00 10.73 268 TRP A O 1
ATOM 1841 N N . GLU A 1 253 ? 217.497 88.680 40.404 1.00 12.72 269 GLU A N 1
ATOM 1842 C CA . GLU A 1 253 ? 217.861 89.600 41.464 1.00 12.71 269 GLU A CA 1
ATOM 1843 C C . GLU A 1 253 ? 217.605 91.049 41.043 1.00 11.87 269 GLU A C 1
ATOM 1844 O O . GLU A 1 253 ? 217.032 91.822 41.798 1.00 12.28 269 GLU A O 1
ATOM 1850 N N . ARG A 1 254 ? 218.015 91.410 39.834 1.00 11.78 270 ARG A N 1
ATOM 1851 C CA . ARG A 1 254 ? 217.837 92.787 39.376 1.00 12.91 270 ARG A CA 1
ATOM 1852 C C . ARG A 1 254 ? 216.364 93.064 39.111 1.00 12.06 270 ARG A C 1
ATOM 1853 O O . ARG A 1 254 ? 215.885 94.157 39.356 1.00 10.99 270 ARG A O 1
ATOM 1861 N N . ALA A 1 255 ? 215.653 92.071 38.597 1.00 10.43 271 ALA A N 1
ATOM 1862 C CA . ALA A 1 255 ? 214.224 92.242 38.336 1.00 9.53 271 ALA A CA 1
ATOM 1863 C C . ALA A 1 255 ? 213.484 92.515 39.637 1.00 9.63 271 ALA A C 1
ATOM 1864 O O . ALA A 1 255 ? 212.653 93.405 39.708 1.00 9.69 271 ALA A O 1
ATOM 1866 N N . LEU A 1 256 ? 213.788 91.737 40.668 1.00 10.86 272 LEU A N 1
ATOM 1867 C CA . LEU A 1 256 ? 213.158 91.946 41.962 1.00 10.36 272 LEU A CA 1
ATOM 1868 C C . LEU A 1 256 ? 213.360 93.383 42.455 1.00 11.78 272 LEU A C 1
ATOM 1869 O O . LEU A 1 256 ? 212.415 94.062 42.838 1.00 12.19 272 LEU A O 1
ATOM 1874 N N . ALA A 1 257 ? 214.607 93.832 42.459 1.00 10.95 273 ALA A N 1
ATOM 1875 C CA . ALA A 1 257 ? 214.906 95.177 42.929 1.00 11.38 273 ALA A CA 1
ATOM 1876 C C . ALA A 1 257 ? 214.134 96.220 42.114 1.00 12.51 273 ALA A C 1
ATOM 1877 O O . ALA A 1 257 ? 213.627 97.184 42.659 1.00 12.89 273 ALA A O 1
ATOM 1879 N N . ALA A 1 258 ? 214.031 96.000 40.812 1.00 9.83 274 ALA A N 1
ATOM 1880 C CA . ALA A 1 258 ? 213.322 96.923 39.939 1.00 10.81 274 ALA A CA 1
ATOM 1881 C C . ALA A 1 258 ? 211.815 96.905 40.207 1.00 10.96 274 ALA A C 1
ATOM 1882 O O . ALA A 1 258 ? 211.163 97.939 40.208 1.00 11.34 274 ALA A O 1
ATOM 1884 N N . CYS A 1 259 ? 211.265 95.717 40.430 1.00 10.49 275 CYS A N 1
ATOM 1885 C CA . CYS A 1 259 ? 209.836 95.591 40.687 1.00 8.91 275 CYS A CA 1
ATOM 1886 C C . CYS A 1 259 ? 209.470 96.160 42.049 1.00 10.23 275 CYS A C 1
ATOM 1887 O O . CYS A 1 259 ? 208.451 96.821 42.193 1.00 11.43 275 CYS A O 1
ATOM 1890 N N . GLN A 1 260 ? 210.314 95.911 43.043 1.00 11.54 276 GLN A N 1
ATOM 1891 C CA . GLN A 1 260 ? 210.166 96.528 44.356 1.00 11.94 276 GLN A CA 1
ATOM 1892 C C . GLN A 1 260 ? 210.186 98.055 44.256 1.00 12.56 276 GLN A C 1
ATOM 1893 O O . GLN A 1 260 ? 209.337 98.728 44.830 1.00 11.61 276 GLN A O 1
ATOM 1899 N N . GLU A 1 261 ? 211.159 98.603 43.535 1.00 12.11 277 GLU A N 1
ATOM 1900 C CA . GLU A 1 261 ? 211.265 100.056 43.459 1.00 14.40 277 GLU A CA 1
ATOM 1901 C C . GLU A 1 261 ? 210.026 100.641 42.785 1.00 13.89 277 GLU A C 1
ATOM 1902 O O . GLU A 1 261 ? 209.496 101.636 43.239 1.00 14.82 277 GLU A O 1
ATOM 1908 N N . ALA A 1 262 ? 209.568 100.010 41.710 1.00 11.99 278 ALA A N 1
ATOM 1909 C CA . ALA A 1 262 ? 208.373 100.474 40.999 1.00 12.18 278 ALA A CA 1
ATOM 1910 C C . ALA A 1 262 ? 207.147 100.490 41.907 1.00 10.99 278 ALA A C 1
ATOM 1911 O O . ALA A 1 262 ? 206.374 101.441 41.910 1.00 11.21 278 ALA A O 1
ATOM 1913 N N . LEU A 1 263 ? 206.988 99.437 42.695 1.00 10.91 279 LEU A N 1
ATOM 1914 C CA . LEU A 1 263 ? 205.852 99.329 43.603 1.00 10.58 279 LEU A CA 1
ATOM 1915 C C . LEU A 1 263 ? 205.907 100.398 44.692 1.00 11.21 279 LEU A C 1
ATOM 1916 O O . LEU A 1 263 ? 204.920 101.063 44.976 1.00 11.18 279 LEU A O 1
ATOM 1921 N N . THR A 1 264 ? 207.076 100.557 45.297 1.00 11.14 280 THR A N 1
ATOM 1922 C CA . THR A 1 264 ? 207.259 101.545 46.342 1.00 12.60 280 THR A CA 1
ATOM 1923 C C . THR A 1 264 ? 207.003 102.966 45.822 1.00 12.47 280 THR A C 1
ATOM 1924 O O . THR A 1 264 ? 206.312 103.745 46.465 1.00 12.73 280 THR A O 1
ATOM 1928 N N . LEU A 1 265 ? 207.537 103.286 44.650 1.00 12.40 281 LEU A N 1
ATOM 1929 C CA . LEU A 1 265 ? 207.307 104.596 44.046 1.00 12.63 281 LEU A CA 1
ATOM 1930 C C . LEU A 1 265 ? 205.817 104.816 43.774 1.00 12.13 281 LEU A C 1
ATOM 1931 O O . LEU A 1 265 ? 205.247 105.828 44.162 1.00 11.15 281 LEU A O 1
ATOM 1936 N N . ALA A 1 266 ? 205.194 103.848 43.113 1.00 13.67 282 ALA A N 1
ATOM 1937 C CA . ALA A 1 266 ? 203.789 103.965 42.746 1.00 12.12 282 ALA A CA 1
ATOM 1938 C C . ALA A 1 266 ? 202.911 104.253 43.960 1.00 12.39 282 ALA A C 1
ATOM 1939 O O . ALA A 1 266 ? 202.009 105.076 43.888 1.00 12.86 282 ALA A O 1
ATOM 1941 N N . THR A 1 267 ? 203.198 103.588 45.072 1.00 11.10 283 THR A N 1
ATOM 1942 C CA . THR A 1 267 ? 202.320 103.634 46.231 1.00 13.20 283 THR A CA 1
ATOM 1943 C C . THR A 1 267 ? 202.680 104.745 47.207 1.00 14.78 283 THR A C 1
ATOM 1944 O O . THR A 1 267 ? 202.020 104.916 48.220 1.00 17.30 283 THR A O 1
ATOM 1948 N N . THR A 1 268 ? 203.730 105.492 46.901 1.00 13.83 284 THR A N 1
ATOM 1949 C CA . THR A 1 268 ? 204.070 106.644 47.718 1.00 13.27 284 THR A CA 1
ATOM 1950 C C . THR A 1 268 ? 203.817 107.903 46.896 1.00 14.21 284 THR A C 1
ATOM 1951 O O . THR A 1 268 ? 202.677 108.341 46.786 1.00 14.66 284 THR A O 1
ATOM 1955 N N . SER A 1 269 ? 204.850 108.465 46.284 1.00 13.56 285 SER A N 1
ATOM 1956 C CA . SER A 1 269 ? 204.672 109.736 45.585 1.00 13.25 285 SER A CA 1
ATOM 1957 C C . SER A 1 269 ? 203.874 109.561 44.288 1.00 14.46 285 SER A C 1
ATOM 1958 O O . SER A 1 269 ? 203.359 110.526 43.730 1.00 14.50 285 SER A O 1
ATOM 1961 N N . GLY A 1 270 ? 203.735 108.318 43.838 1.00 15.37 286 GLY A N 1
ATOM 1962 C CA . GLY A 1 270 ? 202.895 108.004 42.699 1.00 12.15 286 GLY A CA 1
ATOM 1963 C C . GLY A 1 270 ? 201.409 108.126 43.007 1.00 15.01 286 GLY A C 1
ATOM 1964 O O . GLY A 1 270 ? 200.594 108.262 42.108 1.00 14.60 286 GLY A O 1
ATOM 1965 N N . ASP A 1 271 ? 201.068 108.070 44.286 1.00 14.10 287 ASP A N 1
ATOM 1966 C CA . ASP A 1 271 ? 199.691 108.258 44.723 1.00 14.51 287 ASP A CA 1
ATOM 1967 C C . ASP A 1 271 ? 198.762 107.195 44.122 1.00 14.14 287 ASP A C 1
ATOM 1968 O O . ASP A 1 271 ? 197.609 107.472 43.822 1.00 15.66 287 ASP A O 1
ATOM 1973 N N . ARG A 1 272 ? 199.286 105.989 43.927 1.00 13.63 288 ARG A N 1
ATOM 1974 C CA . ARG A 1 272 ? 198.485 104.877 43.417 1.00 14.25 288 ARG A CA 1
ATOM 1975 C C . ARG A 1 272 ? 198.002 103.965 44.554 1.00 16.41 288 ARG A C 1
ATOM 1976 O O . ARG A 1 272 ? 198.704 103.760 45.537 1.00 12.64 288 ARG A O 1
ATOM 1984 N N . GLU A 1 273 ? 196.797 103.420 44.406 1.00 14.18 289 GLU A N 1
ATOM 1985 C CA . GLU A 1 273 ? 196.353 102.348 45.282 1.00 16.85 289 GLU A CA 1
ATOM 1986 C C . GLU A 1 273 ? 195.307 101.497 44.581 1.00 12.35 289 GLU A C 1
ATOM 1987 O O . GLU A 1 273 ? 194.663 101.947 43.651 1.00 11.06 289 GLU A O 1
ATOM 1993 N N . LEU A 1 274 ? 195.187 100.247 45.011 1.00 13.24 290 LEU A N 1
ATOM 1994 C CA . LEU A 1 274 ? 194.240 99.321 44.401 1.00 13.71 290 LEU A CA 1
ATOM 1995 C C . LEU A 1 274 ? 192.820 99.841 44.559 1.00 12.59 290 LEU A C 1
ATOM 1996 O O . LEU A 1 274 ? 192.447 100.269 45.626 1.00 13.06 290 LEU A O 1
ATOM 2001 N N . TYR A 1 275 ? 192.043 99.786 43.490 1.00 12.05 291 TYR A N 1
ATOM 2002 C CA . TYR A 1 275 ? 190.642 100.170 43.561 1.00 12.23 291 TYR A CA 1
ATOM 2003 C C . TYR A 1 275 ? 189.905 99.302 44.574 1.00 14.69 291 TYR A C 1
ATOM 2004 O O . TYR A 1 275 ? 189.901 98.085 44.454 1.00 14.29 291 TYR A O 1
ATOM 2013 N N . ASP A 1 276 ? 189.294 99.925 45.576 1.00 14.84 292 ASP A N 1
ATOM 2014 C CA . ASP A 1 276 ? 188.692 99.168 46.666 1.00 15.41 292 ASP A CA 1
ATOM 2015 C C . ASP A 1 276 ? 187.332 99.725 47.100 1.00 18.32 292 ASP A C 1
ATOM 2016 O O . ASP A 1 276 ? 186.876 99.461 48.202 1.00 20.30 292 ASP A O 1
ATOM 2021 N N . ASP A 1 277 ? 186.695 100.485 46.220 1.00 14.53 293 ASP A N 1
ATOM 2022 C CA . ASP A 1 277 ? 185.376 101.062 46.483 1.00 16.13 293 ASP A CA 1
ATOM 2023 C C . ASP A 1 277 ? 184.287 99.996 46.355 1.00 15.74 293 ASP A C 1
ATOM 2024 O O . ASP A 1 277 ? 184.166 99.370 45.320 1.00 16.61 293 ASP A O 1
ATOM 2029 N N . ASP A 1 278 ? 183.491 99.823 47.402 1.00 15.55 294 ASP A N 1
ATOM 2030 C CA . ASP A 1 278 ? 182.439 98.810 47.423 1.00 16.73 294 ASP A CA 1
ATOM 2031 C C . ASP A 1 278 ? 181.048 99.372 47.144 1.00 18.12 294 ASP A C 1
ATOM 2032 O O . ASP A 1 278 ? 180.069 98.640 47.244 1.00 15.33 294 ASP A O 1
ATOM 2037 N N . GLU A 1 279 ? 180.954 100.661 46.826 1.00 18.60 295 GLU A N 1
ATOM 2038 C CA . GLU A 1 279 ? 179.644 101.314 46.799 1.00 15.52 295 GLU A CA 1
ATOM 2039 C C . GLU A 1 279 ? 179.325 102.160 45.566 1.00 16.92 295 GLU A C 1
ATOM 2040 O O . GLU A 1 279 ? 178.296 102.818 45.538 1.00 18.19 295 GLU A O 1
ATOM 2046 N N . TYR A 1 280 ? 180.169 102.143 44.544 1.00 15.56 296 TYR A N 1
ATOM 2047 C CA . TYR A 1 280 ? 179.861 102.928 43.353 1.00 16.49 296 TYR A CA 1
ATOM 2048 C C . TYR A 1 280 ? 178.542 102.459 42.720 1.00 17.02 296 TYR A C 1
ATOM 2049 O O . TYR A 1 280 ? 177.787 103.272 42.200 1.00 16.28 296 TYR A O 1
ATOM 2058 N N . TYR A 1 281 ? 178.268 101.154 42.773 1.00 14.43 297 TYR A N 1
ATOM 2059 C CA . TYR A 1 281 ? 177.033 100.618 42.193 1.00 14.68 297 TYR A CA 1
ATOM 2060 C C . TYR A 1 281 ? 175.830 101.268 42.876 1.00 16.77 297 TYR A C 1
ATOM 2061 O O . TYR A 1 281 ? 174.831 101.593 42.243 1.00 17.89 297 TYR A O 1
ATOM 2070 N N . SER A 1 282 ? 175.961 101.466 44.176 1.00 16.07 298 SER A N 1
ATOM 2071 C CA . SER A 1 282 ? 174.921 102.067 44.989 1.00 17.03 298 SER A CA 1
ATOM 2072 C C . SER A 1 282 ? 174.684 103.518 44.592 1.00 18.18 298 SER A C 1
ATOM 2073 O O . SER A 1 282 ? 173.549 103.943 44.386 1.00 16.12 298 SER A O 1
ATOM 2076 N N . ARG A 1 283 ? 175.766 104.274 44.482 1.00 16.47 299 ARG A N 1
ATOM 2077 C CA . ARG A 1 283 ? 175.663 105.676 44.116 1.00 18.18 299 ARG A CA 1
ATOM 2078 C C . ARG A 1 283 ? 175.120 105.828 42.699 1.00 16.61 299 ARG A C 1
ATOM 2079 O O . ARG A 1 283 ? 174.617 106.889 42.341 1.00 17.59 299 ARG A O 1
ATOM 2087 N N . GLN A 1 284 ? 175.209 104.766 41.900 1.00 15.33 300 GLN A N 1
ATOM 2088 C CA . GLN A 1 284 ? 174.662 104.791 40.549 1.00 16.78 300 GLN A CA 1
ATOM 2089 C C . GLN A 1 284 ? 173.277 104.136 40.491 1.00 18.20 300 GLN A C 1
ATOM 2090 O O . GLN A 1 284 ? 172.746 103.889 39.420 1.00 18.54 300 GLN A O 1
ATOM 2096 N N . SER A 1 285 ? 172.708 103.873 41.659 1.00 15.69 301 SER A N 1
ATOM 2097 C CA . SER A 1 285 ? 171.343 103.368 41.780 1.00 15.59 301 SER A CA 1
ATOM 2098 C C . SER A 1 285 ? 171.146 102.027 41.083 1.00 19.37 301 SER A C 1
ATOM 2099 O O . SER A 1 285 ? 170.132 101.810 40.429 1.00 19.25 301 SER A O 1
ATOM 2102 N N . LEU A 1 286 ? 172.112 101.128 41.245 1.00 16.49 302 LEU A N 1
ATOM 2103 C CA . LEU A 1 286 ? 172.025 99.801 40.647 1.00 15.18 302 LEU A CA 1
ATOM 2104 C C . LEU A 1 286 ? 171.778 98.701 41.677 1.00 15.75 302 LEU A C 1
ATOM 2105 O O . LEU A 1 286 ? 172.149 98.828 42.836 1.00 17.59 302 LEU A O 1
ATOM 2110 N N . ASN A 1 287 ? 171.150 97.617 41.232 1.00 13.45 303 ASN A N 1
ATOM 2111 C CA . ASN A 1 287 ? 170.994 96.423 42.049 1.00 16.47 303 ASN A CA 1
ATOM 2112 C C . ASN A 1 287 ? 172.279 95.614 42.068 1.00 14.27 303 ASN A C 1
ATOM 2113 O O . ASN A 1 287 ? 173.028 95.638 41.104 1.00 13.83 303 ASN A O 1
ATOM 2118 N N . LEU A 1 288 ? 172.522 94.892 43.155 1.00 14.63 304 LEU A N 1
ATOM 2119 C CA . LEU A 1 288 ? 173.614 93.923 43.169 1.00 13.93 304 LEU A CA 1
ATOM 2120 C C . LEU A 1 288 ? 173.297 92.821 42.158 1.00 15.42 304 LEU A C 1
ATOM 2121 O O . LEU A 1 288 ? 172.142 92.572 41.859 1.00 14.71 304 LEU A O 1
ATOM 2126 N N . PRO A 1 289 ? 174.332 92.180 41.599 1.00 14.96 305 PRO A N 1
ATOM 2127 C CA . PRO A 1 289 ? 174.115 91.235 40.507 1.00 13.21 305 PRO A CA 1
ATOM 2128 C C . PRO A 1 289 ? 173.588 89.895 40.976 1.00 16.08 305 PRO A C 1
ATOM 2129 O O . PRO A 1 289 ? 173.837 89.493 42.107 1.00 14.97 305 PRO A O 1
ATOM 2133 N N . PHE A 1 290 ? 172.885 89.205 40.089 1.00 14.08 306 PHE A N 1
ATOM 2134 C CA . PHE A 1 290 ? 172.549 87.821 40.325 1.00 12.97 306 PHE A CA 1
ATOM 2135 C C . PHE A 1 290 ? 173.800 86.962 40.253 1.00 12.53 306 PHE A C 1
ATOM 2136 O O . PHE A 1 290 ? 174.544 87.025 39.290 1.00 13.71 306 PHE A O 1
ATOM 2144 N N . VAL A 1 291 ? 174.012 86.155 41.280 1.00 13.07 307 VAL A N 1
ATOM 2145 C CA . VAL A 1 291 ? 175.068 85.153 41.270 1.00 13.11 307 VAL A CA 1
ATOM 2146 C C . VAL A 1 291 ? 174.492 83.806 41.721 1.00 14.21 307 VAL A C 1
ATOM 2147 O O . VAL A 1 291 ? 173.939 83.720 42.805 1.00 14.33 307 VAL A O 1
ATOM 2151 N N . PRO A 1 292 ? 174.624 82.758 40.892 1.00 13.22 308 PRO A N 1
ATOM 2152 C CA . PRO A 1 292 ? 174.039 81.473 41.289 1.00 14.96 308 PRO A CA 1
ATOM 2153 C C . PRO A 1 292 ? 174.593 81.005 42.622 1.00 16.44 308 PRO A C 1
ATOM 2154 O O . PRO A 1 292 ? 175.800 81.013 42.821 1.00 16.13 308 PRO A O 1
ATOM 2158 N N . GLY A 1 293 ? 173.704 80.649 43.539 1.00 16.42 309 GLY A N 1
ATOM 2159 C CA . GLY A 1 293 ? 174.099 80.140 44.837 1.00 18.05 309 GLY A CA 1
ATOM 2160 C C . GLY A 1 293 ? 174.478 81.225 45.826 1.00 17.20 309 GLY A C 1
ATOM 2161 O O . GLY A 1 293 ? 174.800 80.942 46.974 1.00 19.70 309 GLY A O 1
ATOM 2162 N N . VAL A 1 294 ? 174.449 82.473 45.379 1.00 16.13 310 VAL A N 1
ATOM 2163 C CA . VAL A 1 294 ? 174.780 83.581 46.265 1.00 14.77 310 VAL A CA 1
ATOM 2164 C C . VAL A 1 294 ? 173.673 84.632 46.202 1.00 16.52 310 VAL A C 1
ATOM 2165 O O . VAL A 1 294 ? 173.762 85.581 45.441 1.00 15.78 310 VAL A O 1
ATOM 2169 N N . ALA A 1 295 ? 172.626 84.442 46.999 1.00 15.41 311 ALA A N 1
ATOM 2170 C CA . ALA A 1 295 ? 171.470 85.325 46.943 1.00 17.32 311 ALA A CA 1
ATOM 2171 C C . ALA A 1 295 ? 171.761 86.686 47.557 1.00 17.70 311 ALA A C 1
ATOM 2172 O O . ALA A 1 295 ? 172.605 86.813 48.436 1.00 19.88 311 ALA A O 1
ATOM 2174 N N . ASP A 1 296 ? 171.041 87.693 47.083 1.00 16.85 312 ASP A N 1
ATOM 2175 C CA . ASP A 1 296 ? 171.174 89.049 47.593 1.00 18.48 312 ASP A CA 1
ATOM 2176 C C . ASP A 1 296 ? 170.522 89.153 48.967 1.00 21.30 312 ASP A C 1
ATOM 2177 O O . ASP A 1 296 ? 169.439 89.704 49.102 1.00 21.71 312 ASP A O 1
ATOM 2182 N N . VAL A 1 297 ? 171.172 88.582 49.973 1.00 20.30 313 VAL A N 1
ATOM 2183 C CA . VAL A 1 297 ? 170.735 88.715 51.353 1.00 22.33 313 VAL A CA 1
ATOM 2184 C C . VAL A 1 297 ? 171.879 89.304 52.157 1.00 25.07 313 VAL A C 1
ATOM 2185 O O . VAL A 1 297 ? 172.979 89.461 51.638 1.00 21.76 313 VAL A O 1
ATOM 2189 N N . GLU A 1 298 ? 171.622 89.629 53.417 1.00 24.98 314 GLU A N 1
ATOM 2190 C CA . GLU A 1 298 ? 172.601 90.341 54.228 1.00 31.06 314 GLU A CA 1
ATOM 2191 C C . GLU A 1 298 ? 173.944 89.624 54.335 1.00 30.94 314 GLU A C 1
ATOM 2192 O O . GLU A 1 298 ? 174.996 90.256 54.274 1.00 29.16 314 GLU A O 1
ATOM 2198 N N . ASP A 1 299 ? 173.905 88.306 54.482 1.00 29.94 315 ASP A N 1
ATOM 2199 C CA . ASP A 1 299 ? 175.120 87.524 54.688 1.00 29.11 315 ASP A CA 1
ATOM 2200 C C . ASP A 1 299 ? 176.042 87.498 53.474 1.00 22.68 315 ASP A C 1
ATOM 2201 O O . ASP A 1 299 ? 177.214 87.171 53.593 1.00 24.03 315 ASP A O 1
ATOM 2206 N N . ASN A 1 300 ? 175.506 87.820 52.306 1.00 20.72 316 ASN A N 1
ATOM 2207 C CA . ASN A 1 300 ? 176.268 87.699 51.067 1.00 19.91 316 ASN A CA 1
ATOM 2208 C C . ASN A 1 300 ? 176.676 89.046 50.494 1.00 19.48 316 ASN A C 1
ATOM 2209 O O . ASN A 1 300 ? 177.196 89.126 49.385 1.00 15.54 316 ASN A O 1
ATOM 2214 N N . LYS A 1 301 ? 176.417 90.101 51.255 1.00 16.69 317 LYS A N 1
ATOM 2215 C CA . LYS A 1 301 ? 176.625 91.451 50.765 1.00 18.38 317 LYS A CA 1
ATOM 2216 C C . LYS A 1 301 ? 178.071 91.658 50.318 1.00 17.53 317 LYS A C 1
ATOM 2217 O O . LYS A 1 301 ? 178.333 92.207 49.260 1.00 14.68 317 LYS A O 1
ATOM 2223 N N . GLU A 1 302 ? 179.000 91.209 51.145 1.00 16.19 318 GLU A N 1
ATOM 2224 C CA . GLU A 1 302 ? 180.418 91.390 50.875 1.00 18.15 318 GLU A CA 1
ATOM 2225 C C . GLU A 1 302 ? 180.827 90.772 49.534 1.00 15.55 318 GLU A C 1
ATOM 2226 O O . GLU A 1 302 ? 181.507 91.404 48.738 1.00 14.35 318 GLU A O 1
ATOM 2232 N N . PHE A 1 303 ? 180.398 89.538 49.288 1.00 15.11 319 PHE A N 1
ATOM 2233 C CA . PHE A 1 303 ? 180.737 88.843 48.047 1.00 13.84 319 PHE A CA 1
ATOM 2234 C C . PHE A 1 303 ? 180.162 89.588 46.849 1.00 12.95 319 PHE A C 1
ATOM 2235 O O . PHE A 1 303 ? 180.852 89.836 45.872 1.00 10.83 319 PHE A O 1
ATOM 2243 N N . LEU A 1 304 ? 178.884 89.942 46.919 1.00 11.71 320 LEU A N 1
ATOM 2244 C CA . LEU A 1 304 ? 178.248 90.556 45.768 1.00 11.31 320 LEU A CA 1
ATOM 2245 C C . LEU A 1 304 ? 178.815 91.947 45.511 1.00 12.35 320 LEU A C 1
ATOM 2246 O O . LEU A 1 304 ? 178.963 92.348 44.370 1.00 13.59 320 LEU A O 1
ATOM 2251 N N . LYS A 1 305 ? 179.152 92.675 46.568 1.00 10.96 321 LYS A N 1
ATOM 2252 C CA . LYS A 1 305 ? 179.771 93.984 46.375 1.00 11.15 321 LYS A CA 1
ATOM 2253 C C . LYS A 1 305 ? 181.165 93.827 45.757 1.00 13.22 321 LYS A C 1
ATOM 2254 O O . LYS A 1 305 ? 181.592 94.664 44.987 1.00 12.30 321 LYS A O 1
ATOM 2260 N N . ASN A 1 306 ? 181.864 92.742 46.088 1.00 12.57 322 ASN A N 1
ATOM 2261 C CA . ASN A 1 306 ? 183.148 92.470 45.451 1.00 12.36 322 ASN A CA 1
ATOM 2262 C C . ASN A 1 306 ? 183.000 92.191 43.953 1.00 11.62 322 ASN A C 1
ATOM 2263 O O . ASN A 1 306 ? 183.850 92.585 43.161 1.00 12.07 322 ASN A O 1
ATOM 2268 N N . VAL A 1 307 ? 181.915 91.536 43.561 1.00 8.75 323 VAL A N 1
ATOM 2269 C CA . VAL A 1 307 ? 181.658 91.340 42.145 1.00 10.59 323 VAL A CA 1
ATOM 2270 C C . VAL A 1 307 ? 181.581 92.696 41.433 1.00 11.03 323 VAL A C 1
ATOM 2271 O O . VAL A 1 307 ? 182.204 92.910 40.395 1.00 10.07 323 VAL A O 1
ATOM 2275 N N . MET A 1 308 ? 180.842 93.631 42.009 1.00 9.14 324 MET A N 1
ATOM 2276 C CA . MET A 1 308 ? 180.664 94.912 41.340 1.00 10.80 324 MET A CA 1
ATOM 2277 C C . MET A 1 308 ? 181.954 95.734 41.416 1.00 10.05 324 MET A C 1
ATOM 2278 O O . MET A 1 308 ? 182.312 96.398 40.458 1.00 10.68 324 MET A O 1
ATOM 2283 N N . LYS A 1 309 ? 182.645 95.674 42.552 1.00 8.90 325 LYS A N 1
ATOM 2284 C CA . LYS A 1 309 ? 183.952 96.320 42.670 1.00 10.51 325 LYS A CA 1
ATOM 2285 C C . LYS A 1 309 ? 184.873 95.930 41.504 1.00 10.38 325 LYS A C 1
ATOM 2286 O O . LYS A 1 309 ? 185.532 96.782 40.904 1.00 10.21 325 LYS A O 1
ATOM 2292 N N . MET A 1 310 ? 184.880 94.645 41.156 1.00 10.48 326 MET A N 1
ATOM 2293 C CA . MET A 1 310 ? 185.806 94.161 40.139 1.00 11.69 326 MET A CA 1
ATOM 2294 C C . MET A 1 310 ? 185.341 94.552 38.743 1.00 9.70 326 MET A C 1
ATOM 2295 O O . MET A 1 310 ? 186.149 94.714 37.852 1.00 11.98 326 MET A O 1
ATOM 2300 N N . ARG A 1 311 ? 184.036 94.732 38.556 1.00 8.25 327 ARG A N 1
ATOM 2301 C CA . ARG A 1 311 ? 183.553 95.276 37.295 1.00 10.04 327 ARG A CA 1
ATOM 2302 C C . ARG A 1 311 ? 184.018 96.722 37.130 1.00 9.02 327 ARG A C 1
ATOM 2303 O O . ARG A 1 311 ? 184.430 97.117 36.058 1.00 10.90 327 ARG A O 1
ATOM 2311 N N . TYR A 1 312 ? 183.927 97.501 38.201 1.00 11.38 328 TYR A N 1
ATOM 2312 C CA . TYR A 1 312 ? 184.314 98.918 38.147 1.00 10.46 328 TYR A CA 1
ATOM 2313 C C . TYR A 1 312 ? 185.822 99.132 38.107 1.00 9.47 328 TYR A C 1
ATOM 2314 O O . TYR A 1 312 ? 186.302 100.099 37.523 1.00 9.34 328 TYR A O 1
ATOM 2323 N N . ALA A 1 313 ? 186.565 98.224 38.724 1.00 9.26 329 ALA A N 1
ATOM 2324 C CA . ALA A 1 313 ? 188.010 98.386 38.858 1.00 9.32 329 ALA A CA 1
ATOM 2325 C C . ALA A 1 313 ? 188.699 98.593 37.511 1.00 10.12 329 ALA A C 1
ATOM 2326 O O . ALA A 1 313 ? 189.675 99.336 37.407 1.00 8.61 329 ALA A O 1
ATOM 2328 N N . VAL A 1 314 ? 188.173 97.945 36.481 1.00 10.09 330 VAL A N 1
ATOM 2329 C CA . VAL A 1 314 ? 188.780 98.008 35.161 1.00 11.20 330 VAL A CA 1
ATOM 2330 C C . VAL A 1 314 ? 187.925 98.774 34.163 1.00 10.53 330 VAL A C 1
ATOM 2331 O O . VAL A 1 314 ? 188.115 98.649 32.958 1.00 10.47 330 VAL A O 1
ATOM 2335 N N . SER A 1 315 ? 186.972 99.556 34.659 1.00 10.00 331 SER A N 1
ATOM 2336 C CA . SER A 1 315 ? 186.138 100.330 33.760 1.00 9.38 331 SER A CA 1
ATOM 2337 C C . SER A 1 315 ? 185.841 101.733 34.287 1.00 8.89 331 SER A C 1
ATOM 2338 O O . SER A 1 315 ? 184.813 102.292 33.964 1.00 8.51 331 SER A O 1
ATOM 2341 N N . THR A 1 316 ? 186.746 102.304 35.079 1.00 11.09 332 THR A N 1
ATOM 2342 C CA . THR A 1 316 ? 186.499 103.636 35.632 1.00 12.57 332 THR A CA 1
ATOM 2343 C C . THR A 1 316 ? 187.675 104.613 35.463 1.00 12.86 332 THR A C 1
ATOM 2344 O O . THR A 1 316 ? 188.809 104.212 35.244 1.00 11.04 332 THR A O 1
ATOM 2348 N N . ARG A 1 317 ? 187.356 105.902 35.533 1.00 12.56 333 ARG A N 1
ATOM 2349 C CA . ARG A 1 317 ? 188.339 106.973 35.438 1.00 15.80 333 ARG A CA 1
ATOM 2350 C C . ARG A 1 317 ? 188.854 107.389 36.806 1.00 16.64 333 ARG A C 1
ATOM 2351 O O . ARG A 1 317 ? 188.217 107.141 37.824 1.00 14.30 333 ARG A O 1
ATOM 2359 N N . GLU A 1 318 ? 189.987 108.077 36.830 1.00 16.34 334 GLU A N 1
ATOM 2360 C CA . GLU A 1 318 ? 190.475 108.598 38.095 1.00 17.24 334 GLU A CA 1
ATOM 2361 C C . GLU A 1 318 ? 189.487 109.596 38.696 1.00 16.43 334 GLU A C 1
ATOM 2362 O O . GLU A 1 318 ? 189.383 109.712 39.906 1.00 17.34 334 GLU A O 1
ATOM 2368 N N . SER A 1 319 ? 188.755 110.305 37.848 1.00 15.60 335 SER A N 1
ATOM 2369 C CA . SER A 1 319 ? 187.752 111.252 38.330 1.00 18.25 335 SER A CA 1
ATOM 2370 C C . SER A 1 319 ? 186.592 110.550 39.042 1.00 19.14 335 SER A C 1
ATOM 2371 O O . SER A 1 319 ? 185.845 111.171 39.792 1.00 20.83 335 SER A O 1
ATOM 2374 N N . GLU A 1 320 ? 186.449 109.253 38.804 1.00 14.22 336 GLU A N 1
ATOM 2375 C CA . GLU A 1 320 ? 185.432 108.464 39.483 1.00 17.92 336 GLU A CA 1
ATOM 2376 C C . GLU A 1 320 ? 185.980 107.796 40.742 1.00 17.62 336 GLU A C 1
ATOM 2377 O O . GLU A 1 320 ? 185.285 107.030 41.397 1.00 19.88 336 GLU A O 1
ATOM 2383 N N . GLY A 1 321 ? 187.231 108.087 41.074 1.00 16.40 337 GLY A N 1
ATOM 2384 C CA . GLY A 1 321 ? 187.825 107.573 42.292 1.00 15.15 337 GLY A CA 1
ATOM 2385 C C . GLY A 1 321 ? 188.853 106.475 42.080 1.00 16.62 337 GLY A C 1
ATOM 2386 O O . GLY A 1 321 ? 189.353 105.908 43.034 1.00 18.15 337 GLY A O 1
ATOM 2387 N N . ASN A 1 322 ? 189.172 106.174 40.831 1.00 16.88 338 ASN A N 1
ATOM 2388 C CA . ASN A 1 322 ? 190.121 105.110 40.547 1.00 13.77 338 ASN A CA 1
ATOM 2389 C C . ASN A 1 322 ? 191.559 105.626 40.565 1.00 16.56 338 ASN A C 1
ATOM 2390 O O . ASN A 1 322 ? 191.949 106.409 39.711 1.00 18.29 338 ASN A O 1
ATOM 2395 N N . LYS A 1 323 ? 192.341 105.184 41.541 1.00 14.25 339 LYS A N 1
ATOM 2396 C CA . LYS A 1 323 ? 193.731 105.606 41.623 1.00 15.75 339 LYS A CA 1
ATOM 2397 C C . LYS A 1 323 ? 194.687 104.447 41.344 1.00 14.76 339 LYS A C 1
ATOM 2398 O O . LYS A 1 323 ? 195.847 104.490 41.730 1.00 11.92 339 LYS A O 1
ATOM 2404 N N . GLU A 1 324 ? 194.195 103.417 40.658 1.00 13.26 340 GLU A N 1
ATOM 2405 C CA . GLU A 1 324 ? 195.024 102.242 40.388 1.00 11.51 340 GLU A CA 1
ATOM 2406 C C . GLU A 1 324 ? 195.772 102.311 39.057 1.00 11.13 340 GLU A C 1
ATOM 2407 O O . GLU A 1 324 ? 196.767 101.618 38.856 1.00 10.22 340 GLU A O 1
ATOM 2413 N N . ILE A 1 325 ? 195.287 103.133 38.138 1.00 11.09 341 ILE A N 1
ATOM 2414 C CA . ILE A 1 325 ? 195.884 103.185 36.817 1.00 10.72 341 ILE A CA 1
ATOM 2415 C C . ILE A 1 325 ? 197.189 103.976 36.843 1.00 12.74 341 ILE A C 1
ATOM 2416 O O . ILE A 1 325 ? 197.241 105.093 37.341 1.00 12.89 341 ILE A O 1
ATOM 2421 N N . ILE A 1 326 ? 198.239 103.366 36.314 1.00 10.70 342 ILE A N 1
ATOM 2422 C CA . ILE A 1 326 ? 199.543 104.007 36.225 1.00 10.04 342 ILE A CA 1
ATOM 2423 C C . ILE A 1 326 ? 199.672 104.691 34.863 1.00 12.20 342 ILE A C 1
ATOM 2424 O O . ILE A 1 326 ? 200.100 105.835 34.777 1.00 11.02 342 ILE A O 1
ATOM 2429 N N . TRP A 1 327 ? 199.274 103.983 33.813 1.00 11.38 343 TRP A N 1
ATOM 2430 C CA . TRP A 1 327 ? 199.277 104.519 32.465 1.00 9.65 343 TRP A CA 1
ATOM 2431 C C . TRP A 1 327 ? 198.070 104.016 31.685 1.00 10.84 343 TRP A C 1
ATOM 2432 O O . TRP A 1 327 ? 197.946 102.822 31.431 1.00 9.64 343 TRP A O 1
ATOM 2443 N N . GLY A 1 328 ? 197.186 104.937 31.313 1.00 11.41 344 GLY A N 1
ATOM 2444 C CA . GLY A 1 328 ? 196.021 104.601 30.516 1.00 10.28 344 GLY A CA 1
ATOM 2445 C C . GLY A 1 328 ? 195.899 105.529 29.325 1.00 12.56 344 GLY A C 1
ATOM 2446 O O . GLY A 1 328 ? 196.374 106.655 29.380 1.00 15.42 344 GLY A O 1
ATOM 2447 N N . LEU A 1 329 ? 195.263 105.059 28.259 1.00 12.31 345 LEU A N 1
ATOM 2448 C CA . LEU A 1 329 ? 195.109 105.835 27.032 1.00 12.06 345 LEU A CA 1
ATOM 2449 C C . LEU A 1 329 ? 193.650 106.175 26.788 1.00 14.89 345 LEU A C 1
ATOM 2450 O O . LEU A 1 329 ? 192.766 105.450 27.224 1.00 12.57 345 LEU A O 1
ATOM 2455 N N . SER A 1 330 ? 193.405 107.272 26.081 1.00 13.75 346 SER A N 1
ATOM 2456 C CA . SER A 1 330 ? 192.048 107.626 25.700 1.00 15.83 346 SER A CA 1
ATOM 2457 C C . SER A 1 330 ? 191.526 106.721 24.591 1.00 14.47 346 SER A C 1
ATOM 2458 O O . SER A 1 330 ? 190.323 106.632 24.376 1.00 17.02 346 SER A O 1
ATOM 2461 N N . ASN A 1 331 ? 192.436 106.065 23.878 1.00 13.06 347 ASN A N 1
ATOM 2462 C CA . ASN A 1 331 ? 192.060 105.153 22.806 1.00 13.48 347 ASN A CA 1
ATOM 2463 C C . ASN A 1 331 ? 191.131 104.071 23.315 1.00 13.22 347 ASN A C 1
ATOM 2464 O O . ASN A 1 331 ? 191.444 103.398 24.281 1.00 12.57 347 ASN A O 1
ATOM 2469 N N . GLN A 1 332 ? 189.991 103.912 22.654 1.00 14.19 348 GLN A N 1
ATOM 2470 C CA . GLN A 1 332 ? 189.007 102.909 23.056 1.00 11.44 348 GLN A CA 1
ATOM 2471 C C . GLN A 1 332 ? 189.105 101.639 22.215 1.00 11.66 348 GLN A C 1
ATOM 2472 O O . GLN A 1 332 ? 189.697 101.641 21.148 1.00 11.30 348 GLN A O 1
ATOM 2478 N N . PHE A 1 333 ? 188.517 100.558 22.710 1.00 9.68 349 PHE A N 1
ATOM 2479 C CA . PHE A 1 333 ? 188.378 99.348 21.917 1.00 10.41 349 PHE A CA 1
ATOM 2480 C C . PHE A 1 333 ? 186.910 98.932 21.822 1.00 10.99 349 PHE A C 1
ATOM 2481 O O . PHE A 1 333 ? 186.090 99.320 22.638 1.00 9.82 349 PHE A O 1
ATOM 2489 N N . ASP A 1 334 ? 186.604 98.133 20.816 1.00 13.76 350 ASP A N 1
ATOM 2490 C CA . ASP A 1 334 ? 185.228 97.769 20.519 1.00 11.59 350 ASP A CA 1
ATOM 2491 C C . ASP A 1 334 ? 184.627 96.850 21.574 1.00 13.28 350 ASP A C 1
ATOM 2492 O O . ASP A 1 334 ? 185.305 95.957 22.078 1.00 11.83 350 ASP A O 1
ATOM 2497 N N . PHE A 1 335 ? 183.349 97.059 21.892 1.00 12.91 351 PHE A N 1
ATOM 2498 C CA . PHE A 1 335 ? 182.646 96.199 22.846 1.00 10.23 351 PHE A CA 1
ATOM 2499 C C . PHE A 1 335 ? 181.658 95.240 22.176 1.00 9.86 351 PHE A C 1
ATOM 2500 O O . PHE A 1 335 ? 181.307 94.227 22.755 1.00 10.81 351 PHE A O 1
ATOM 2508 N N . TYR A 1 336 ? 181.191 95.564 20.978 1.00 10.44 352 TYR A N 1
ATOM 2509 C CA . TYR A 1 336 ? 180.138 94.745 20.376 1.00 12.44 352 TYR A CA 1
ATOM 2510 C C . TYR A 1 336 ? 180.612 93.314 20.176 1.00 11.13 352 TYR A C 1
ATOM 2511 O O . TYR A 1 336 ? 179.827 92.375 20.232 1.00 9.04 352 TYR A O 1
ATOM 2520 N N . SER A 1 337 ? 181.913 93.170 19.968 1.00 10.36 353 SER A N 1
ATOM 2521 C CA . SER A 1 337 ? 182.527 91.863 19.785 1.00 12.05 353 SER A CA 1
ATOM 2522 C C . SER A 1 337 ? 182.382 90.948 21.002 1.00 8.99 353 SER A C 1
ATOM 2523 O O . SER A 1 337 ? 182.531 89.733 20.874 1.00 13.92 353 SER A O 1
ATOM 2526 N N . ARG A 1 338 ? 182.117 91.508 22.179 1.00 9.97 354 ARG A N 1
ATOM 2527 C CA . ARG A 1 338 ? 181.939 90.666 23.367 1.00 8.57 354 ARG A CA 1
ATOM 2528 C C . ARG A 1 338 ? 180.474 90.579 23.845 1.00 11.31 354 ARG A C 1
ATOM 2529 O O . ARG A 1 338 ? 180.161 89.751 24.688 1.00 10.01 354 ARG A O 1
ATOM 2537 N N . TYR A 1 339 ? 179.598 91.427 23.308 1.00 9.25 355 TYR A N 1
ATOM 2538 C CA . TYR A 1 339 ? 178.169 91.386 23.642 1.00 8.63 355 TYR A CA 1
ATOM 2539 C C . TYR A 1 339 ? 177.493 90.141 23.069 1.00 8.73 355 TYR A C 1
ATOM 2540 O O . TYR A 1 339 ? 177.912 89.649 22.046 1.00 9.21 355 TYR A O 1
ATOM 2549 N N . PRO A 1 340 ? 176.401 89.682 23.704 1.00 8.57 356 PRO A N 1
ATOM 2550 C CA . PRO A 1 340 ? 175.608 88.550 23.199 1.00 9.94 356 PRO A CA 1
ATOM 2551 C C . PRO A 1 340 ? 174.957 88.888 21.855 1.00 10.43 356 PRO A C 1
ATOM 2552 O O . PRO A 1 340 ? 174.999 90.039 21.447 1.00 10.22 356 PRO A O 1
ATOM 2556 N N . LEU A 1 341 ? 174.358 87.907 21.193 1.00 9.27 357 LEU A N 1
ATOM 2557 C CA . LEU A 1 341 ? 173.792 88.135 19.869 1.00 11.71 357 LEU A CA 1
ATOM 2558 C C . LEU A 1 341 ? 172.564 89.054 19.938 1.00 12.61 357 LEU A C 1
ATOM 2559 O O . LEU A 1 341 ? 172.697 90.254 19.760 1.00 13.90 357 LEU A O 1
ATOM 2564 N N . ARG A 1 342 ? 171.379 88.507 20.184 1.00 13.43 358 ARG A N 1
ATOM 2565 C CA . ARG A 1 342 ? 170.191 89.361 20.282 1.00 13.34 358 ARG A CA 1
ATOM 2566 C C . ARG A 1 342 ? 170.093 89.942 21.682 1.00 11.30 358 ARG A C 1
ATOM 2567 O O . ARG A 1 342 ? 169.960 89.221 22.656 1.00 13.47 358 ARG A O 1
ATOM 2575 N N . ILE A 1 343 ? 170.174 91.262 21.778 1.00 10.86 359 ILE A N 1
ATOM 2576 C CA . ILE A 1 343 ? 170.211 91.916 23.071 1.00 9.41 359 ILE A CA 1
ATOM 2577 C C . ILE A 1 343 ? 168.822 92.321 23.574 1.00 12.86 359 ILE A C 1
ATOM 2578 O O . ILE A 1 343 ? 168.458 92.065 24.721 1.00 12.44 359 ILE A O 1
ATOM 2583 N N . LEU A 1 344 ? 168.054 92.944 22.696 1.00 10.93 360 LEU A N 1
ATOM 2584 C CA . LEU A 1 344 ? 166.769 93.520 23.071 1.00 12.45 360 LEU A CA 1
ATOM 2585 C C . LEU A 1 344 ? 165.967 93.848 21.830 1.00 13.27 360 LEU A C 1
ATOM 2586 O O . LEU A 1 344 ? 166.476 94.484 20.920 1.00 13.69 360 LEU A O 1
ATOM 2591 N N . LYS A 1 345 ? 164.710 93.420 21.802 1.00 14.18 361 LYS A N 1
ATOM 2592 C CA . LYS A 1 345 ? 163.839 93.730 20.686 1.00 15.28 361 LYS A CA 1
ATOM 2593 C C . LYS A 1 345 ? 163.291 95.135 20.856 1.00 14.98 361 LYS A C 1
ATOM 2594 O O . LYS A 1 345 ? 162.678 95.445 21.865 1.00 15.09 361 LYS A O 1
ATOM 2600 N N . LYS A 1 346 ? 163.546 95.974 19.865 1.00 13.73 362 LYS A N 1
ATOM 2601 C CA . LYS A 1 346 ? 163.088 97.347 19.878 1.00 14.50 362 LYS A CA 1
ATOM 2602 C C . LYS A 1 346 ? 161.596 97.413 19.553 1.00 17.36 362 LYS A C 1
ATOM 2603 O O . LYS A 1 346 ? 161.022 96.439 19.078 1.00 13.60 362 LYS A O 1
ATOM 2609 N N . SER A 1 347 ? 160.977 98.561 19.808 1.00 12.47 363 SER A N 1
ATOM 2610 C CA . SER A 1 347 ? 159.551 98.718 19.545 1.00 15.23 363 SER A CA 1
ATOM 2611 C C . SER A 1 347 ? 159.209 98.583 18.065 1.00 16.13 363 SER A C 1
ATOM 2612 O O . SER A 1 347 ? 158.061 98.330 17.718 1.00 16.77 363 SER A O 1
ATOM 2615 N N . ASP A 1 348 ? 160.190 98.765 17.188 1.00 17.00 364 ASP A N 1
ATOM 2616 C CA . ASP A 1 348 ? 159.910 98.634 15.765 1.00 17.88 364 ASP A CA 1
ATOM 2617 C C . ASP A 1 348 ? 160.031 97.182 15.309 1.00 18.74 364 ASP A C 1
ATOM 2618 O O . ASP A 1 348 ? 159.891 96.889 14.133 1.00 20.09 364 ASP A O 1
ATOM 2623 N N . GLY A 1 349 ? 160.285 96.283 16.253 1.00 17.89 365 GLY A N 1
ATOM 2624 C CA . GLY A 1 349 ? 160.357 94.865 15.945 1.00 16.52 365 GLY A CA 1
ATOM 2625 C C . GLY A 1 349 ? 161.733 94.373 15.537 1.00 19.53 365 GLY A C 1
ATOM 2626 O O . GLY A 1 349 ? 161.944 93.166 15.431 1.00 19.48 365 GLY A O 1
ATOM 2627 N N . THR A 1 350 ? 162.663 95.297 15.306 1.00 18.32 366 THR A N 1
ATOM 2628 C CA . THR A 1 350 ? 164.054 94.942 15.026 1.00 19.91 366 THR A CA 1
ATOM 2629 C C . THR A 1 350 ? 164.829 94.802 16.336 1.00 18.62 366 THR A C 1
ATOM 2630 O O . THR A 1 350 ? 164.362 95.238 17.380 1.00 17.02 366 THR A O 1
ATOM 2634 N N . TRP A 1 351 ? 166.008 94.187 16.272 1.00 16.99 367 TRP A N 1
ATOM 2635 C CA . TRP A 1 351 ? 166.786 93.855 17.464 1.00 14.99 367 TRP A CA 1
ATOM 2636 C C . TRP A 1 351 ? 168.066 94.673 17.593 1.00 16.17 367 TRP A C 1
ATOM 2637 O O . TRP A 1 351 ? 168.779 94.842 16.622 1.00 16.29 367 TRP A O 1
ATOM 2648 N N . HIS A 1 352 ? 168.348 95.162 18.795 1.00 15.11 368 HIS A N 1
ATOM 2649 C CA . HIS A 1 352 ? 169.700 95.543 19.168 1.00 13.74 368 HIS A CA 1
ATOM 2650 C C . HIS A 1 352 ? 170.521 94.250 19.165 1.00 14.11 368 HIS A C 1
ATOM 2651 O O . HIS A 1 352 ? 170.089 93.277 19.760 1.00 10.79 368 HIS A O 1
ATOM 2658 N N . ALA A 1 353 ? 171.693 94.241 18.532 1.00 12.00 369 ALA A N 1
ATOM 2659 C CA . ALA A 1 353 ? 172.498 93.018 18.505 1.00 12.25 369 ALA A CA 1
ATOM 2660 C C . ALA A 1 353 ? 173.998 93.251 18.706 1.00 13.11 369 ALA A C 1
ATOM 2661 O O . ALA A 1 353 ? 174.529 94.273 18.299 1.00 12.06 369 ALA A O 1
ATOM 2663 N N . GLY A 1 354 ? 174.656 92.281 19.336 1.00 11.12 370 GLY A N 1
ATOM 2664 C CA . GLY A 1 354 ? 176.111 92.245 19.421 1.00 13.24 370 GLY A CA 1
ATOM 2665 C C . GLY A 1 354 ? 176.701 91.203 18.469 1.00 12.46 370 GLY A C 1
ATOM 2666 O O . GLY A 1 354 ? 175.964 90.553 17.733 1.00 12.34 370 GLY A O 1
ATOM 2667 N N . TYR A 1 355 ? 178.027 91.054 18.476 1.00 11.26 371 TYR A N 1
ATOM 2668 C CA . TYR A 1 355 ? 178.706 90.117 17.582 1.00 11.26 371 TYR A CA 1
ATOM 2669 C C . TYR A 1 355 ? 179.010 88.767 18.249 1.00 11.58 371 TYR A C 1
ATOM 2670 O O . TYR A 1 355 ? 179.198 87.767 17.567 1.00 10.68 371 TYR A O 1
ATOM 2679 N N . SER A 1 356 ? 179.116 88.775 19.574 1.00 9.87 372 SER A N 1
ATOM 2680 C CA . SER A 1 356 ? 179.227 87.559 20.366 1.00 8.62 372 SER A CA 1
ATOM 2681 C C . SER A 1 356 ? 180.435 86.690 20.027 1.00 9.02 372 SER A C 1
ATOM 2682 O O . SER A 1 356 ? 180.404 85.487 20.249 1.00 10.09 372 SER A O 1
ATOM 2685 N N . GLY A 1 357 ? 181.473 87.294 19.471 1.00 9.12 373 GLY A N 1
ATOM 2686 C CA . GLY A 1 357 ? 182.626 86.539 19.006 1.00 8.10 373 GLY A CA 1
ATOM 2687 C C . GLY A 1 357 ? 183.702 86.260 20.039 1.00 9.62 373 GLY A C 1
ATOM 2688 O O . GLY A 1 357 ? 184.383 85.243 19.953 1.00 9.65 373 GLY A O 1
ATOM 2689 N N . VAL A 1 358 ? 183.883 87.159 21.002 1.00 9.74 374 VAL A N 1
ATOM 2690 C CA . VAL A 1 358 ? 184.880 86.931 22.037 1.00 10.17 374 VAL A CA 1
ATOM 2691 C C . VAL A 1 358 ? 184.409 85.795 22.935 1.00 9.70 374 VAL A C 1
ATOM 2692 O O . VAL A 1 358 ? 183.507 85.973 23.733 1.00 9.01 374 VAL A O 1
ATOM 2696 N N . SER A 1 359 ? 185.038 84.632 22.801 1.00 8.62 375 SER A N 1
ATOM 2697 C CA . SER A 1 359 ? 184.534 83.410 23.409 1.00 9.73 375 SER A CA 1
ATOM 2698 C C . SER A 1 359 ? 185.530 82.781 24.384 1.00 8.63 375 SER A C 1
ATOM 2699 O O . SER A 1 359 ? 186.481 82.133 23.959 1.00 13.35 375 SER A O 1
ATOM 2702 N N . PRO A 1 360 ? 185.319 82.982 25.690 1.00 7.86 376 PRO A N 1
ATOM 2703 C CA . PRO A 1 360 ? 186.229 82.400 26.680 1.00 9.39 376 PRO A CA 1
ATOM 2704 C C . PRO A 1 360 ? 186.305 80.878 26.590 1.00 8.21 376 PRO A C 1
ATOM 2705 O O . PRO A 1 360 ? 185.288 80.227 26.415 1.00 8.39 376 PRO A O 1
ATOM 2709 N N . THR A 1 361 ? 187.516 80.350 26.721 1.00 9.99 377 THR A N 1
ATOM 2710 C CA . THR A 1 361 ? 187.774 78.918 26.666 1.00 8.95 377 THR A CA 1
ATOM 2711 C C . THR A 1 361 ? 187.418 78.211 27.967 1.00 9.04 377 THR A C 1
ATOM 2712 O O . THR A 1 361 ? 187.314 78.836 29.008 1.00 7.38 377 THR A O 1
ATOM 2716 N N . LEU A 1 362 ? 187.304 76.884 27.919 1.00 10.90 378 LEU A N 1
ATOM 2717 C CA . LEU A 1 362 ? 187.220 76.124 29.146 1.00 6.85 378 LEU A CA 1
ATOM 2718 C C . LEU A 1 362 ? 188.471 76.340 30.008 1.00 9.72 378 LEU A C 1
ATOM 2719 O O . LEU A 1 362 ? 188.401 76.272 31.221 1.00 10.28 378 LEU A O 1
ATOM 2724 N N . TYR A 1 363 ? 189.612 76.606 29.384 1.00 7.45 379 TYR A N 1
ATOM 2725 C CA . TYR A 1 363 ? 190.807 76.852 30.183 1.00 9.36 379 TYR A CA 1
ATOM 2726 C C . TYR A 1 363 ? 190.536 78.041 31.116 1.00 9.80 379 TYR A C 1
ATOM 2727 O O . TYR A 1 363 ? 190.797 77.989 32.316 1.00 9.98 379 TYR A O 1
ATOM 2736 N N . THR A 1 364 ? 189.961 79.092 30.554 1.00 6.20 380 THR A N 1
ATOM 2737 C CA . THR A 1 364 ? 189.608 80.261 31.349 1.00 7.61 380 THR A CA 1
ATOM 2738 C C . THR A 1 364 ? 188.620 79.903 32.456 1.00 8.00 380 THR A C 1
ATOM 2739 O O . THR A 1 364 ? 188.821 80.245 33.606 1.00 8.10 380 THR A O 1
ATOM 2743 N N . PHE A 1 365 ? 187.572 79.167 32.099 1.00 8.37 381 PHE A N 1
ATOM 2744 C CA . PHE A 1 365 ? 186.544 78.808 33.056 1.00 9.62 381 PHE A CA 1
ATOM 2745 C C . PHE A 1 365 ? 187.036 77.800 34.083 1.00 10.16 381 PHE A C 1
ATOM 2746 O O . PHE A 1 365 ? 186.408 77.621 35.119 1.00 12.30 381 PHE A O 1
ATOM 2754 N N . GLU A 1 366 ? 188.167 77.156 33.808 1.00 8.77 382 GLU A N 1
ATOM 2755 C CA . GLU A 1 366 ? 188.727 76.223 34.767 1.00 10.79 382 GLU A CA 1
ATOM 2756 C C . GLU A 1 366 ? 189.874 76.806 35.592 1.00 10.76 382 GLU A C 1
ATOM 2757 O O . GLU A 1 366 ? 190.359 76.160 36.514 1.00 11.11 382 GLU A O 1
ATOM 2763 N N . HIS A 1 367 ? 190.295 78.032 35.285 1.00 10.16 383 HIS A N 1
ATOM 2764 C CA . HIS A 1 367 ? 191.409 78.604 36.030 1.00 10.58 383 HIS A CA 1
ATOM 2765 C C . HIS A 1 367 ? 191.104 79.910 36.756 1.00 11.96 383 HIS A C 1
ATOM 2766 O O . HIS A 1 367 ? 191.931 80.399 37.511 1.00 9.93 383 HIS A O 1
ATOM 2773 N N . PHE A 1 368 ? 189.915 80.462 36.551 1.00 8.07 384 PHE A N 1
ATOM 2774 C CA . PHE A 1 368 ? 189.406 81.402 37.535 1.00 12.04 384 PHE A CA 1
ATOM 2775 C C . PHE A 1 368 ? 189.191 80.569 38.800 1.00 9.59 384 PHE A C 1
ATOM 2776 O O . PHE A 1 368 ? 189.025 79.351 38.713 1.00 9.14 384 PHE A O 1
ATOM 2784 N N . TYR A 1 369 ? 189.251 81.191 39.969 1.00 8.23 385 TYR A N 1
ATOM 2785 C CA . TYR A 1 369 ? 189.196 80.406 41.193 1.00 10.34 385 TYR A CA 1
ATOM 2786 C C . TYR A 1 369 ? 187.788 80.002 41.609 1.00 9.15 385 TYR A C 1
ATOM 2787 O O . TYR A 1 369 ? 186.793 80.547 41.133 1.00 9.27 385 TYR A O 1
ATOM 2796 N N . THR A 1 370 ? 187.737 79.035 42.516 1.00 10.38 386 THR A N 1
ATOM 2797 C CA . THR A 1 370 ? 186.560 78.777 43.319 1.00 9.73 386 THR A CA 1
ATOM 2798 C C . THR A 1 370 ? 186.427 79.904 44.336 1.00 11.21 386 THR A C 1
ATOM 2799 O O . THR A 1 370 ? 187.334 80.709 44.492 1.00 10.25 386 THR A O 1
ATOM 2803 N N . ALA A 1 371 ? 185.310 79.929 45.050 1.00 11.26 387 ALA A N 1
ATOM 2804 C CA . ALA A 1 371 ? 185.089 80.920 46.088 1.00 10.98 387 ALA A CA 1
ATOM 2805 C C . ALA A 1 371 ? 186.138 80.824 47.189 1.00 13.32 387 ALA A C 1
ATOM 2806 O O . ALA A 1 371 ? 186.395 81.793 47.885 1.00 12.68 387 ALA A O 1
ATOM 2808 N N . ASN A 1 372 ? 186.745 79.648 47.339 1.00 12.86 388 ASN A N 1
ATOM 2809 C CA . ASN A 1 372 ? 187.785 79.452 48.344 1.00 15.16 388 ASN A CA 1
ATOM 2810 C C . ASN A 1 372 ? 189.180 79.839 47.849 1.00 13.68 388 ASN A C 1
ATOM 2811 O O . ASN A 1 372 ? 190.162 79.614 48.540 1.00 15.93 388 ASN A O 1
ATOM 2816 N N . GLY A 1 373 ? 189.254 80.402 46.653 1.00 10.63 389 GLY A N 1
ATOM 2817 C CA . GLY A 1 373 ? 190.517 80.864 46.109 1.00 9.66 389 GLY A CA 1
ATOM 2818 C C . GLY A 1 373 ? 191.434 79.764 45.593 1.00 11.57 389 GLY A C 1
ATOM 2819 O O . GLY A 1 373 ? 192.649 79.910 45.610 1.00 12.08 389 GLY A O 1
ATOM 2820 N N . LYS A 1 374 ? 190.843 78.665 45.143 1.00 12.77 390 LYS A N 1
ATOM 2821 C CA . LYS A 1 374 ? 191.603 77.543 44.600 1.00 10.55 390 LYS A CA 1
ATOM 2822 C C . LYS A 1 374 ? 191.109 77.173 43.198 1.00 9.88 390 LYS A C 1
ATOM 2823 O O . LYS A 1 374 ? 190.005 77.527 42.804 1.00 10.09 390 LYS A O 1
ATOM 2829 N N . LEU A 1 375 ? 191.939 76.466 42.440 1.00 10.95 391 LEU A N 1
ATOM 2830 C CA . LEU A 1 375 ? 191.521 75.928 41.156 1.00 9.62 391 LEU A CA 1
ATOM 2831 C C . LEU A 1 375 ? 190.425 74.885 41.378 1.00 10.09 391 LEU A C 1
ATOM 2832 O O . LEU A 1 375 ? 190.534 74.074 42.281 1.00 11.59 391 LEU A O 1
ATOM 2837 N N . PRO A 1 376 ? 189.375 74.914 40.554 1.00 9.04 392 PRO A N 1
ATOM 2838 C CA . PRO A 1 376 ? 188.315 73.893 40.601 1.00 10.78 392 PRO A CA 1
ATOM 2839 C C . PRO A 1 376 ? 188.843 72.447 40.684 1.00 11.06 392 PRO A C 1
ATOM 2840 O O . PRO A 1 376 ? 188.363 71.626 41.488 1.00 11.17 392 PRO A O 1
ATOM 2844 N N . GLU A 1 377 ? 189.839 72.143 39.861 1.00 11.43 393 GLU A N 1
ATOM 2845 C CA . GLU A 1 377 ? 190.375 70.793 39.809 1.00 12.84 393 GLU A CA 1
ATOM 2846 C C . GLU A 1 377 ? 191.030 70.408 41.134 1.00 14.35 393 GLU A C 1
ATOM 2847 O O . GLU A 1 377 ? 190.976 69.252 41.545 1.00 14.33 393 GLU A O 1
ATOM 2853 N N . LYS A 1 378 ? 191.610 71.392 41.813 1.00 11.04 394 LYS A N 1
ATOM 2854 C CA . LYS A 1 378 ? 192.417 71.151 43.005 1.00 10.47 394 LYS A CA 1
ATOM 2855 C C . LYS A 1 378 ? 191.646 71.251 44.307 1.00 11.29 394 LYS A C 1
ATOM 2856 O O . LYS A 1 378 ? 192.097 70.751 45.326 1.00 12.01 394 LYS A O 1
ATOM 2862 N N . ASP A 1 379 ? 190.504 71.936 44.273 1.00 9.70 395 ASP A N 1
ATOM 2863 C CA . ASP A 1 379 ? 189.751 72.269 45.471 1.00 11.34 395 ASP A CA 1
ATOM 2864 C C . ASP A 1 379 ? 188.949 71.091 46.002 1.00 11.24 395 ASP A C 1
ATOM 2865 O O . ASP A 1 379 ? 187.966 70.694 45.383 1.00 11.49 395 ASP A O 1
ATOM 2870 N N . LEU A 1 380 ? 189.345 70.566 47.157 1.00 10.93 396 LEU A N 1
ATOM 2871 C CA . LEU A 1 380 ? 188.631 69.446 47.777 1.00 11.10 396 LEU A CA 1
ATOM 2872 C C . LEU A 1 380 ? 187.161 69.763 48.043 1.00 12.99 396 LEU A C 1
ATOM 2873 O O . LEU A 1 380 ? 186.337 68.864 48.136 1.00 13.62 396 LEU A O 1
ATOM 2878 N N . ASP A 1 381 ? 186.834 71.045 48.170 1.00 12.50 397 ASP A N 1
ATOM 2879 C CA . ASP A 1 381 ? 185.467 71.433 48.487 1.00 13.50 397 ASP A CA 1
ATOM 2880 C C . ASP A 1 381 ? 184.652 71.765 47.250 1.00 13.96 397 ASP A C 1
ATOM 2881 O O . ASP A 1 381 ? 183.520 72.233 47.354 1.00 15.39 397 ASP A O 1
ATOM 2886 N N . PHE A 1 382 ? 185.222 71.513 46.081 1.00 12.28 398 PHE A N 1
ATOM 2887 C CA . PHE A 1 382 ? 184.542 71.821 44.837 1.00 12.57 398 PHE A CA 1
ATOM 2888 C C . PHE A 1 382 ? 184.157 70.547 44.088 1.00 13.17 398 PHE A C 1
ATOM 2889 O O . PHE A 1 382 ? 184.853 69.530 44.165 1.00 11.46 398 PHE A O 1
ATOM 2897 N N . THR A 1 383 ? 183.043 70.638 43.370 1.00 10.59 399 THR A N 1
ATOM 2898 C CA . THR A 1 383 ? 182.527 69.580 42.497 1.00 12.41 399 THR A CA 1
ATOM 2899 C C . THR A 1 383 ? 183.616 68.795 41.766 1.00 12.61 399 THR A C 1
ATOM 2900 O O . THR A 1 383 ? 184.549 69.384 41.234 1.00 13.48 399 THR A O 1
ATOM 2904 N N . PRO A 1 384 ? 183.513 67.454 41.749 1.00 14.12 400 PRO A N 1
ATOM 2905 C CA . PRO A 1 384 ? 184.508 66.720 40.963 1.00 13.27 400 PRO A CA 1
ATOM 2906 C C . PRO A 1 384 ? 184.338 67.007 39.484 1.00 14.13 400 PRO A C 1
ATOM 2907 O O . PRO A 1 384 ? 183.217 67.248 39.044 1.00 13.02 400 PRO A O 1
ATOM 2911 N N . SER A 1 385 ? 185.430 66.994 38.728 1.00 14.39 401 SER A N 1
ATOM 2912 C CA . SER A 1 385 ? 185.378 67.355 37.318 1.00 14.45 401 SER A CA 1
ATOM 2913 C C . SER A 1 385 ? 184.396 66.492 36.529 1.00 15.38 401 SER A C 1
ATOM 2914 O O . SER A 1 385 ? 183.913 66.901 35.479 1.00 15.92 401 SER A O 1
ATOM 2917 N N . SER A 1 386 ? 184.100 65.303 37.045 1.00 17.67 402 SER A N 1
ATOM 2918 C CA . SER A 1 386 ? 183.155 64.396 36.396 1.00 17.92 402 SER A CA 1
ATOM 2919 C C . SER A 1 386 ? 181.734 64.957 36.356 1.00 17.07 402 SER A C 1
ATOM 2920 O O . SER A 1 386 ? 180.921 64.536 35.544 1.00 17.40 402 SER A O 1
ATOM 2923 N N . GLU A 1 387 ? 181.448 65.915 37.228 1.00 14.37 403 GLU A N 1
ATOM 2924 C CA . GLU A 1 387 ? 180.106 66.470 37.323 1.00 14.75 403 GLU A CA 1
ATOM 2925 C C . GLU A 1 387 ? 180.013 67.946 36.927 1.00 13.85 403 GLU A C 1
ATOM 2926 O O . GLU A 1 387 ? 178.971 68.573 37.114 1.00 12.67 403 GLU A O 1
ATOM 2932 N N . TRP A 1 388 ? 181.089 68.495 36.374 1.00 11.46 404 TRP A N 1
ATOM 2933 C CA . TRP A 1 388 ? 181.120 69.929 36.077 1.00 12.66 404 TRP A CA 1
ATOM 2934 C C . TRP A 1 388 ? 180.070 70.369 35.050 1.00 12.29 404 TRP A C 1
ATOM 2935 O O . TRP A 1 388 ? 179.652 71.525 35.044 1.00 11.28 404 TRP A O 1
ATOM 2946 N N . PHE A 1 389 ? 179.653 69.459 34.184 1.00 10.13 405 PHE A N 1
ATOM 2947 C CA . PHE A 1 389 ? 178.746 69.823 33.102 1.00 13.20 405 PHE A CA 1
ATOM 2948 C C . PHE A 1 389 ? 177.297 69.418 33.372 1.00 12.74 405 PHE A C 1
ATOM 2949 O O . PHE A 1 389 ? 176.447 69.526 32.496 1.00 13.17 405 PHE A O 1
ATOM 2957 N N . GLU A 1 390 ? 177.027 68.962 34.589 1.00 11.70 406 GLU A N 1
ATOM 2958 C CA . GLU A 1 390 ? 175.664 68.674 35.007 1.00 14.11 406 GLU A CA 1
ATOM 2959 C C . GLU A 1 390 ? 174.967 69.981 35.373 1.00 15.09 406 GLU A C 1
ATOM 2960 O O . GLU A 1 390 ? 175.627 70.974 35.677 1.00 13.28 406 GLU A O 1
ATOM 2966 N N . SER A 1 391 ? 173.642 69.983 35.329 1.00 15.26 407 SER A N 1
ATOM 2967 C CA . SER A 1 391 ? 172.892 71.145 35.772 1.00 14.10 407 SER A CA 1
ATOM 2968 C C . SER A 1 391 ? 173.047 71.329 37.274 1.00 15.03 407 SER A C 1
ATOM 2969 O O . SER A 1 391 ? 173.026 70.361 38.026 1.00 16.93 407 SER A O 1
ATOM 2972 N N . ALA A 1 392 ? 173.207 72.573 37.707 1.00 13.92 408 ALA A N 1
ATOM 2973 C CA . ALA A 1 392 ? 173.305 72.887 39.129 1.00 15.72 408 ALA A CA 1
ATOM 2974 C C . ALA A 1 392 ? 171.943 72.825 39.807 1.00 18.34 408 ALA A C 1
ATOM 2975 O O . ALA A 1 392 ? 171.850 72.918 41.024 1.00 18.60 408 ALA A O 1
ATOM 2977 N N . GLY A 1 393 ? 170.893 72.682 39.006 1.00 16.80 409 GLY A N 1
ATOM 2978 C CA . GLY A 1 393 ? 169.555 72.487 39.529 1.00 16.78 409 GLY A CA 1
ATOM 2979 C C . GLY A 1 393 ? 168.914 73.742 40.084 1.00 23.85 409 GLY A C 1
ATOM 2980 O O . GLY A 1 393 ? 167.982 73.672 40.878 1.00 22.46 409 GLY A O 1
ATOM 2981 N N . ILE A 1 394 ? 169.415 74.895 39.659 1.00 19.57 410 ILE A N 1
ATOM 2982 C CA . ILE A 1 394 ? 168.889 76.176 40.108 1.00 22.65 410 ILE A CA 1
ATOM 2983 C C . ILE A 1 394 ? 167.543 76.493 39.462 1.00 21.98 410 ILE A C 1
ATOM 2984 O O . ILE A 1 394 ? 167.417 76.522 38.244 1.00 21.39 410 ILE A O 1
ATOM 2989 N N . SER A 1 395 ? 166.541 76.735 40.299 1.00 24.73 411 SER A N 1
ATOM 2990 C CA . SER A 1 395 ? 165.183 76.962 39.825 1.00 25.21 411 SER A CA 1
ATOM 2991 C C . SER A 1 395 ? 165.089 78.146 38.867 1.00 22.25 411 SER A C 1
ATOM 2992 O O . SER A 1 395 ? 165.594 79.220 39.148 1.00 22.20 411 SER A O 1
ATOM 2995 N N . SER A 1 396 ? 164.441 77.917 37.733 1.00 23.59 412 SER A N 1
ATOM 2996 C CA . SER A 1 396 ? 164.247 78.913 36.687 1.00 21.18 412 SER A CA 1
ATOM 2997 C C . SER A 1 396 ? 165.558 79.278 35.995 1.00 20.80 412 SER A C 1
ATOM 2998 O O . SER A 1 396 ? 165.578 80.119 35.112 1.00 20.59 412 SER A O 1
ATOM 3001 N N . ARG A 1 397 ? 166.643 78.630 36.396 1.00 20.14 413 ARG A N 1
ATOM 3002 C CA . ARG A 1 397 ? 167.933 78.835 35.746 1.00 19.95 413 ARG A CA 1
ATOM 3003 C C . ARG A 1 397 ? 168.678 77.511 35.589 1.00 20.38 413 ARG A C 1
ATOM 3004 O O . ARG A 1 397 ? 169.881 77.421 35.828 1.00 16.38 413 ARG A O 1
ATOM 3012 N N . GLU A 1 398 ? 167.949 76.488 35.162 1.00 17.89 414 GLU A N 1
ATOM 3013 C CA . GLU A 1 398 ? 168.490 75.143 35.122 1.00 18.36 414 GLU A CA 1
ATOM 3014 C C . GLU A 1 398 ? 169.605 74.971 34.090 1.00 17.61 414 GLU A C 1
ATOM 3015 O O . GLU A 1 398 ? 170.293 73.958 34.092 1.00 17.27 414 GLU A O 1
ATOM 3021 N N . ASP A 1 399 ? 169.790 75.956 33.220 1.00 15.63 415 ASP A N 1
ATOM 3022 C CA . ASP A 1 399 ? 170.864 75.884 32.234 1.00 14.91 415 ASP A CA 1
ATOM 3023 C C . ASP A 1 399 ? 172.247 76.086 32.850 1.00 13.69 415 ASP A C 1
ATOM 3024 O O . ASP A 1 399 ? 173.250 75.751 32.237 1.00 13.32 415 ASP A O 1
ATOM 3029 N N . ILE A 1 400 ? 172.293 76.648 34.049 1.00 12.30 416 ILE A N 1
ATOM 3030 C CA . ILE A 1 400 ? 173.563 76.907 34.718 1.00 11.99 416 ILE A CA 1
ATOM 3031 C C . ILE A 1 400 ? 174.215 75.586 35.150 1.00 11.24 416 ILE A C 1
ATOM 3032 O O . ILE A 1 400 ? 173.637 74.860 35.948 1.00 11.08 416 ILE A O 1
ATOM 3037 N N . ILE A 1 401 ? 175.401 75.283 34.631 1.00 8.19 417 ILE A N 1
ATOM 3038 C CA . ILE A 1 401 ? 176.103 74.041 35.019 1.00 10.07 417 ILE A CA 1
ATOM 3039 C C . ILE A 1 401 ? 176.928 74.197 36.303 1.00 10.45 417 ILE A C 1
ATOM 3040 O O . ILE A 1 401 ? 177.273 75.304 36.679 1.00 9.39 417 ILE A O 1
ATOM 3045 N N . LYS A 1 402 ? 177.264 73.076 36.949 1.00 9.24 418 LYS A N 1
ATOM 3046 C CA . LYS A 1 402 ? 177.891 73.100 38.266 1.00 10.47 418 LYS A CA 1
ATOM 3047 C C . LYS A 1 402 ? 179.257 73.802 38.274 1.00 9.14 418 LYS A C 1
ATOM 3048 O O . LYS A 1 402 ? 179.660 74.372 39.274 1.00 11.18 418 LYS A O 1
ATOM 3054 N N . LEU A 1 403 ? 179.952 73.749 37.151 1.00 10.21 419 LEU A N 1
ATOM 3055 C CA . LEU A 1 403 ? 181.239 74.434 37.026 1.00 11.71 419 LEU A CA 1
ATOM 3056 C C . LEU A 1 403 ? 181.097 75.931 37.306 1.00 9.84 419 LEU A C 1
ATOM 3057 O O . LEU A 1 403 ? 182.008 76.568 37.809 1.00 8.71 419 LEU A O 1
ATOM 3062 N N . ASN A 1 404 ? 179.936 76.476 36.968 1.00 9.90 420 ASN A N 1
ATOM 3063 C CA . ASN A 1 404 ? 179.723 77.919 37.045 1.00 9.20 420 ASN A CA 1
ATOM 3064 C C . ASN A 1 404 ? 179.132 78.402 38.366 1.00 11.17 420 ASN A C 1
ATOM 3065 O O . ASN A 1 404 ? 178.851 79.589 38.543 1.00 9.72 420 ASN A O 1
ATOM 3070 N N . VAL A 1 405 ? 178.981 77.470 39.299 1.00 10.36 421 VAL A N 1
ATOM 3071 C CA . VAL A 1 405 ? 178.502 77.767 40.641 1.00 10.30 421 VAL A CA 1
ATOM 3072 C C . VAL A 1 405 ? 179.636 77.602 41.650 1.00 11.47 421 VAL A C 1
ATOM 3073 O O . VAL A 1 405 ? 180.478 76.722 41.491 1.00 11.39 421 VAL A O 1
ATOM 3077 N N . GLY A 1 406 ? 179.652 78.444 42.679 1.00 9.65 422 GLY A N 1
ATOM 3078 C CA . GLY A 1 406 ? 180.634 78.357 43.746 1.00 9.76 422 GLY A CA 1
ATOM 3079 C C . GLY A 1 406 ? 181.991 78.965 43.410 1.00 10.00 422 GLY A C 1
ATOM 3080 O O . GLY A 1 406 ? 183.006 78.586 43.986 1.00 10.75 422 GLY A O 1
ATOM 3081 N N . ARG A 1 407 ? 181.999 79.916 42.483 1.00 12.30 423 ARG A N 1
ATOM 3082 C CA . ARG A 1 407 ? 183.232 80.544 42.006 1.00 9.78 423 ARG A CA 1
ATOM 3083 C C . ARG A 1 407 ? 183.551 81.880 42.714 1.00 9.74 423 ARG A C 1
ATOM 3084 O O . ARG A 1 407 ? 182.776 82.356 43.540 1.00 10.30 423 ARG A O 1
ATOM 3092 N N . GLU A 1 408 ? 184.701 82.473 42.387 1.00 8.97 424 GLU A N 1
ATOM 3093 C CA . GLU A 1 408 ? 185.139 83.723 43.018 1.00 8.77 424 GLU A CA 1
ATOM 3094 C C . GLU A 1 408 ? 184.452 84.943 42.397 1.00 8.62 424 GLU A C 1
ATOM 3095 O O . GLU A 1 408 ? 183.977 84.879 41.275 1.00 8.08 424 GLU A O 1
ATOM 3101 N N . PRO A 1 409 ? 184.427 86.067 43.126 1.00 8.84 425 PRO A N 1
ATOM 3102 C CA . PRO A 1 409 ? 183.789 87.279 42.600 1.00 9.06 425 PRO A CA 1
ATOM 3103 C C . PRO A 1 409 ? 184.272 87.683 41.205 1.00 8.17 425 PRO A C 1
ATOM 3104 O O . PRO A 1 409 ? 183.467 88.112 40.389 1.00 8.63 425 PRO A O 1
ATOM 3108 N N . ARG A 1 410 ? 185.563 87.528 40.925 1.00 7.52 426 ARG A N 1
ATOM 3109 C CA . ARG A 1 410 ? 186.083 87.954 39.631 1.00 8.44 426 ARG A CA 1
ATOM 3110 C C . ARG A 1 410 ? 185.458 87.143 38.513 1.00 7.90 426 ARG A C 1
ATOM 3111 O O . ARG A 1 410 ? 185.276 87.632 37.406 1.00 7.99 426 ARG A O 1
ATOM 3119 N N . PHE A 1 411 ? 185.125 85.895 38.817 1.00 7.57 427 PHE A N 1
ATOM 3120 C CA . PHE A 1 411 ? 184.493 85.029 37.834 1.00 9.46 427 PHE A CA 1
ATOM 3121 C C . PHE A 1 411 ? 183.143 85.614 37.403 1.00 8.96 427 PHE A C 1
ATOM 3122 O O . PHE A 1 411 ? 182.887 85.797 36.227 1.00 8.01 427 PHE A O 1
ATOM 3130 N N . TYR A 1 412 ? 182.293 85.904 38.377 1.00 7.11 428 TYR A N 1
ATOM 3131 C CA . TYR A 1 412 ? 180.959 86.436 38.081 1.00 7.57 428 TYR A CA 1
ATOM 3132 C C . TYR A 1 412 ? 181.047 87.879 37.568 1.00 9.53 428 TYR A C 1
ATOM 3133 O O . TYR A 1 412 ? 180.260 88.296 36.740 1.00 9.87 428 TYR A O 1
ATOM 3142 N N . ALA A 1 413 ? 182.040 88.621 38.031 1.00 12.35 429 ALA A N 1
ATOM 3143 C CA . ALA A 1 413 ? 182.255 89.972 37.530 1.00 9.73 429 ALA A CA 1
ATOM 3144 C C . ALA A 1 413 ? 182.512 89.987 36.019 1.00 8.54 429 ALA A C 1
ATOM 3145 O O . ALA A 1 413 ? 181.963 90.812 35.301 1.00 10.01 429 ALA A O 1
ATOM 3147 N N . TRP A 1 414 ? 183.352 89.073 35.545 1.00 6.97 430 TRP A N 1
ATOM 3148 C CA . TRP A 1 414 ? 183.919 89.197 34.211 1.00 7.70 430 TRP A CA 1
ATOM 3149 C C . TRP A 1 414 ? 183.458 88.143 33.210 1.00 9.99 430 TRP A C 1
ATOM 3150 O O . TRP A 1 414 ? 183.627 88.321 32.014 1.00 8.73 430 TRP A O 1
ATOM 3161 N N . MET A 1 415 ? 182.876 87.053 33.695 1.00 9.21 431 MET A N 1
ATOM 3162 C CA . MET A 1 415 ? 182.441 85.996 32.802 1.00 7.59 431 MET A CA 1
ATOM 3163 C C . MET A 1 415 ? 180.911 85.925 32.723 1.00 9.49 431 MET A C 1
ATOM 3164 O O . MET A 1 415 ? 180.208 86.491 33.549 1.00 9.74 431 MET A O 1
ATOM 3169 N N . ALA A 1 416 ? 180.425 85.230 31.706 1.00 7.50 432 ALA A N 1
ATOM 3170 C CA . ALA A 1 416 ? 178.993 85.026 31.536 1.00 8.60 432 ALA A CA 1
ATOM 3171 C C . ALA A 1 416 ? 178.742 83.690 30.847 1.00 8.62 432 ALA A C 1
ATOM 3172 O O . ALA A 1 416 ? 179.573 83.210 30.086 1.00 8.47 432 ALA A O 1
ATOM 3174 N N . PHE A 1 417 ? 177.575 83.116 31.105 1.00 8.87 433 PHE A N 1
ATOM 3175 C CA . PHE A 1 417 ? 177.324 81.723 30.757 1.00 10.26 433 PHE A CA 1
ATOM 3176 C C . PHE A 1 417 ? 175.835 81.452 30.652 1.00 10.23 433 PHE A C 1
ATOM 3177 O O . PHE A 1 417 ? 175.033 82.192 31.205 1.00 9.96 433 PHE A O 1
ATOM 3185 N N . ASP A 1 418 ? 175.492 80.373 29.957 1.00 11.20 434 ASP A N 1
ATOM 3186 C CA . ASP A 1 418 ? 174.110 79.965 29.740 1.00 9.31 434 ASP A CA 1
ATOM 3187 C C . ASP A 1 418 ? 173.353 79.914 31.060 1.00 10.99 434 ASP A C 1
ATOM 3188 O O . ASP A 1 418 ? 173.824 79.326 32.028 1.00 10.03 434 ASP A O 1
ATOM 3193 N N . GLY A 1 419 ? 172.181 80.541 31.083 1.00 11.60 435 GLY A N 1
ATOM 3194 C CA . GLY A 1 419 ? 171.352 80.607 32.267 1.00 9.59 435 GLY A CA 1
ATOM 3195 C C . GLY A 1 419 ? 171.681 81.764 33.200 1.00 12.10 435 GLY A C 1
ATOM 3196 O O . GLY A 1 419 ? 170.919 82.074 34.105 1.00 10.97 435 GLY A O 1
ATOM 3197 N N . GLY A 1 420 ? 172.829 82.396 32.982 1.00 10.09 436 GLY A N 1
ATOM 3198 C CA . GLY A 1 420 ? 173.264 83.488 33.831 1.00 12.77 436 GLY A CA 1
ATOM 3199 C C . GLY A 1 420 ? 172.841 84.841 33.297 1.00 11.08 436 GLY A C 1
ATOM 3200 O O . GLY A 1 420 ? 172.223 84.910 32.253 1.00 10.73 436 GLY A O 1
ATOM 3201 N N . ASP A 1 421 ? 173.171 85.902 34.031 1.00 11.15 437 ASP A N 1
ATOM 3202 C CA . ASP A 1 421 ? 172.893 87.283 33.610 1.00 11.93 437 ASP A CA 1
ATOM 3203 C C . ASP A 1 421 ? 174.083 87.921 32.909 1.00 13.10 437 ASP A C 1
ATOM 3204 O O . ASP A 1 421 ? 175.225 87.690 33.295 1.00 12.71 437 ASP A O 1
ATOM 3209 N N . TYR A 1 422 ? 173.802 88.739 31.902 1.00 11.79 438 TYR A N 1
ATOM 3210 C CA . TYR A 1 422 ? 174.803 89.600 31.281 1.00 9.84 438 TYR A CA 1
ATOM 3211 C C . TYR A 1 422 ? 174.471 91.066 31.568 1.00 12.83 438 TYR A C 1
ATOM 3212 O O . TYR A 1 422 ? 173.422 91.566 31.160 1.00 12.46 438 TYR A O 1
ATOM 3221 N N . GLY A 1 423 ? 175.371 91.757 32.260 1.00 12.32 439 GLY A N 1
ATOM 3222 C CA . GLY A 1 423 ? 175.176 93.167 32.537 1.00 13.63 439 GLY A CA 1
ATOM 3223 C C . GLY A 1 423 ? 174.183 93.440 33.657 1.00 14.00 439 GLY A C 1
ATOM 3224 O O . GLY A 1 423 ? 173.752 92.528 34.351 1.00 12.49 439 GLY A O 1
ATOM 3225 N N . THR A 1 424 ? 173.823 94.707 33.827 1.00 12.12 440 THR A N 1
ATOM 3226 C CA . THR A 1 424 ? 172.940 95.113 34.914 1.00 13.16 440 THR A CA 1
ATOM 3227 C C . THR A 1 424 ? 171.727 95.887 34.375 1.00 14.34 440 THR A C 1
ATOM 3228 O O . THR A 1 424 ? 170.581 95.535 34.655 1.00 13.37 440 THR A O 1
ATOM 3232 N N . LYS A 1 425 ? 172.000 96.922 33.587 1.00 14.46 441 LYS A N 1
ATOM 3233 C CA . LYS A 1 425 ? 170.966 97.721 32.930 1.00 14.69 441 LYS A CA 1
ATOM 3234 C C . LYS A 1 425 ? 170.813 97.316 31.469 1.00 14.21 441 LYS A C 1
ATOM 3235 O O . LYS A 1 425 ? 170.085 97.943 30.722 1.00 14.28 441 LYS A O 1
ATOM 3241 N N . PHE A 1 426 ? 171.503 96.248 31.086 1.00 12.05 442 PHE A N 1
ATOM 3242 C CA . PHE A 1 426 ? 171.765 95.905 29.686 1.00 11.67 442 PHE A CA 1
ATOM 3243 C C . PHE A 1 426 ? 170.543 95.902 28.763 1.00 13.12 442 PHE A C 1
ATOM 3244 O O . PHE A 1 426 ? 170.570 96.482 27.684 1.00 14.45 442 PHE A O 1
ATOM 3252 N N . ALA A 1 427 ? 169.487 95.211 29.170 1.00 12.44 443 ALA A N 1
ATOM 3253 C CA . ALA A 1 427 ? 168.322 95.090 28.313 1.00 13.99 443 ALA A CA 1
ATOM 3254 C C . ALA A 1 427 ? 167.180 95.938 28.860 1.00 13.51 443 ALA A C 1
ATOM 3255 O O . ALA A 1 427 ? 166.409 95.487 29.686 1.00 14.81 443 ALA A O 1
ATOM 3257 N N . ALA A 1 428 ? 167.110 97.182 28.409 1.00 13.93 444 ALA A N 1
ATOM 3258 C CA . ALA A 1 428 ? 166.045 98.092 28.817 1.00 15.91 444 ALA A CA 1
ATOM 3259 C C . ALA A 1 428 ? 165.984 98.258 30.335 1.00 17.40 444 ALA A C 1
ATOM 3260 O O . ALA A 1 428 ? 164.909 98.414 30.904 1.00 17.28 444 ALA A O 1
ATOM 3262 N N . GLY A 1 429 ? 167.138 98.207 30.988 1.00 15.76 445 GLY A N 1
ATOM 3263 C CA . GLY A 1 429 ? 167.218 98.473 32.414 1.00 14.45 445 GLY A CA 1
ATOM 3264 C C . GLY A 1 429 ? 167.314 97.242 33.297 1.00 16.37 445 GLY A C 1
ATOM 3265 O O . GLY A 1 429 ? 167.448 97.361 34.512 1.00 18.15 445 GLY A O 1
ATOM 3266 N N . SER A 1 430 ? 167.232 96.065 32.684 1.00 15.28 446 SER A N 1
ATOM 3267 C CA . SER A 1 430 ? 167.365 94.799 33.399 1.00 15.18 446 SER A CA 1
ATOM 3268 C C . SER A 1 430 ? 168.523 93.966 32.852 1.00 14.09 446 SER A C 1
ATOM 3269 O O . SER A 1 430 ? 168.897 94.106 31.692 1.00 12.40 446 SER A O 1
ATOM 3272 N N . PRO A 1 431 ? 169.082 93.091 33.692 1.00 14.31 447 PRO A N 1
ATOM 3273 C CA . PRO A 1 431 ? 170.113 92.163 33.224 1.00 12.97 447 PRO A CA 1
ATOM 3274 C C . PRO A 1 431 ? 169.568 91.271 32.118 1.00 14.67 447 PRO A C 1
ATOM 3275 O O . PRO A 1 431 ? 168.391 90.933 32.133 1.00 16.08 447 PRO A O 1
ATOM 3279 N N . LEU A 1 432 ? 170.412 90.912 31.164 1.00 12.97 448 LEU A N 1
ATOM 3280 C CA . LEU A 1 432 ? 170.008 90.046 30.076 1.00 12.86 448 LEU A CA 1
ATOM 3281 C C . LEU A 1 432 ? 170.307 88.588 30.429 1.00 13.49 448 LEU A C 1
ATOM 3282 O O . LEU A 1 432 ? 171.454 88.235 30.674 1.00 12.15 448 LEU A O 1
ATOM 3287 N N . LYS A 1 433 ? 169.272 87.756 30.491 1.00 14.21 449 LYS A N 1
ATOM 3288 C CA . LYS A 1 433 ? 169.491 86.338 30.764 1.00 12.82 449 LYS A CA 1
ATOM 3289 C C . LYS A 1 433 ? 169.964 85.656 29.502 1.00 12.59 449 LYS A C 1
ATOM 3290 O O . LYS A 1 433 ? 169.368 85.813 28.450 1.00 13.15 449 LYS A O 1
ATOM 3296 N N . LEU A 1 434 ? 171.051 84.905 29.595 1.00 11.60 450 LEU A N 1
ATOM 3297 C CA . LEU A 1 434 ? 171.612 84.302 28.402 1.00 12.20 450 LEU A CA 1
ATOM 3298 C C . LEU A 1 434 ? 170.944 82.966 28.076 1.00 11.15 450 LEU A C 1
ATOM 3299 O O . LEU A 1 434 ? 170.733 82.141 28.954 1.00 10.87 450 LEU A O 1
ATOM 3304 N N . GLU A 1 435 ? 170.625 82.787 26.803 1.00 11.74 451 GLU A N 1
ATOM 3305 C CA . GLU A 1 435 ? 170.073 81.543 26.286 1.00 10.98 451 GLU A CA 1
ATOM 3306 C C . GLU A 1 435 ? 170.969 81.059 25.159 1.00 12.67 451 GLU A C 1
ATOM 3307 O O . GLU A 1 435 ? 170.663 81.246 23.985 1.00 11.48 451 GLU A O 1
ATOM 3313 N N . MET A 1 436 ? 172.088 80.449 25.530 1.00 12.40 452 MET A N 1
ATOM 3314 C CA . MET A 1 436 ? 173.155 80.153 24.582 1.00 9.30 452 MET A CA 1
ATOM 3315 C C . MET A 1 436 ? 172.840 78.963 23.674 1.00 10.10 452 MET A C 1
ATOM 3316 O O . MET A 1 436 ? 173.562 78.706 22.723 1.00 9.94 452 MET A O 1
ATOM 3321 N N . ARG A 1 437 ? 171.764 78.248 23.983 1.00 10.07 453 ARG A N 1
ATOM 3322 C CA . ARG A 1 437 ? 171.355 77.096 23.187 1.00 9.99 453 ARG A CA 1
ATOM 3323 C C . ARG A 1 437 ? 170.180 77.440 22.275 1.00 14.19 453 ARG A C 1
ATOM 3324 O O . ARG A 1 437 ? 169.745 76.617 21.469 1.00 13.39 453 ARG A O 1
ATOM 3332 N N . ASN A 1 438 ? 169.679 78.664 22.412 1.00 12.11 454 ASN A N 1
ATOM 3333 C CA . ASN A 1 438 ? 168.549 79.138 21.634 1.00 12.93 454 ASN A CA 1
ATOM 3334 C C . ASN A 1 438 ? 168.992 79.762 20.316 1.00 13.23 454 ASN A C 1
ATOM 3335 O O . ASN A 1 438 ? 169.589 80.836 20.300 1.00 12.83 454 ASN A O 1
ATOM 3340 N N . SER A 1 439 ? 168.672 79.090 19.216 1.00 12.91 455 SER A N 1
ATOM 3341 C CA . SER A 1 439 ? 169.109 79.508 17.889 1.00 13.56 455 SER A CA 1
ATOM 3342 C C . SER A 1 439 ? 168.536 80.852 17.453 1.00 13.71 455 SER A C 1
ATOM 3343 O O . SER A 1 439 ? 168.945 81.390 16.434 1.00 13.87 455 SER A O 1
ATOM 3346 N N . GLU A 1 440 ? 167.579 81.372 18.214 1.00 13.87 456 GLU A N 1
ATOM 3347 C CA . GLU A 1 440 ? 166.945 82.649 17.885 1.00 16.86 456 GLU A CA 1
ATOM 3348 C C . GLU A 1 440 ? 167.136 83.694 18.983 1.00 17.36 456 GLU A C 1
ATOM 3349 O O . GLU A 1 440 ? 166.433 84.703 19.033 1.00 16.14 456 GLU A O 1
ATOM 3355 N N . MET A 1 441 ? 168.098 83.449 19.861 1.00 15.68 457 MET A N 1
ATOM 3356 C CA . MET A 1 441 ? 168.458 84.434 20.865 1.00 15.20 457 MET A CA 1
ATOM 3357 C C . MET A 1 441 ? 169.980 84.616 20.893 1.00 15.12 457 MET A C 1
ATOM 3358 O O . MET A 1 441 ? 170.500 85.512 20.248 1.00 13.17 457 MET A O 1
ATOM 3363 N N . HIS A 1 442 ? 170.680 83.737 21.605 1.00 12.04 458 HIS A N 1
ATOM 3364 C CA . HIS A 1 442 ? 172.126 83.880 21.792 1.00 10.72 458 HIS A CA 1
ATOM 3365 C C . HIS A 1 442 ? 172.941 82.688 21.291 1.00 10.81 458 HIS A C 1
ATOM 3366 O O . HIS A 1 442 ? 174.156 82.660 21.455 1.00 10.84 458 HIS A O 1
ATOM 3373 N N . GLY A 1 443 ? 172.269 81.728 20.661 1.00 10.92 459 GLY A N 1
ATOM 3374 C CA . GLY A 1 443 ? 172.914 80.529 20.161 1.00 10.44 459 GLY A CA 1
ATOM 3375 C C . GLY A 1 443 ? 173.369 80.560 18.713 1.00 11.87 459 GLY A C 1
ATOM 3376 O O . GLY A 1 443 ? 173.126 81.508 17.972 1.00 12.14 459 GLY A O 1
ATOM 3377 N N . TYR A 1 444 ? 174.057 79.497 18.325 1.00 11.21 460 TYR A N 1
ATOM 3378 C CA . TYR A 1 444 ? 174.572 79.313 16.974 1.00 13.09 460 TYR A CA 1
ATOM 3379 C C . TYR A 1 444 ? 173.454 79.228 15.940 1.00 13.76 460 TYR A C 1
ATOM 3380 O O . TYR A 1 444 ? 172.526 78.452 16.110 1.00 13.68 460 TYR A O 1
ATOM 3389 N N . ASN A 1 445 ? 173.547 80.028 14.882 1.00 13.08 461 ASN A N 1
ATOM 3390 C CA . ASN A 1 445 ? 172.569 80.008 13.795 1.00 11.99 461 ASN A CA 1
ATOM 3391 C C . ASN A 1 445 ? 173.063 80.857 12.634 1.00 14.24 461 ASN A C 1
ATOM 3392 O O . ASN A 1 445 ? 172.702 82.025 12.527 1.00 16.35 461 ASN A O 1
ATOM 3397 N N . PRO A 1 446 ? 173.892 80.273 11.759 1.00 14.67 462 PRO A N 1
ATOM 3398 C CA . PRO A 1 446 ? 174.461 81.017 10.631 1.00 14.85 462 PRO A CA 1
ATOM 3399 C C . PRO A 1 446 ? 173.396 81.644 9.723 1.00 18.39 462 PRO A C 1
ATOM 3400 O O . PRO A 1 446 ? 173.626 82.707 9.153 1.00 19.62 462 PRO A O 1
ATOM 3404 N N . SER A 1 447 ? 172.244 80.997 9.595 1.00 17.38 463 SER A N 1
ATOM 3405 C CA . SER A 1 447 ? 171.231 81.484 8.668 1.00 17.92 463 SER A CA 1
ATOM 3406 C C . SER A 1 447 ? 170.681 82.822 9.142 1.00 19.32 463 SER A C 1
ATOM 3407 O O . SER A 1 447 ? 170.218 83.632 8.347 1.00 23.07 463 SER A O 1
ATOM 3410 N N . LEU A 1 448 ? 170.755 83.051 10.443 1.00 16.74 464 LEU A N 1
ATOM 3411 C CA . LEU A 1 448 ? 170.243 84.275 11.035 1.00 17.14 464 LEU A CA 1
ATOM 3412 C C . LEU A 1 448 ? 171.359 85.263 11.379 1.00 18.90 464 LEU A C 1
ATOM 3413 O O . LEU A 1 448 ? 171.214 86.464 11.183 1.00 17.82 464 LEU A O 1
ATOM 3418 N N . PHE A 1 449 ? 172.474 84.745 11.887 1.00 16.86 465 PHE A N 1
ATOM 3419 C CA . PHE A 1 449 ? 173.537 85.596 12.417 1.00 18.60 465 PHE A CA 1
ATOM 3420 C C . PHE A 1 449 ? 174.814 85.618 11.584 1.00 21.45 465 PHE A C 1
ATOM 3421 O O . PHE A 1 449 ? 175.790 86.266 11.965 1.00 19.14 465 PHE A O 1
ATOM 3429 N N . ASN A 1 450 ? 174.799 84.921 10.456 1.00 17.52 466 ASN A N 1
ATOM 3430 C CA . ASN A 1 450 ? 175.948 84.878 9.566 1.00 19.48 466 ASN A CA 1
ATOM 3431 C C . ASN A 1 450 ? 177.167 84.324 10.293 1.00 18.08 466 ASN A C 1
ATOM 3432 O O . ASN A 1 450 ? 177.110 83.220 10.816 1.00 17.00 466 ASN A O 1
ATOM 3437 N N . ARG A 1 451 ? 178.252 85.093 10.340 1.00 18.45 467 ARG A N 1
ATOM 3438 C CA . ARG A 1 451 ? 179.493 84.632 10.972 1.00 18.76 467 ARG A CA 1
ATOM 3439 C C . ARG A 1 451 ? 179.456 84.633 12.503 1.00 17.88 467 ARG A C 1
ATOM 3440 O O . ARG A 1 451 ? 180.268 83.970 13.150 1.00 17.71 467 ARG A O 1
ATOM 3448 N N . ASP A 1 452 ? 178.528 85.382 13.085 1.00 15.00 468 ASP A N 1
ATOM 3449 C CA . ASP A 1 452 ? 178.628 85.733 14.494 1.00 13.39 468 ASP A CA 1
ATOM 3450 C C . ASP A 1 452 ? 178.011 84.698 15.431 1.00 11.32 468 ASP A C 1
ATOM 3451 O O . ASP A 1 452 ? 176.841 84.361 15.316 1.00 10.75 468 ASP A O 1
ATOM 3456 N N . HIS A 1 453 ? 178.805 84.250 16.395 1.00 11.11 469 HIS A N 1
ATOM 3457 C CA . HIS A 1 453 ? 178.357 83.311 17.418 1.00 10.67 469 HIS A CA 1
ATOM 3458 C C . HIS A 1 453 ? 179.474 83.109 18.430 1.00 12.43 469 HIS A C 1
ATOM 3459 O O . HIS A 1 453 ? 180.643 83.267 18.097 1.00 11.62 469 HIS A O 1
ATOM 3466 N N . SER A 1 454 ? 179.118 82.756 19.656 1.00 10.13 470 SER A N 1
ATOM 3467 C CA . SER A 1 454 ? 180.119 82.306 20.600 1.00 10.39 470 SER A CA 1
ATOM 3468 C C . SER A 1 454 ? 180.659 80.950 20.159 1.00 9.64 470 SER A C 1
ATOM 3469 O O . SER A 1 454 ? 179.908 80.009 19.967 1.00 9.03 470 SER A O 1
ATOM 3472 N N . VAL A 1 455 ? 181.973 80.861 20.014 1.00 11.05 471 VAL A N 1
ATOM 3473 C CA . VAL A 1 455 ? 182.617 79.622 19.608 1.00 11.91 471 VAL A CA 1
ATOM 3474 C C . VAL A 1 455 ? 182.562 78.552 20.694 1.00 10.65 471 VAL A C 1
ATOM 3475 O O . VAL A 1 455 ? 182.535 77.364 20.391 1.00 12.28 471 VAL A O 1
ATOM 3479 N N . THR A 1 456 ? 182.532 78.981 21.951 1.00 9.31 472 THR A N 1
ATOM 3480 C CA . THR A 1 456 ? 182.679 78.083 23.083 1.00 10.55 472 THR A CA 1
ATOM 3481 C C . THR A 1 456 ? 181.444 77.947 23.967 1.00 10.33 472 THR A C 1
ATOM 3482 O O . THR A 1 456 ? 181.428 77.138 24.880 1.00 10.84 472 THR A O 1
ATOM 3486 N N . GLY A 1 457 ? 180.429 78.762 23.730 1.00 9.55 473 GLY A N 1
ATOM 3487 C CA . GLY A 1 457 ? 179.257 78.747 24.581 1.00 8.24 473 GLY A CA 1
ATOM 3488 C C . GLY A 1 457 ? 179.382 79.607 25.825 1.00 10.59 473 GLY A C 1
ATOM 3489 O O . GLY A 1 457 ? 178.467 79.649 26.647 1.00 10.67 473 GLY A O 1
ATOM 3490 N N . PHE A 1 458 ? 180.526 80.277 25.971 1.00 8.05 474 PHE A N 1
ATOM 3491 C CA . PHE A 1 458 ? 180.714 81.257 27.030 1.00 8.69 474 PHE A CA 1
ATOM 3492 C C . PHE A 1 458 ? 180.884 82.662 26.436 1.00 9.16 474 PHE A C 1
ATOM 3493 O O . PHE A 1 458 ? 181.120 82.820 25.249 1.00 8.48 474 PHE A O 1
ATOM 3501 N N . LEU A 1 459 ? 180.790 83.664 27.297 1.00 7.42 475 LEU A N 1
ATOM 3502 C CA . LEU A 1 459 ? 181.065 85.041 26.915 1.00 9.97 475 LEU A CA 1
ATOM 3503 C C . LEU A 1 459 ? 181.787 85.758 28.050 1.00 8.58 475 LEU A C 1
ATOM 3504 O O . LEU A 1 459 ? 181.836 85.257 29.161 1.00 9.10 475 LEU A O 1
ATOM 3509 N N . THR A 1 460 ? 182.303 86.955 27.772 1.00 8.98 476 THR A N 1
ATOM 3510 C CA . THR A 1 460 ? 182.882 87.792 28.820 1.00 9.28 476 THR A CA 1
ATOM 3511 C C . THR A 1 460 ? 182.184 89.143 28.867 1.00 8.26 476 THR A C 1
ATOM 3512 O O . THR A 1 460 ? 181.739 89.649 27.848 1.00 7.49 476 THR A O 1
ATOM 3516 N N . GLN A 1 461 ? 182.083 89.700 30.064 1.00 8.18 477 GLN A N 1
ATOM 3517 C CA . GLN A 1 461 ? 181.605 91.064 30.221 1.00 11.78 477 GLN A CA 1
ATOM 3518 C C . GLN A 1 461 ? 182.663 91.930 30.923 1.00 7.45 477 GLN A C 1
ATOM 3519 O O . GLN A 1 461 ? 182.341 92.955 31.520 1.00 7.97 477 GLN A O 1
ATOM 3525 N N . LYS A 1 462 ? 183.929 91.526 30.844 1.00 6.85 478 LYS A N 1
ATOM 3526 C CA . LYS A 1 462 ? 184.982 92.371 31.398 1.00 9.31 478 LYS A CA 1
ATOM 3527 C C . LYS A 1 462 ? 185.000 93.696 30.633 1.00 7.15 478 LYS A C 1
ATOM 3528 O O . LYS A 1 462 ? 184.846 93.709 29.426 1.00 7.26 478 LYS A O 1
ATOM 3534 N N . PHE A 1 463 ? 185.167 94.791 31.368 1.00 8.17 479 PHE A N 1
ATOM 3535 C CA . PHE A 1 463 ? 185.250 96.142 30.815 1.00 9.18 479 PHE A CA 1
ATOM 3536 C C . PHE A 1 463 ? 183.877 96.722 30.487 1.00 11.23 479 PHE A C 1
ATOM 3537 O O . PHE A 1 463 ? 183.772 97.873 30.110 1.00 9.90 479 PHE A O 1
ATOM 3545 N N . VAL A 1 464 ? 182.828 95.918 30.623 1.00 8.18 480 VAL A N 1
ATOM 3546 C CA . VAL A 1 464 ? 181.499 96.408 30.284 1.00 11.71 480 VAL A CA 1
ATOM 3547 C C . VAL A 1 464 ? 180.924 97.241 31.424 1.00 8.79 480 VAL A C 1
ATOM 3548 O O . VAL A 1 464 ? 180.681 96.732 32.508 1.00 10.14 480 VAL A O 1
ATOM 3552 N N . ASP A 1 465 ? 180.715 98.527 31.163 1.00 9.87 481 ASP A N 1
ATOM 3553 C CA . ASP A 1 465 ? 180.211 99.460 32.169 1.00 9.87 481 ASP A CA 1
ATOM 3554 C C . ASP A 1 465 ? 178.868 98.983 32.712 1.00 10.57 481 ASP A C 1
ATOM 3555 O O . ASP A 1 465 ? 177.960 98.715 31.941 1.00 10.46 481 ASP A O 1
ATOM 3560 N N . PRO A 1 466 ? 178.745 98.868 34.036 1.00 10.61 482 PRO A N 1
ATOM 3561 C CA . PRO A 1 466 ? 177.482 98.386 34.606 1.00 12.65 482 PRO A CA 1
ATOM 3562 C C . PRO A 1 466 ? 176.244 99.185 34.169 1.00 13.07 482 PRO A C 1
ATOM 3563 O O . PRO A 1 466 ? 175.144 98.667 34.233 1.00 16.32 482 PRO A O 1
ATOM 3567 N N . VAL A 1 467 ? 176.436 100.421 33.725 1.00 12.90 483 VAL A N 1
ATOM 3568 C CA . VAL A 1 467 ? 175.324 101.292 33.358 1.00 12.56 483 VAL A CA 1
ATOM 3569 C C . VAL A 1 467 ? 174.884 101.052 31.914 1.00 11.98 483 VAL A C 1
ATOM 3570 O O . VAL A 1 467 ? 173.850 101.540 31.485 1.00 10.92 483 VAL A O 1
ATOM 3574 N N . THR A 1 468 ? 175.668 100.275 31.175 1.00 11.16 484 THR A N 1
ATOM 3575 C CA . THR A 1 468 ? 175.359 99.983 29.786 1.00 11.37 484 THR A CA 1
ATOM 3576 C C . THR A 1 468 ? 173.923 99.516 29.635 1.00 11.83 484 THR A C 1
ATOM 3577 O O . THR A 1 468 ? 173.439 98.707 30.412 1.00 11.23 484 THR A O 1
ATOM 3581 N N . GLU A 1 469 ? 173.256 100.045 28.629 1.00 10.87 485 GLU A N 1
ATOM 3582 C CA . GLU A 1 469 ? 171.825 99.826 28.492 1.00 12.49 485 GLU A CA 1
ATOM 3583 C C . GLU A 1 469 ? 171.370 100.106 27.079 1.00 11.75 485 GLU A C 1
ATOM 3584 O O . GLU A 1 469 ? 171.702 101.132 26.501 1.00 14.16 485 GLU A O 1
ATOM 3590 N N . PHE A 1 470 ? 170.624 99.162 26.529 1.00 12.13 486 PHE A N 1
ATOM 3591 C CA . PHE A 1 470 ? 169.964 99.337 25.250 1.00 12.69 486 PHE A CA 1
ATOM 3592 C C . PHE A 1 470 ? 168.478 99.617 25.460 1.00 13.39 486 PHE A C 1
ATOM 3593 O O . PHE A 1 470 ? 167.841 98.997 26.300 1.00 12.08 486 PHE A O 1
ATOM 3601 N N . TYR A 1 471 ? 167.951 100.550 24.674 1.00 14.03 487 TYR A N 1
ATOM 3602 C CA . TYR A 1 471 ? 166.604 101.084 24.873 1.00 14.53 487 TYR A CA 1
ATOM 3603 C C . TYR A 1 471 ? 165.603 100.546 23.861 1.00 14.53 487 TYR A C 1
ATOM 3604 O O . TYR A 1 471 ? 165.909 100.395 22.692 1.00 13.91 487 TYR A O 1
ATOM 3613 N N . THR A 1 472 ? 164.391 100.274 24.325 1.00 15.28 488 THR A N 1
ATOM 3614 C CA . THR A 1 472 ? 163.343 99.768 23.464 1.00 14.98 488 THR A CA 1
ATOM 3615 C C . THR A 1 472 ? 163.043 100.762 22.347 1.00 15.61 488 THR A C 1
ATOM 3616 O O . THR A 1 472 ? 162.830 100.380 21.206 1.00 13.85 488 THR A O 1
ATOM 3620 N N . ALA A 1 473 ? 163.062 102.046 22.677 1.00 15.42 489 ALA A N 1
ATOM 3621 C CA . ALA A 1 473 ? 162.745 103.081 21.701 1.00 17.90 489 ALA A CA 1
ATOM 3622 C C . ALA A 1 473 ? 163.863 103.277 20.693 1.00 18.02 489 ALA A C 1
ATOM 3623 O O . ALA A 1 473 ? 163.729 104.051 19.759 1.00 20.56 489 ALA A O 1
ATOM 3625 N N . GLY A 1 474 ? 164.964 102.560 20.883 1.00 16.28 490 GLY A N 1
ATOM 3626 C CA . GLY A 1 474 ? 166.104 102.693 20.005 1.00 19.03 490 GLY A CA 1
ATOM 3627 C C . GLY A 1 474 ? 167.198 103.477 20.708 1.00 20.59 490 GLY A C 1
ATOM 3628 O O . GLY A 1 474 ? 166.944 104.187 21.669 1.00 24.54 490 GLY A O 1
ATOM 3629 N N . GLY A 1 475 ? 168.422 103.352 20.237 1.00 14.78 491 GLY A N 1
ATOM 3630 C CA . GLY A 1 475 ? 169.514 104.018 20.912 1.00 18.86 491 GLY A CA 1
ATOM 3631 C C . GLY A 1 475 ? 169.980 103.248 22.133 1.00 20.36 491 GLY A C 1
ATOM 3632 O O . GLY A 1 475 ? 169.398 102.230 22.513 1.00 17.71 491 GLY A O 1
ATOM 3633 N N . SER A 1 476 ? 171.038 103.749 22.752 1.00 17.31 492 SER A N 1
ATOM 3634 C CA . SER A 1 476 ? 171.696 103.042 23.827 1.00 16.78 492 SER A CA 1
ATOM 3635 C C . SER A 1 476 ? 172.732 103.932 24.505 1.00 19.54 492 SER A C 1
ATOM 3636 O O . SER A 1 476 ? 173.039 105.011 24.021 1.00 21.22 492 SER A O 1
ATOM 3639 N N . THR A 1 477 ? 173.267 103.453 25.618 1.00 18.87 493 THR A N 1
ATOM 3640 C CA . THR A 1 477 ? 174.341 104.126 26.332 1.00 17.70 493 THR A CA 1
ATOM 3641 C C . THR A 1 477 ? 175.363 103.097 26.796 1.00 16.84 493 THR A C 1
ATOM 3642 O O . THR A 1 477 ? 175.007 101.969 27.098 1.00 14.26 493 THR A O 1
ATOM 3646 N N . SER A 1 478 ? 176.628 103.492 26.860 1.00 17.69 494 SER A N 1
ATOM 3647 C CA . SER A 1 478 ? 177.656 102.620 27.413 1.00 16.57 494 SER A CA 1
ATOM 3648 C C . SER A 1 478 ? 178.156 103.190 28.733 1.00 14.08 494 SER A C 1
ATOM 3649 O O . SER A 1 478 ? 179.267 102.901 29.165 1.00 14.82 494 SER A O 1
ATOM 3652 N N . GLY A 1 479 ? 177.313 103.985 29.382 1.00 13.27 495 GLY A N 1
ATOM 3653 C CA . GLY A 1 479 ? 177.673 104.621 30.629 1.00 14.38 495 GLY A CA 1
ATOM 3654 C C . GLY A 1 479 ? 178.741 105.672 30.395 1.00 14.84 495 GLY A C 1
ATOM 3655 O O . GLY A 1 479 ? 178.588 106.543 29.550 1.00 19.15 495 GLY A O 1
ATOM 3656 N N . THR A 1 480 ? 179.831 105.578 31.136 1.00 12.39 496 THR A N 1
ATOM 3657 C CA . THR A 1 480 ? 180.935 106.524 31.003 1.00 12.83 496 THR A CA 1
ATOM 3658 C C . THR A 1 480 ? 182.181 105.781 30.528 1.00 11.67 496 THR A C 1
ATOM 3659 O O . THR A 1 480 ? 182.556 104.795 31.128 1.00 11.38 496 THR A O 1
ATOM 3663 N N . SER A 1 481 ? 182.806 106.228 29.447 1.00 14.55 497 SER A N 1
ATOM 3664 C CA . SER A 1 481 ? 183.985 105.510 28.956 1.00 11.28 497 SER A CA 1
ATOM 3665 C C . SER A 1 481 ? 185.133 105.527 29.975 1.00 11.04 497 SER A C 1
ATOM 3666 O O . SER A 1 481 ? 185.157 106.338 30.897 1.00 10.37 497 SER A O 1
ATOM 3669 N N . ALA A 1 482 ? 186.077 104.607 29.815 1.00 9.98 498 ALA A N 1
ATOM 3670 C CA . ALA A 1 482 ? 187.236 104.559 30.693 1.00 9.29 498 ALA A CA 1
ATOM 3671 C C . ALA A 1 482 ? 188.501 104.427 29.851 1.00 12.23 498 ALA A C 1
ATOM 3672 O O . ALA A 1 482 ? 188.436 104.011 28.705 1.00 10.59 498 ALA A O 1
ATOM 3674 N N . PRO A 1 483 ? 189.653 104.802 30.422 1.00 14.53 499 PRO A N 1
ATOM 3675 C CA . PRO A 1 483 ? 190.927 104.693 29.705 1.00 12.29 499 PRO A CA 1
ATOM 3676 C C . PRO A 1 483 ? 191.231 103.237 29.377 1.00 11.28 499 PRO A C 1
ATOM 3677 O O . PRO A 1 483 ? 190.801 102.371 30.119 1.00 9.91 499 PRO A O 1
ATOM 3681 N N . THR A 1 484 ? 191.923 102.967 28.283 1.00 10.06 500 THR A N 1
ATOM 3682 C CA . THR A 1 484 ? 192.398 101.609 28.060 1.00 8.97 500 THR A CA 1
ATOM 3683 C C . THR A 1 484 ? 193.682 101.469 28.839 1.00 9.45 500 THR A C 1
ATOM 3684 O O . THR A 1 484 ? 194.587 102.271 28.695 1.00 10.93 500 THR A O 1
ATOM 3688 N N . ILE A 1 485 ? 193.723 100.464 29.698 1.00 11.67 501 ILE A N 1
ATOM 3689 C CA . ILE A 1 485 ? 194.806 100.287 30.653 1.00 11.01 501 ILE A CA 1
ATOM 3690 C C . ILE A 1 485 ? 196.069 99.702 30.027 1.00 9.91 501 ILE A C 1
ATOM 3691 O O . ILE A 1 485 ? 196.002 98.663 29.391 1.00 9.96 501 ILE A O 1
ATOM 3696 N N . LEU A 1 486 ? 197.213 100.363 30.217 1.00 10.30 502 LEU A N 1
ATOM 3697 C CA . LEU A 1 486 ? 198.493 99.800 29.796 1.00 9.56 502 LEU A CA 1
ATOM 3698 C C . LEU A 1 486 ? 199.258 99.257 31.012 1.00 11.98 502 LEU A C 1
ATOM 3699 O O . LEU A 1 486 ? 199.808 98.166 30.967 1.00 12.13 502 LEU A O 1
ATOM 3704 N N . PHE A 1 487 ? 199.257 100.028 32.092 1.00 9.72 503 PHE A N 1
ATOM 3705 C CA . PHE A 1 487 ? 199.850 99.641 33.357 1.00 11.48 503 PHE A CA 1
ATOM 3706 C C . PHE A 1 487 ? 198.944 100.024 34.526 1.00 9.88 503 PHE A C 1
ATOM 3707 O O . PHE A 1 487 ? 198.555 101.172 34.631 1.00 11.37 503 PHE A O 1
ATOM 3715 N N . ARG A 1 488 ? 198.627 99.075 35.402 1.00 11.05 504 ARG A N 1
ATOM 3716 C CA . ARG A 1 488 ? 197.942 99.393 36.650 1.00 9.42 504 ARG A CA 1
ATOM 3717 C C . ARG A 1 488 ? 198.602 98.695 37.832 1.00 8.71 504 ARG A C 1
ATOM 3718 O O . ARG A 1 488 ? 199.422 97.792 37.661 1.00 8.09 504 ARG A O 1
ATOM 3726 N N . LEU A 1 489 ? 198.236 99.118 39.031 1.00 11.50 505 LEU A N 1
ATOM 3727 C CA . LEU A 1 489 ? 198.998 98.756 40.222 1.00 10.14 505 LEU A CA 1
ATOM 3728 C C . LEU A 1 489 ? 199.004 97.266 40.528 1.00 9.12 505 LEU A C 1
ATOM 3729 O O . LEU A 1 489 ? 199.971 96.756 41.061 1.00 8.56 505 LEU A O 1
ATOM 3734 N N . ALA A 1 490 ? 197.908 96.584 40.219 1.00 8.98 506 ALA A N 1
ATOM 3735 C CA . ALA A 1 490 ? 197.808 95.155 40.521 1.00 9.29 506 ALA A CA 1
ATOM 3736 C C . ALA A 1 490 ? 198.984 94.403 39.905 1.00 9.74 506 ALA A C 1
ATOM 3737 O O . ALA A 1 490 ? 199.519 93.479 40.504 1.00 8.77 506 ALA A O 1
ATOM 3739 N N . GLU A 1 491 ? 199.390 94.828 38.713 1.00 8.27 507 GLU A N 1
ATOM 3740 C CA . GLU A 1 491 ? 200.503 94.182 38.025 1.00 9.08 507 GLU A CA 1
ATOM 3741 C C . GLU A 1 491 ? 201.807 94.287 38.812 1.00 9.41 507 GLU A C 1
ATOM 3742 O O . GLU A 1 491 ? 202.604 93.367 38.815 1.00 10.20 507 GLU A O 1
ATOM 3748 N N . LEU A 1 492 ? 202.035 95.425 39.453 1.00 7.22 508 LEU A N 1
ATOM 3749 C CA . LEU A 1 492 ? 203.285 95.611 40.183 1.00 10.39 508 LEU A CA 1
ATOM 3750 C C . LEU A 1 492 ? 203.366 94.636 41.354 1.00 9.02 508 LEU A C 1
ATOM 3751 O O . LEU A 1 492 ? 204.426 94.117 41.645 1.00 9.96 508 LEU A O 1
ATOM 3756 N N . TYR A 1 493 ? 202.246 94.404 42.031 1.00 9.03 509 TYR A N 1
ATOM 3757 C CA . TYR A 1 493 ? 202.213 93.382 43.067 1.00 7.99 509 TYR A CA 1
ATOM 3758 C C . TYR A 1 493 ? 202.562 92.022 42.457 1.00 11.38 509 TYR A C 1
ATOM 3759 O O . TYR A 1 493 ? 203.379 91.289 42.994 1.00 8.82 509 TYR A O 1
ATOM 3768 N N . LEU A 1 494 ? 201.961 91.710 41.319 1.00 7.44 510 LEU A N 1
ATOM 3769 C CA . LEU A 1 494 ? 202.179 90.417 40.678 1.00 10.66 510 LEU A CA 1
ATOM 3770 C C . LEU A 1 494 ? 203.629 90.240 40.211 1.00 9.55 510 LEU A C 1
ATOM 3771 O O . LEU A 1 494 ? 204.199 89.159 40.352 1.00 8.78 510 LEU A O 1
ATOM 3776 N N . ASN A 1 495 ? 204.206 91.301 39.651 1.00 9.12 511 ASN A N 1
ATOM 3777 C CA . ASN A 1 495 ? 205.599 91.283 39.215 1.00 8.66 511 ASN A CA 1
ATOM 3778 C C . ASN A 1 495 ? 206.554 90.991 40.373 1.00 11.03 511 ASN A C 1
ATOM 3779 O O . ASN A 1 495 ? 207.440 90.155 40.246 1.00 10.92 511 ASN A O 1
ATOM 3784 N N . VAL A 1 496 ? 206.369 91.683 41.495 1.00 7.80 512 VAL A N 1
ATOM 3785 C CA . VAL A 1 496 ? 207.180 91.437 42.678 1.00 8.67 512 VAL A CA 1
ATOM 3786 C C . VAL A 1 496 ? 207.012 89.995 43.155 1.00 10.00 512 VAL A C 1
ATOM 3787 O O . VAL A 1 496 ? 207.976 89.341 43.520 1.00 9.29 512 VAL A O 1
ATOM 3791 N N . ALA A 1 497 ? 205.776 89.507 43.134 1.00 8.16 513 ALA A N 1
ATOM 3792 C CA . ALA A 1 497 ? 205.510 88.134 43.553 1.00 9.59 513 ALA A CA 1
ATOM 3793 C C . ALA A 1 497 ? 206.299 87.142 42.696 1.00 9.72 513 ALA A C 1
ATOM 3794 O O . ALA A 1 497 ? 206.898 86.213 43.218 1.00 10.40 513 ALA A O 1
ATOM 3796 N N . GLU A 1 498 ? 206.297 87.349 41.387 1.00 8.98 514 GLU A N 1
ATOM 3797 C CA . GLU A 1 498 ? 206.970 86.437 40.477 1.00 9.82 514 GLU A CA 1
ATOM 3798 C C . GLU A 1 498 ? 208.478 86.419 40.733 1.00 9.77 514 GLU A C 1
ATOM 3799 O O . GLU A 1 498 ? 209.106 85.371 40.696 1.00 8.81 514 GLU A O 1
ATOM 3805 N N . CYS A 1 499 ? 209.048 87.587 40.996 1.00 8.62 515 CYS A N 1
ATOM 3806 C CA . CYS A 1 499 ? 210.482 87.675 41.267 1.00 9.91 515 CYS A CA 1
ATOM 3807 C C . CYS A 1 499 ? 210.836 86.935 42.552 1.00 10.83 515 CYS A C 1
ATOM 3808 O O . CYS A 1 499 ? 211.776 86.148 42.583 1.00 11.49 515 CYS A O 1
ATOM 3811 N N . HIS A 1 500 ? 210.075 87.184 43.609 1.00 10.53 516 HIS A N 1
ATOM 3812 C CA . HIS A 1 500 ? 210.278 86.475 44.865 1.00 11.82 516 HIS A CA 1
ATOM 3813 C C . HIS A 1 500 ? 210.183 84.955 44.666 1.00 12.61 516 HIS A C 1
ATOM 3814 O O . HIS A 1 500 ? 211.010 84.206 45.175 1.00 12.66 516 HIS A O 1
ATOM 3821 N N . ALA A 1 501 ? 209.180 84.516 43.914 1.00 11.71 517 ALA A N 1
ATOM 3822 C CA . ALA A 1 501 ? 209.006 83.092 43.614 1.00 13.26 517 ALA A CA 1
ATOM 3823 C C . ALA A 1 501 ? 210.242 82.502 42.931 1.00 14.43 517 ALA A C 1
ATOM 3824 O O . ALA A 1 501 ? 210.705 81.434 43.309 1.00 13.70 517 ALA A O 1
ATOM 3826 N N . ALA A 1 502 ? 210.763 83.207 41.928 1.00 12.10 518 ALA A N 1
ATOM 3827 C CA . ALA A 1 502 ? 211.954 82.762 41.201 1.00 14.07 518 ALA A CA 1
ATOM 3828 C C . ALA A 1 502 ? 213.147 82.603 42.129 1.00 13.54 518 ALA A C 1
ATOM 3829 O O . ALA A 1 502 ? 213.975 81.729 41.932 1.00 15.23 518 ALA A O 1
ATOM 3831 N N . LEU A 1 503 ? 213.223 83.464 43.136 1.00 12.74 519 LEU A N 1
ATOM 3832 C CA . LEU A 1 503 ? 214.358 83.497 44.050 1.00 14.68 519 LEU A CA 1
ATOM 3833 C C . LEU A 1 503 ? 214.187 82.584 45.258 1.00 15.69 519 LEU A C 1
ATOM 3834 O O . LEU A 1 503 ? 215.085 82.475 46.084 1.00 18.19 519 LEU A O 1
ATOM 3839 N N . GLY A 1 504 ? 213.032 81.936 45.356 1.00 13.72 520 GLY A N 1
ATOM 3840 C CA . GLY A 1 504 ? 212.747 81.065 46.475 1.00 15.16 520 GLY A CA 1
ATOM 3841 C C . GLY A 1 504 ? 212.288 81.775 47.737 1.00 16.02 520 GLY A C 1
ATOM 3842 O O . GLY A 1 504 ? 212.240 81.171 48.801 1.00 15.55 520 GLY A O 1
ATOM 3843 N N . ASN A 1 505 ? 211.947 83.056 47.626 1.00 15.32 521 ASN A N 1
ATOM 3844 C CA . ASN A 1 505 ? 211.421 83.798 48.773 1.00 12.77 521 ASN A CA 1
ATOM 3845 C C . ASN A 1 505 ? 209.923 83.547 48.912 1.00 12.67 521 ASN A C 1
ATOM 3846 O O . ASN A 1 505 ? 209.110 84.371 48.519 1.00 12.33 521 ASN A O 1
ATOM 3851 N N . THR A 1 506 ? 209.557 82.406 49.477 1.00 10.45 522 THR A N 1
ATOM 3852 C CA . THR A 1 506 ? 208.164 81.983 49.396 1.00 12.35 522 THR A CA 1
ATOM 3853 C C . THR A 1 506 ? 207.204 82.894 50.158 1.00 10.56 522 THR A C 1
ATOM 3854 O O . THR A 1 506 ? 206.168 83.283 49.625 1.00 10.29 522 THR A O 1
ATOM 3858 N N . GLN A 1 507 ? 207.540 83.246 51.388 1.00 10.31 523 GLN A N 1
ATOM 3859 C CA . GLN A 1 507 ? 206.650 84.095 52.167 1.00 11.80 523 GLN A CA 1
ATOM 3860 C C . GLN A 1 507 ? 206.488 85.467 51.515 1.00 12.12 523 GLN A C 1
ATOM 3861 O O . GLN A 1 507 ? 205.407 86.034 51.524 1.00 10.91 523 GLN A O 1
ATOM 3867 N N . GLU A 1 508 ? 207.558 85.992 50.927 1.00 12.54 524 GLU A N 1
ATOM 3868 C CA . GLU A 1 508 ? 207.478 87.322 50.324 1.00 11.78 524 GLU A CA 1
ATOM 3869 C C . GLU A 1 508 ? 206.671 87.292 49.024 1.00 11.25 524 GLU A C 1
ATOM 3870 O O . GLU A 1 508 ? 205.952 88.237 48.720 1.00 11.14 524 GLU A O 1
ATOM 3876 N N . ALA A 1 509 ? 206.775 86.202 48.269 1.00 8.77 525 ALA A N 1
ATOM 3877 C CA . ALA A 1 509 ? 205.913 86.021 47.106 1.00 9.27 525 ALA A CA 1
ATOM 3878 C C . ALA A 1 509 ? 204.446 86.056 47.542 1.00 10.17 525 ALA A C 1
ATOM 3879 O O . ALA A 1 509 ? 203.632 86.783 46.981 1.00 11.08 525 ALA A O 1
ATOM 3881 N N . ILE A 1 510 ? 204.127 85.252 48.546 1.00 8.54 526 ILE A N 1
ATOM 3882 C CA . ILE A 1 510 ? 202.789 85.226 49.143 1.00 9.42 526 ILE A CA 1
ATOM 3883 C C . ILE A 1 510 ? 202.330 86.628 49.572 1.00 11.80 526 ILE A C 1
ATOM 3884 O O . ILE A 1 510 ? 201.225 87.052 49.231 1.00 9.48 526 ILE A O 1
ATOM 3889 N N . ASP A 1 511 ? 203.195 87.331 50.300 1.00 10.56 527 ASP A N 1
ATOM 3890 C CA . ASP A 1 511 ? 202.915 88.688 50.778 1.00 11.52 527 ASP A CA 1
ATOM 3891 C C . ASP A 1 511 ? 202.575 89.632 49.628 1.00 12.26 527 ASP A C 1
ATOM 3892 O O . ASP A 1 511 ? 201.812 90.569 49.802 1.00 12.45 527 ASP A O 1
ATOM 3897 N N . ALA A 1 512 ? 203.180 89.402 48.465 1.00 10.52 528 ALA A N 1
ATOM 3898 C CA . ALA A 1 512 ? 202.931 90.254 47.307 1.00 9.28 528 ALA A CA 1
ATOM 3899 C C . ALA A 1 512 ? 201.608 89.925 46.613 1.00 10.55 528 ALA A C 1
ATOM 3900 O O . ALA A 1 512 ? 200.947 90.816 46.116 1.00 10.36 528 ALA A O 1
ATOM 3902 N N . LEU A 1 513 ? 201.242 88.644 46.562 1.00 9.72 529 LEU A N 1
ATOM 3903 C CA . LEU A 1 513 ? 199.973 88.243 45.963 1.00 9.51 529 LEU A CA 1
ATOM 3904 C C . LEU A 1 513 ? 198.771 88.646 46.809 1.00 10.26 529 LEU A C 1
ATOM 3905 O O . LEU A 1 513 ? 197.715 88.961 46.278 1.00 9.92 529 LEU A O 1
ATOM 3910 N N . ASN A 1 514 ? 198.932 88.626 48.122 1.00 9.06 530 ASN A N 1
ATOM 3911 C CA . ASN A 1 514 ? 197.774 88.712 49.003 1.00 10.66 530 ASN A CA 1
ATOM 3912 C C . ASN A 1 514 ? 196.968 90.015 48.918 1.00 11.80 530 ASN A C 1
ATOM 3913 O O . ASN A 1 514 ? 195.757 89.985 49.060 1.00 12.29 530 ASN A O 1
ATOM 3918 N N . PRO A 1 515 ? 197.627 91.158 48.680 1.00 13.06 531 PRO A N 1
ATOM 3919 C CA . PRO A 1 515 ? 196.796 92.363 48.508 1.00 12.83 531 PRO A CA 1
ATOM 3920 C C . PRO A 1 515 ? 195.840 92.282 47.312 1.00 9.95 531 PRO A C 1
ATOM 3921 O O . PRO A 1 515 ? 194.743 92.825 47.352 1.00 10.28 531 PRO A O 1
ATOM 3925 N N . VAL A 1 516 ? 196.273 91.613 46.256 1.00 10.46 532 VAL A N 1
ATOM 3926 C CA . VAL A 1 516 ? 195.463 91.436 45.064 1.00 10.01 532 VAL A CA 1
ATOM 3927 C C . VAL A 1 516 ? 194.341 90.426 45.322 1.00 9.35 532 VAL A C 1
ATOM 3928 O O . VAL A 1 516 ? 193.203 90.621 44.918 1.00 10.57 532 VAL A O 1
ATOM 3932 N N . ARG A 1 517 ? 194.674 89.345 46.009 1.00 9.93 533 ARG A N 1
ATOM 3933 C CA . ARG A 1 517 ? 193.676 88.341 46.372 1.00 11.42 533 ARG A CA 1
ATOM 3934 C C . ARG A 1 517 ? 192.616 88.931 47.299 1.00 10.96 533 ARG A C 1
ATOM 3935 O O . ARG A 1 517 ? 191.416 88.753 47.095 1.00 11.37 533 ARG A O 1
ATOM 3943 N N . GLU A 1 518 ? 193.071 89.656 48.309 1.00 11.87 534 GLU A N 1
ATOM 3944 C CA . GLU A 1 518 ? 192.177 90.250 49.291 1.00 12.78 534 GLU A CA 1
ATOM 3945 C C . GLU A 1 518 ? 191.204 91.251 48.667 1.00 14.62 534 GLU A C 1
ATOM 3946 O O . GLU A 1 518 ? 190.024 91.274 49.008 1.00 12.80 534 GLU A O 1
ATOM 3952 N N . ARG A 1 519 ? 191.708 92.081 47.761 1.00 13.05 535 ARG A N 1
ATOM 3953 C CA . ARG A 1 519 ? 190.868 93.060 47.074 1.00 11.45 535 ARG A CA 1
ATOM 3954 C C . ARG A 1 519 ? 189.782 92.349 46.259 1.00 13.21 535 ARG A C 1
ATOM 3955 O O . ARG A 1 519 ? 188.658 92.829 46.163 1.00 12.11 535 ARG A O 1
ATOM 3963 N N . ALA A 1 520 ? 190.135 91.200 45.683 1.00 10.62 536 ALA A N 1
ATOM 3964 C CA . ALA A 1 520 ? 189.223 90.440 44.832 1.00 13.58 536 ALA A CA 1
ATOM 3965 C C . ALA A 1 520 ? 188.232 89.592 45.636 1.00 12.40 536 ALA A C 1
ATOM 3966 O O . ALA A 1 520 ? 187.387 88.921 45.060 1.00 12.30 536 ALA A O 1
ATOM 3968 N N . GLY A 1 521 ? 188.349 89.613 46.957 1.00 12.61 537 GLY A N 1
ATOM 3969 C CA . GLY A 1 521 ? 187.396 88.928 47.816 1.00 11.29 537 GLY A CA 1
ATOM 3970 C C . GLY A 1 521 ? 187.562 87.423 47.902 1.00 11.96 537 GLY A C 1
ATOM 3971 O O . GLY A 1 521 ? 186.578 86.697 48.061 1.00 11.10 537 GLY A O 1
ATOM 3972 N N . ILE A 1 522 ? 188.799 86.955 47.773 1.00 10.16 538 ILE A N 1
ATOM 3973 C CA . ILE A 1 522 ? 189.117 85.551 48.051 1.00 12.16 538 ILE A CA 1
ATOM 3974 C C . ILE A 1 522 ? 190.142 85.482 49.182 1.00 11.82 538 ILE A C 1
ATOM 3975 O O . ILE A 1 522 ? 190.779 86.478 49.503 1.00 12.35 538 ILE A O 1
ATOM 3980 N N . PRO A 1 523 ? 190.288 84.300 49.795 1.00 13.23 539 PRO A N 1
ATOM 3981 C CA . PRO A 1 523 ? 191.164 84.120 50.953 1.00 15.17 539 PRO A CA 1
ATOM 3982 C C . PRO A 1 523 ? 192.633 84.382 50.635 1.00 16.32 539 PRO A C 1
ATOM 3983 O O . PRO A 1 523 ? 193.085 84.140 49.522 1.00 12.33 539 PRO A O 1
ATOM 3987 N N . LYS A 1 524 ? 193.362 84.884 51.620 1.00 13.67 540 LYS A N 1
ATOM 3988 C CA . LYS A 1 524 ? 194.795 85.039 51.475 1.00 12.80 540 LYS A CA 1
ATOM 3989 C C . LYS A 1 524 ? 195.471 83.674 51.471 1.00 12.38 540 LYS A C 1
ATOM 3990 O O . LYS A 1 524 ? 194.937 82.709 51.996 1.00 11.95 540 LYS A O 1
ATOM 3996 N N . LEU A 1 525 ? 196.636 83.616 50.838 1.00 11.83 541 LEU A N 1
ATOM 3997 C CA . LEU A 1 525 ? 197.494 82.443 50.863 1.00 10.91 541 LEU A CA 1
ATOM 3998 C C . LEU A 1 525 ? 198.335 82.413 52.136 1.00 13.07 541 LEU A C 1
ATOM 3999 O O . LEU A 1 525 ? 198.692 83.456 52.668 1.00 12.04 541 LEU A O 1
ATOM 4004 N N . THR A 1 526 ? 198.646 81.215 52.615 1.00 10.58 542 THR A N 1
ATOM 4005 C CA . THR A 1 526 ? 199.693 81.036 53.598 1.00 11.35 542 THR A CA 1
ATOM 4006 C C . THR A 1 526 ? 200.684 79.996 53.074 1.00 12.23 542 THR A C 1
ATOM 4007 O O . THR A 1 526 ? 200.468 79.399 52.024 1.00 10.20 542 THR A O 1
ATOM 4011 N N . LEU A 1 527 ? 201.767 79.788 53.814 1.00 9.30 543 LEU A N 1
ATOM 4012 C CA . LEU A 1 527 ? 202.753 78.787 53.436 1.00 10.89 543 LEU A CA 1
ATOM 4013 C C . LEU A 1 527 ? 202.097 77.412 53.263 1.00 12.22 543 LEU A C 1
ATOM 4014 O O . LEU A 1 527 ? 202.548 76.601 52.464 1.00 12.27 543 LEU A O 1
ATOM 4019 N N . ALA A 1 528 ? 201.024 77.173 54.008 1.00 10.78 544 ALA A N 1
ATOM 4020 C CA . ALA A 1 528 ? 200.319 75.888 53.942 1.00 12.10 544 ALA A CA 1
ATOM 4021 C C . ALA A 1 528 ? 199.758 75.621 52.548 1.00 13.93 544 ALA A C 1
ATOM 4022 O O . ALA A 1 528 ? 199.576 74.481 52.157 1.00 14.42 544 ALA A O 1
ATOM 4024 N N . ASP A 1 529 ? 199.494 76.682 51.796 1.00 11.60 545 ASP A N 1
ATOM 4025 C CA . ASP A 1 529 ? 198.921 76.542 50.469 1.00 12.22 545 ASP A CA 1
ATOM 4026 C C . ASP A 1 529 ? 199.969 76.199 49.410 1.00 12.79 545 ASP A C 1
ATOM 4027 O O . ASP A 1 529 ? 199.623 75.878 48.274 1.00 12.93 545 ASP A O 1
ATOM 4032 N N . ILE A 1 530 ? 201.246 76.264 49.782 1.00 11.08 546 ILE A N 1
ATOM 4033 C CA . ILE A 1 530 ? 202.319 75.956 48.848 1.00 12.97 546 ILE A CA 1
ATOM 4034 C C . ILE A 1 530 ? 202.725 74.498 48.993 1.00 14.67 546 ILE A C 1
ATOM 4035 O O . ILE A 1 530 ? 203.256 74.108 50.024 1.00 13.32 546 ILE A O 1
ATOM 4040 N N . THR A 1 531 ? 202.481 73.714 47.951 1.00 11.02 547 THR A N 1
ATOM 4041 C CA . THR A 1 531 ? 202.667 72.265 48.018 1.00 13.00 547 THR A CA 1
ATOM 4042 C C . THR A 1 531 ? 203.152 71.690 46.695 1.00 12.94 547 THR A C 1
ATOM 4043 O O . THR A 1 531 ? 203.292 72.409 45.718 1.00 11.28 547 THR A O 1
ATOM 4047 N N . ASN A 1 532 ? 203.365 70.376 46.668 1.00 12.52 548 ASN A N 1
ATOM 4048 C CA . ASN A 1 532 ? 203.734 69.695 45.434 1.00 13.08 548 ASN A CA 1
ATOM 4049 C C . ASN A 1 532 ? 202.550 69.560 44.476 1.00 12.11 548 ASN A C 1
ATOM 4050 O O . ASN A 1 532 ? 202.710 69.060 43.370 1.00 12.97 548 ASN A O 1
ATOM 4055 N N . ASN A 1 533 ? 201.362 69.973 44.916 1.00 9.33 549 ASN A N 1
ATOM 4056 C CA . ASN A 1 533 ? 200.198 69.994 44.032 1.00 11.21 549 ASN A CA 1
ATOM 4057 C C . ASN A 1 533 ? 199.868 71.402 43.549 1.00 14.69 549 ASN A C 1
ATOM 4058 O O . ASN A 1 533 ? 199.100 71.569 42.608 1.00 14.19 549 ASN A O 1
ATOM 4063 N N . MET A 1 534 ? 200.447 72.402 44.201 1.00 12.74 550 MET A N 1
ATOM 4064 C CA . MET A 1 534 ? 200.217 73.789 43.813 1.00 11.50 550 MET A CA 1
ATOM 4065 C C . MET A 1 534 ? 201.404 74.622 44.303 1.00 10.67 550 MET A C 1
ATOM 4066 O O . MET A 1 534 ? 201.444 75.060 45.438 1.00 10.30 550 MET A O 1
ATOM 4071 N N . THR A 1 535 ? 202.386 74.779 43.430 1.00 9.84 551 THR A N 1
ATOM 4072 C CA . THR A 1 535 ? 203.630 75.460 43.771 1.00 12.62 551 THR A CA 1
ATOM 4073 C C . THR A 1 535 ? 203.445 76.969 43.858 1.00 12.79 551 THR A C 1
ATOM 4074 O O . THR A 1 535 ? 202.452 77.499 43.378 1.00 12.08 551 THR A O 1
ATOM 4078 N N . ILE A 1 536 ? 204.424 77.658 44.439 1.00 9.98 552 ILE A N 1
ATOM 4079 C CA . ILE A 1 536 ? 204.335 79.108 44.533 1.00 10.66 552 ILE A CA 1
ATOM 4080 C C . ILE A 1 536 ? 204.302 79.710 43.132 1.00 10.80 552 ILE A C 1
ATOM 4081 O O . ILE A 1 536 ? 203.634 80.712 42.903 1.00 10.12 552 ILE A O 1
ATOM 4086 N N . LYS A 1 537 ? 205.000 79.080 42.190 1.00 11.87 553 LYS A N 1
ATOM 4087 C CA . LYS A 1 537 ? 204.981 79.548 40.811 1.00 12.92 553 LYS A CA 1
ATOM 4088 C C . LYS A 1 537 ? 203.606 79.338 40.173 1.00 13.18 553 LYS A C 1
ATOM 4089 O O . LYS A 1 537 ? 203.143 80.169 39.390 1.00 12.25 553 LYS A O 1
ATOM 4095 N N . ASP A 1 538 ? 202.973 78.212 40.490 1.00 11.95 554 ASP A N 1
ATOM 4096 C CA . ASP A 1 538 ? 201.608 77.953 40.037 1.00 11.29 554 ASP A CA 1
ATOM 4097 C C . ASP A 1 538 ? 200.679 79.083 40.470 1.00 10.15 554 ASP A C 1
ATOM 4098 O O . ASP A 1 538 ? 199.889 79.587 39.688 1.00 10.23 554 ASP A O 1
ATOM 4103 N N . TRP A 1 539 ? 200.775 79.455 41.737 1.00 9.27 555 TRP A N 1
ATOM 4104 C CA . TRP A 1 539 ? 199.932 80.500 42.297 1.00 10.28 555 TRP A CA 1
ATOM 4105 C C . TRP A 1 539 ? 200.162 81.838 41.594 1.00 8.71 555 TRP A C 1
ATOM 4106 O O . TRP A 1 539 ? 199.227 82.507 41.203 1.00 8.51 555 TRP A O 1
ATOM 4117 N N . VAL A 1 540 ? 201.423 82.224 41.455 1.00 9.00 556 VAL A N 1
ATOM 4118 C CA . VAL A 1 540 ? 201.729 83.502 40.844 1.00 9.46 556 VAL A CA 1
ATOM 4119 C C . VAL A 1 540 ? 201.206 83.555 39.422 1.00 7.73 556 VAL A C 1
ATOM 4120 O O . VAL A 1 540 ? 200.498 84.480 39.037 1.00 8.13 556 VAL A O 1
ATOM 4124 N N . HIS A 1 541 ? 201.554 82.545 38.640 1.00 9.26 557 HIS A N 1
ATOM 4125 C CA . HIS A 1 541 ? 201.151 82.528 37.250 1.00 10.82 557 HIS A CA 1
ATOM 4126 C C . HIS A 1 541 ? 199.631 82.550 37.131 1.00 9.38 557 HIS A C 1
ATOM 4127 O O . HIS A 1 541 ? 199.096 83.227 36.283 1.00 7.79 557 HIS A O 1
ATOM 4134 N N . ASN A 1 542 ? 198.941 81.819 37.994 1.00 8.49 558 ASN A N 1
ATOM 4135 C CA . ASN A 1 542 ? 197.484 81.768 37.866 1.00 8.81 558 ASN A CA 1
ATOM 4136 C C . ASN A 1 542 ? 196.843 83.076 38.331 1.00 7.97 558 ASN A C 1
ATOM 4137 O O . ASN A 1 542 ? 195.880 83.542 37.743 1.00 8.93 558 ASN A O 1
ATOM 4142 N N . GLU A 1 543 ? 197.379 83.668 39.388 1.00 7.77 559 GLU A N 1
ATOM 4143 C CA . GLU A 1 543 ? 196.844 84.949 39.835 1.00 7.58 559 GLU A CA 1
ATOM 4144 C C . GLU A 1 543 ? 197.010 85.985 38.721 1.00 8.95 559 GLU A C 1
ATOM 4145 O O . GLU A 1 543 ? 196.126 86.802 38.499 1.00 7.32 559 GLU A O 1
ATOM 4151 N N . ARG A 1 544 ? 198.134 85.925 38.008 1.00 6.63 560 ARG A N 1
ATOM 4152 C CA . ARG A 1 544 ? 198.343 86.790 36.852 1.00 9.01 560 ARG A CA 1
ATOM 4153 C C . ARG A 1 544 ? 197.314 86.493 35.756 1.00 8.46 560 ARG A C 1
ATOM 4154 O O . ARG A 1 544 ? 196.754 87.402 35.161 1.00 9.05 560 ARG A O 1
ATOM 4162 N N . PHE A 1 545 ? 197.080 85.207 35.491 1.00 9.54 561 PHE A N 1
ATOM 4163 C CA . PHE A 1 545 ? 196.104 84.805 34.478 1.00 7.23 561 PHE A CA 1
ATOM 4164 C C . PHE A 1 545 ? 194.725 85.407 34.752 1.00 7.22 561 PHE A C 1
ATOM 4165 O O . PHE A 1 545 ? 194.016 85.836 33.847 1.00 6.69 561 PHE A O 1
ATOM 4173 N N . VAL A 1 546 ? 194.363 85.410 36.019 1.00 6.74 562 VAL A N 1
ATOM 4174 C CA . VAL A 1 546 ? 193.041 85.827 36.437 1.00 7.96 562 VAL A CA 1
ATOM 4175 C C . VAL A 1 546 ? 192.926 87.356 36.497 1.00 7.59 562 VAL A C 1
ATOM 4176 O O . VAL A 1 546 ? 192.130 87.950 35.792 1.00 7.19 562 VAL A O 1
ATOM 4180 N N . GLU A 1 547 ? 193.748 87.979 37.329 1.00 7.96 563 GLU A N 1
ATOM 4181 C CA . GLU A 1 547 ? 193.642 89.418 37.535 1.00 7.93 563 GLU A CA 1
ATOM 4182 C C . GLU A 1 547 ? 193.763 90.227 36.235 1.00 8.51 563 GLU A C 1
ATOM 4183 O O . GLU A 1 547 ? 192.998 91.165 36.014 1.00 8.37 563 GLU A O 1
ATOM 4189 N N . LEU A 1 548 ? 194.698 89.852 35.368 1.00 6.81 564 LEU A N 1
ATOM 4190 C CA . LEU A 1 548 ? 194.991 90.636 34.172 1.00 10.67 564 LEU A CA 1
ATOM 4191 C C . LEU A 1 548 ? 194.384 90.015 32.913 1.00 8.63 564 LEU A C 1
ATOM 4192 O O . LEU A 1 548 ? 194.801 90.306 31.799 1.00 8.57 564 LEU A O 1
ATOM 4197 N N . TRP A 1 549 ? 193.377 89.172 33.110 1.00 7.47 565 TRP A N 1
ATOM 4198 C CA . TRP A 1 549 ? 192.704 88.507 32.002 1.00 8.92 565 TRP A CA 1
ATOM 4199 C C . TRP A 1 549 ? 192.220 89.524 30.966 1.00 8.14 565 TRP A C 1
ATOM 4200 O O . TRP A 1 549 ? 191.585 90.503 31.323 1.00 10.78 565 TRP A O 1
ATOM 4211 N N . ASN A 1 550 ? 192.540 89.285 29.699 1.00 7.60 566 ASN A N 1
ATOM 4212 C CA . ASN A 1 550 ? 192.115 90.144 28.579 1.00 11.07 566 ASN A CA 1
ATOM 4213 C C . ASN A 1 550 ? 192.706 91.560 28.651 1.00 9.63 566 ASN A C 1
ATOM 4214 O O . ASN A 1 550 ? 192.117 92.500 28.128 1.00 10.81 566 ASN A O 1
ATOM 4219 N N . GLU A 1 551 ? 193.862 91.697 29.303 1.00 7.69 567 GLU A N 1
ATOM 4220 C CA . GLU A 1 551 ? 194.562 92.978 29.377 1.00 12.90 567 GLU A CA 1
ATOM 4221 C C . GLU A 1 551 ? 195.887 92.958 28.590 1.00 10.35 567 GLU A C 1
ATOM 4222 O O . GLU A 1 551 ? 196.75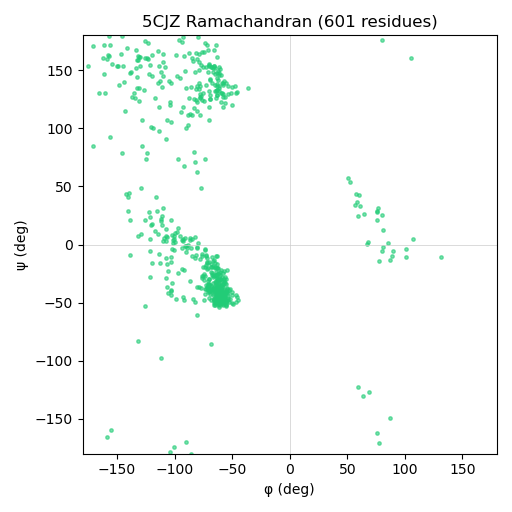7 93.781 28.817 1.00 8.59 567 GLU A O 1
ATOM 4228 N N . GLY A 1 552 ? 195.999 92.014 27.658 1.00 8.91 568 GLY A N 1
ATOM 4229 C CA . GLY A 1 552 ? 197.127 91.945 26.747 1.00 9.14 568 GLY A CA 1
ATOM 4230 C C . GLY A 1 552 ? 198.412 91.402 27.352 1.00 9.94 568 GLY A C 1
ATOM 4231 O O . GLY A 1 552 ? 199.502 91.743 26.892 1.00 10.16 568 GLY A O 1
ATOM 4232 N N . HIS A 1 553 ? 198.285 90.55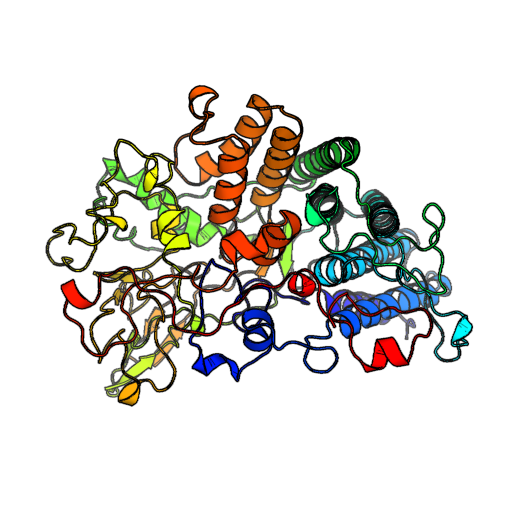7 28.373 1.00 7.76 569 HIS A N 1
ATOM 4233 C CA . HIS A 1 553 ? 199.454 89.983 29.046 1.00 8.33 569 HIS A CA 1
ATOM 4234 C C . HIS A 1 553 ? 199.736 88.528 28.661 1.00 8.74 569 HIS A C 1
ATOM 4235 O O . HIS A 1 553 ? 200.888 88.127 28.521 1.00 9.82 569 HIS A O 1
ATOM 4242 N N . ARG A 1 554 ? 198.683 87.737 28.511 1.00 8.31 570 ARG A N 1
ATOM 4243 C CA . ARG A 1 554 ? 198.855 86.299 28.331 1.00 10.30 570 ARG A CA 1
ATOM 4244 C C . ARG A 1 554 ? 199.709 85.986 27.106 1.00 7.95 570 ARG A C 1
ATOM 4245 O O . ARG A 1 554 ? 200.553 85.093 27.153 1.00 8.15 570 ARG A O 1
ATOM 4253 N N . PHE A 1 555 ? 199.489 86.732 26.026 1.00 6.75 571 PHE A N 1
ATOM 4254 C CA . PHE A 1 555 ? 200.296 86.652 24.816 1.00 8.96 571 PHE A CA 1
ATOM 4255 C C . PHE A 1 555 ? 201.792 86.654 25.120 1.00 9.88 571 PHE A C 1
ATOM 4256 O O . PHE A 1 555 ? 202.546 85.830 24.618 1.00 6.60 571 PHE A O 1
ATOM 4264 N N . PHE A 1 556 ? 202.198 87.610 25.941 1.00 6.50 572 PHE A N 1
ATOM 4265 C CA . PHE A 1 556 ? 203.598 87.782 26.298 1.00 8.68 572 PHE A CA 1
ATOM 4266 C C . PHE A 1 556 ? 204.051 86.827 27.391 1.00 9.18 572 PHE A C 1
ATOM 4267 O O . PHE A 1 556 ? 205.197 86.370 27.398 1.00 8.58 572 PHE A O 1
ATOM 4275 N N . ASP A 1 557 ? 203.165 86.555 28.335 1.00 8.36 573 ASP A N 1
ATOM 4276 C CA . ASP A 1 557 ? 203.550 85.760 29.489 1.00 8.35 573 ASP A CA 1
ATOM 4277 C C . ASP A 1 557 ? 203.799 84.297 29.103 1.00 8.79 573 ASP A C 1
ATOM 4278 O O . ASP A 1 557 ? 204.798 83.710 29.505 1.00 6.58 573 ASP A O 1
ATOM 4283 N N . VAL A 1 558 ? 202.896 83.714 28.319 1.00 8.53 574 VAL A N 1
ATOM 4284 C CA . VAL A 1 558 ? 203.117 82.349 27.865 1.00 9.31 574 VAL A CA 1
ATOM 4285 C C . VAL A 1 558 ? 204.401 82.279 27.035 1.00 8.11 574 VAL A C 1
ATOM 4286 O O . VAL A 1 558 ? 205.180 81.352 27.179 1.00 10.48 574 VAL A O 1
ATOM 4290 N N . ARG A 1 559 ? 204.658 83.293 26.216 1.00 9.04 575 ARG A N 1
ATOM 4291 C CA . ARG A 1 559 ? 205.895 83.286 25.429 1.00 8.79 575 ARG A CA 1
ATOM 4292 C C . ARG A 1 559 ? 207.127 83.381 26.327 1.00 8.33 575 ARG A C 1
ATOM 4293 O O . ARG A 1 559 ? 208.031 82.568 26.208 1.00 8.69 575 ARG A O 1
ATOM 4301 N N . ARG A 1 560 ? 207.171 84.362 27.228 1.00 10.41 576 ARG A N 1
ATOM 4302 C CA . ARG A 1 560 ? 208.385 84.545 28.030 1.00 8.26 576 ARG A CA 1
ATOM 4303 C C . ARG A 1 560 ? 208.625 83.334 28.940 1.00 9.05 576 ARG A C 1
ATOM 4304 O O . ARG A 1 560 ? 209.756 83.033 29.292 1.00 9.14 576 ARG A O 1
ATOM 4312 N N . TRP A 1 561 ? 207.553 82.631 29.297 1.00 9.55 577 TRP A N 1
ATOM 4313 C CA . TRP A 1 561 ? 207.665 81.436 30.127 1.00 10.99 577 TRP A CA 1
ATOM 4314 C C . TRP A 1 561 ? 208.076 80.228 29.288 1.00 10.99 577 TRP A C 1
ATOM 4315 O O . TRP A 1 561 ? 208.270 79.138 29.814 1.00 12.24 577 TRP A O 1
ATOM 4326 N N . ALA A 1 562 ? 208.202 80.434 27.987 1.00 8.26 578 ALA A N 1
ATOM 4327 C CA . ALA A 1 562 ? 208.549 79.362 27.053 1.00 11.47 578 ALA A CA 1
ATOM 4328 C C . ALA A 1 562 ? 207.549 78.203 27.108 1.00 12.91 578 ALA A C 1
ATOM 4329 O O . ALA A 1 562 ? 207.936 77.047 27.107 1.00 12.78 578 ALA A O 1
ATOM 4331 N N . GLU A 1 563 ? 206.262 78.529 27.149 1.00 12.83 579 GLU A N 1
ATOM 4332 C CA . GLU A 1 563 ? 205.219 77.511 27.274 1.00 11.91 579 GLU A CA 1
ATOM 4333 C C . GLU A 1 563 ? 204.207 77.556 26.127 1.00 11.66 579 GLU A C 1
ATOM 4334 O O . GLU A 1 563 ? 203.060 77.153 26.280 1.00 11.04 579 GLU A O 1
ATOM 4340 N N . GLY A 1 564 ? 204.653 78.016 24.971 1.00 11.64 580 GLY A N 1
ATOM 4341 C CA . GLY A 1 564 ? 203.796 78.099 23.805 1.00 11.78 580 GLY A CA 1
ATOM 4342 C C . GLY A 1 564 ? 203.126 76.795 23.405 1.00 12.93 580 GLY A C 1
ATOM 4343 O O . GLY A 1 564 ? 201.924 76.755 23.189 1.00 13.19 580 GLY A O 1
ATOM 4344 N N . ALA A 1 565 ? 203.908 75.723 23.305 1.00 12.94 581 ALA A N 1
ATOM 4345 C CA . ALA A 1 565 ? 203.354 74.429 22.924 1.00 13.74 581 ALA A CA 1
ATOM 4346 C C . ALA A 1 565 ? 202.326 73.969 23.955 1.00 14.93 581 ALA A C 1
ATOM 4347 O O . ALA A 1 565 ? 201.264 73.464 23.608 1.00 13.56 581 ALA A O 1
ATOM 4349 N N . LYS A 1 566 ? 202.659 74.153 25.222 1.00 12.29 582 LYS A N 1
ATOM 4350 C CA . LYS A 1 566 ? 201.812 73.709 26.307 1.00 13.61 582 LYS A CA 1
ATOM 4351 C C . LYS A 1 566 ? 200.433 74.369 26.268 1.00 15.02 582 LYS A C 1
ATOM 4352 O O . LYS A 1 566 ? 199.418 73.699 26.437 1.00 15.65 582 LYS A O 1
ATOM 4358 N N . TYR A 1 567 ? 200.395 75.677 26.040 1.00 10.20 583 TYR A N 1
ATOM 4359 C CA . TYR A 1 567 ? 199.133 76.406 26.184 1.00 12.35 583 TYR A CA 1
ATOM 4360 C C . TYR A 1 567 ? 198.500 76.848 24.864 1.00 12.65 583 TYR A C 1
ATOM 4361 O O . TYR A 1 567 ? 197.284 76.970 24.781 1.00 12.13 583 TYR A O 1
ATOM 4370 N N . PHE A 1 568 ? 199.317 77.091 23.845 1.00 10.95 584 PHE A N 1
ATOM 4371 C CA . PHE A 1 568 ? 198.823 77.614 22.573 1.00 12.19 584 PHE A CA 1
ATOM 4372 C C . PHE A 1 568 ? 198.834 76.589 21.434 1.00 10.04 584 PHE A C 1
ATOM 4373 O O . PHE A 1 568 ? 198.488 76.918 20.312 1.00 10.27 584 PHE A O 1
ATOM 4381 N N . GLY A 1 569 ? 199.224 75.352 21.723 1.00 10.48 585 GLY A N 1
ATOM 4382 C CA . GLY A 1 569 ? 199.374 74.348 20.683 1.00 12.36 585 GLY A CA 1
ATOM 4383 C C . GLY A 1 569 ? 198.065 73.802 20.132 1.00 14.75 585 GLY A C 1
ATOM 4384 O O . GLY A 1 569 ? 196.984 74.122 20.629 1.00 13.53 585 GLY A O 1
ATOM 4385 N N . ALA A 1 570 ? 198.161 72.982 19.093 1.00 13.24 586 ALA A N 1
ATOM 4386 C CA . ALA A 1 570 ? 196.982 72.381 18.487 1.00 15.03 586 ALA A CA 1
ATOM 4387 C C . ALA A 1 570 ? 196.158 71.628 19.515 1.00 15.79 586 ALA A C 1
ATOM 4388 O O . ALA A 1 570 ? 196.706 70.970 20.389 1.00 13.54 586 ALA A O 1
ATOM 4390 N N . ASN A 1 571 ? 194.839 71.764 19.407 1.00 13.64 587 ASN A N 1
ATOM 4391 C CA . ASN A 1 571 ? 193.879 71.062 20.250 1.00 13.80 587 ASN A CA 1
ATOM 4392 C C . ASN A 1 571 ? 193.861 71.455 21.736 1.00 11.93 587 ASN A C 1
ATOM 4393 O O . ASN A 1 571 ? 193.064 70.923 22.492 1.00 13.20 587 ASN A O 1
ATOM 4398 N N . LYS A 1 572 ? 194.700 72.397 22.156 1.00 9.44 588 LYS A N 1
ATOM 4399 C CA . LYS A 1 572 ? 194.677 72.828 23.558 1.00 10.49 588 LYS A CA 1
ATOM 4400 C C . LYS A 1 572 ? 193.412 73.629 23.900 1.00 9.86 588 LYS A C 1
ATOM 4401 O O . LYS A 1 572 ? 192.903 73.540 25.005 1.00 9.72 588 LYS A O 1
ATOM 4407 N N . ARG A 1 573 ? 192.932 74.416 22.945 1.00 8.00 589 ARG A N 1
ATOM 4408 C CA . ARG A 1 573 ? 191.766 75.258 23.174 1.00 9.15 589 ARG A CA 1
ATOM 4409 C C . ARG A 1 573 ? 190.470 74.439 23.104 1.00 10.99 589 ARG A C 1
ATOM 4410 O O . ARG A 1 573 ? 190.223 73.736 22.126 1.00 10.09 589 ARG A O 1
ATOM 4418 N N . GLU A 1 574 ? 189.669 74.540 24.161 1.00 8.51 590 GLU A N 1
ATOM 4419 C CA . GLU A 1 574 ? 188.404 73.829 24.261 1.00 9.45 590 GLU A CA 1
ATOM 4420 C C . GLU A 1 574 ? 187.246 74.730 24.697 1.00 13.74 590 GLU A C 1
ATOM 4421 O O . GLU A 1 574 ? 187.444 75.810 25.263 1.00 10.99 590 GLU A O 1
ATOM 4427 N N . GLY A 1 575 ? 186.037 74.243 24.458 1.00 7.87 591 GLY A N 1
ATOM 4428 C CA . GLY A 1 575 ? 184.842 74.936 24.891 1.00 12.74 591 GLY A CA 1
ATOM 4429 C C . GLY A 1 575 ? 183.680 73.968 24.980 1.00 10.29 591 GLY A C 1
ATOM 4430 O O . GLY A 1 575 ? 183.884 72.758 24.974 1.00 9.82 591 GLY A O 1
ATOM 4431 N N . LEU A 1 576 ? 182.461 74.498 25.068 1.00 8.82 592 LEU A N 1
ATOM 4432 C CA . LEU A 1 576 ? 181.285 73.633 25.001 1.00 10.48 592 LEU A CA 1
ATOM 4433 C C . LEU A 1 576 ? 180.986 73.272 23.541 1.00 10.85 592 LEU A C 1
ATOM 4434 O O . LEU A 1 576 ? 181.668 73.719 22.630 1.00 10.74 592 LEU A O 1
ATOM 4439 N N . ASN A 1 577 ? 179.955 72.459 23.328 1.00 12.50 593 ASN A N 1
ATOM 4440 C CA . ASN A 1 577 ? 179.561 72.053 21.995 1.00 12.30 593 ASN A CA 1
ATOM 4441 C C . ASN A 1 577 ? 178.700 73.154 21.365 1.00 13.14 593 ASN A C 1
ATOM 4442 O O . ASN A 1 577 ? 177.497 72.990 21.190 1.00 12.12 593 ASN A O 1
ATOM 4447 N N . ALA A 1 578 ? 179.337 74.274 21.0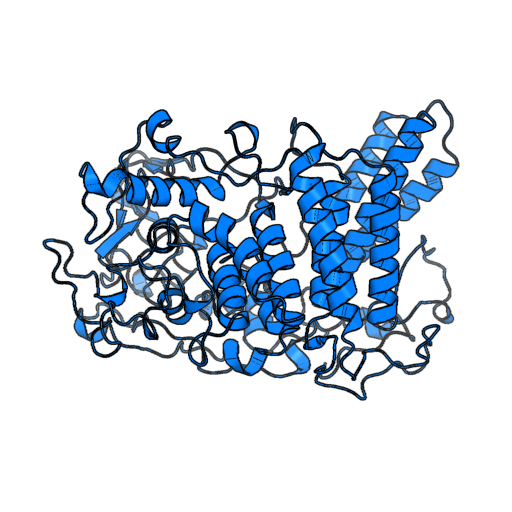34 1.00 12.04 594 ALA A N 1
ATOM 4448 C CA . ALA A 1 578 ? 178.616 75.512 20.740 1.00 10.57 594 ALA A CA 1
ATOM 4449 C C . ALA A 1 578 ? 178.457 75.839 19.255 1.00 14.65 594 ALA A C 1
ATOM 4450 O O . ALA A 1 578 ? 177.953 76.905 18.907 1.00 12.81 594 ALA A O 1
ATOM 4452 N N . GLU A 1 579 ? 178.905 74.954 18.376 1.00 13.01 595 GLU A N 1
ATOM 4453 C CA . GLU A 1 579 ? 178.787 75.227 16.954 1.00 15.51 595 GLU A CA 1
ATOM 4454 C C . GLU A 1 579 ? 177.873 74.206 16.273 1.00 16.53 595 GLU A C 1
ATOM 4455 O O . GLU A 1 579 ? 178.113 73.762 15.157 1.00 15.52 595 GLU A O 1
ATOM 4461 N N . VAL A 1 580 ? 176.796 73.891 16.984 1.00 14.29 596 VAL A N 1
ATOM 4462 C CA . VAL A 1 580 ? 175.725 73.037 16.515 1.00 16.28 596 VAL A CA 1
ATOM 4463 C C . VAL A 1 580 ? 174.399 73.747 16.791 1.00 15.96 596 VAL A C 1
ATOM 4464 O O . VAL A 1 580 ? 174.203 74.277 17.871 1.00 16.54 596 VAL A O 1
ATOM 4468 N N . GLN A 1 581 ? 173.494 73.761 15.823 1.00 15.49 597 GLN A N 1
ATOM 4469 C CA . GLN A 1 581 ? 172.273 74.554 15.970 1.00 13.55 597 GLN A CA 1
ATOM 4470 C C . GLN A 1 581 ? 171.222 73.878 16.859 1.00 13.46 597 GLN A C 1
ATOM 4471 O O . GLN A 1 581 ? 170.959 72.694 16.719 1.00 13.51 597 GLN A O 1
ATOM 4477 N N . SER A 1 582 ? 170.652 74.651 17.780 1.00 10.99 598 SER A N 1
ATOM 4478 C CA . SER A 1 582 ? 169.581 74.211 18.680 1.00 12.11 598 SER A CA 1
ATOM 4479 C C . SER A 1 582 ? 169.868 72.902 19.415 1.00 16.00 598 SER A C 1
ATOM 4480 O O . SER A 1 582 ? 169.100 71.950 19.327 1.00 14.71 598 SER A O 1
ATOM 4483 N N . PRO A 1 583 ? 170.972 72.861 20.166 1.00 14.55 599 PRO A N 1
ATOM 4484 C CA . PRO A 1 583 ? 171.317 71.669 20.936 1.00 15.12 599 PRO A CA 1
ATOM 4485 C C . PRO A 1 583 ? 170.464 71.525 22.182 1.00 16.91 599 PRO A C 1
ATOM 4486 O O . PRO A 1 583 ? 170.019 72.522 22.734 1.00 12.95 599 PRO A O 1
ATOM 4490 N N . THR A 1 584 ? 170.273 70.292 22.630 1.00 15.59 600 THR A N 1
ATOM 4491 C CA . THR A 1 584 ? 169.711 70.038 23.939 1.00 16.38 600 THR A CA 1
ATOM 4492 C C . THR A 1 584 ? 170.739 70.415 24.999 1.00 16.18 600 THR A C 1
ATOM 4493 O O . THR A 1 584 ? 171.910 70.591 24.685 1.00 13.75 600 THR A O 1
ATOM 4497 N N . PHE A 1 585 ? 170.306 70.500 26.250 1.00 14.93 601 PHE A N 1
ATOM 4498 C CA . PHE A 1 585 ? 171.215 70.774 27.352 1.00 15.86 601 PHE A CA 1
ATOM 4499 C C . PHE A 1 585 ? 172.371 69.776 27.355 1.00 15.96 601 PHE A C 1
ATOM 4500 O O . PHE A 1 585 ? 173.526 70.148 27.504 1.00 13.96 601 PHE A O 1
ATOM 4508 N N . GLU A 1 586 ? 172.033 68.508 27.163 1.00 18.14 602 GLU A N 1
ATOM 4509 C CA . GLU A 1 586 ? 173.000 67.426 27.201 1.00 18.46 602 GLU A CA 1
ATOM 4510 C C . GLU A 1 586 ? 173.980 67.480 26.033 1.00 17.55 602 GLU A C 1
ATOM 4511 O O . GLU A 1 586 ? 175.158 67.210 26.210 1.00 16.11 602 GLU A O 1
ATOM 4517 N N . GLU A 1 587 ? 173.487 67.816 24.844 1.00 16.75 603 GLU A N 1
ATOM 4518 C CA . GLU A 1 587 ? 174.342 67.942 23.665 1.00 15.11 603 GLU A CA 1
ATOM 4519 C C . GLU A 1 587 ? 175.272 69.148 23.805 1.00 14.97 603 GLU A C 1
ATOM 4520 O O . GLU A 1 587 ? 176.424 69.114 23.396 1.00 15.57 603 GLU A O 1
ATOM 4526 N N . PHE A 1 588 ? 174.737 70.226 24.358 1.00 12.00 604 PHE A N 1
ATOM 4527 C CA . PHE A 1 588 ? 175.480 71.474 24.481 1.00 11.77 604 PHE A CA 1
ATOM 4528 C C . PHE A 1 588 ? 176.652 71.307 25.442 1.00 12.29 604 PHE A C 1
ATOM 4529 O O . PHE A 1 588 ? 177.771 71.699 25.145 1.00 10.75 604 PHE A O 1
ATOM 4537 N N . ASN A 1 589 ? 176.388 70.703 26.591 1.00 10.96 605 ASN A N 1
ATOM 4538 C CA . ASN A 1 589 ? 177.355 70.741 27.673 1.00 12.31 605 ASN A CA 1
ATOM 4539 C C . ASN A 1 589 ? 178.313 69.559 27.654 1.00 14.35 605 ASN A C 1
ATOM 4540 O O . ASN A 1 589 ? 178.290 68.706 28.533 1.00 14.71 605 ASN A O 1
ATOM 4545 N N . LYS A 1 590 ? 179.156 69.541 26.627 1.00 13.69 606 LYS A N 1
ATOM 4546 C CA . LYS A 1 590 ? 180.193 68.532 26.464 1.00 14.39 606 LYS A CA 1
ATOM 4547 C C . LYS A 1 590 ? 181.521 69.204 26.113 1.00 16.10 606 LYS A C 1
ATOM 4548 O O . LYS A 1 590 ? 181.559 70.086 25.257 1.00 14.31 606 LYS A O 1
ATOM 4554 N N . ARG A 1 591 ? 182.599 68.772 26.761 1.00 13.00 607 ARG A N 1
ATOM 4555 C CA . ARG A 1 591 ? 183.929 69.269 26.435 1.00 12.71 607 ARG A CA 1
ATOM 4556 C C . ARG A 1 591 ? 184.211 69.041 24.958 1.00 14.48 607 ARG A C 1
ATOM 4557 O O . ARG A 1 591 ? 184.156 67.916 24.477 1.00 14.79 607 ARG A O 1
ATOM 4565 N N . THR A 1 592 ? 184.499 70.117 24.239 1.00 12.40 608 THR A N 1
ATOM 4566 C CA . THR A 1 592 ? 184.636 70.055 22.794 1.00 13.17 608 THR A CA 1
ATOM 4567 C C . THR A 1 592 ? 185.878 70.820 22.334 1.00 13.79 608 THR A C 1
ATOM 4568 O O . THR A 1 592 ? 186.058 71.988 22.676 1.00 13.18 608 THR A O 1
ATOM 4572 N N . THR A 1 593 ? 186.743 70.154 21.576 1.00 12.71 609 THR A N 1
ATOM 4573 C CA . THR A 1 593 ? 187.925 70.811 21.034 1.00 14.66 609 THR A CA 1
ATOM 4574 C C . THR A 1 593 ? 187.542 71.918 20.056 1.00 15.43 609 THR A C 1
ATOM 4575 O O . THR A 1 593 ? 186.716 71.709 19.183 1.00 15.14 609 THR A O 1
ATOM 4579 N N . VAL A 1 594 ? 188.135 73.097 20.205 1.00 10.70 610 VAL A N 1
ATOM 4580 C CA . VAL A 1 594 ? 187.865 74.170 19.258 1.00 12.75 610 VAL A CA 1
ATOM 4581 C C . VAL A 1 594 ? 188.373 73.759 17.886 1.00 16.60 610 VAL A C 1
ATOM 4582 O O . VAL A 1 594 ? 189.522 73.377 17.727 1.00 15.53 610 VAL A O 1
ATOM 4586 N N . ASP A 1 595 ? 187.482 73.832 16.907 1.00 17.73 611 ASP A N 1
ATOM 4587 C CA . ASP A 1 595 ? 1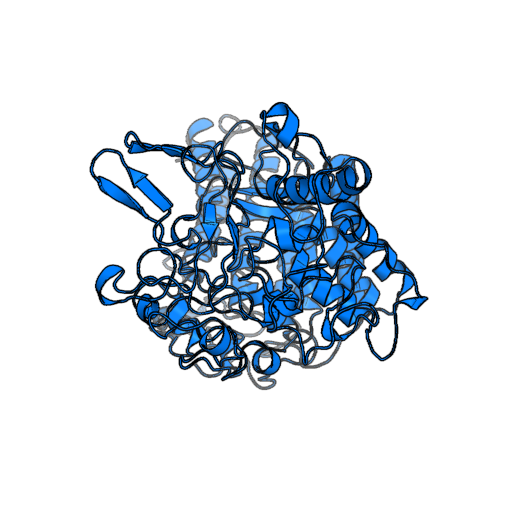87.698 73.271 15.585 1.00 20.47 611 ASP A CA 1
ATOM 4588 C C . ASP A 1 595 ? 188.197 74.323 14.600 1.00 22.69 611 ASP A C 1
ATOM 4589 O O . ASP A 1 595 ? 187.458 74.792 13.733 1.00 24.46 611 ASP A O 1
ATOM 4594 N N . ALA A 1 596 ? 189.458 74.691 14.765 1.00 18.90 612 ALA A N 1
ATOM 4595 C CA . ALA A 1 596 ? 190.158 75.611 13.882 1.00 18.90 612 ALA A CA 1
ATOM 4596 C C . ALA A 1 596 ? 191.616 75.190 13.937 1.00 17.31 612 ALA A C 1
ATOM 4597 O O . ALA A 1 596 ? 192.033 74.617 14.927 1.00 15.97 612 ALA A O 1
ATOM 4599 N N . PRO A 1 597 ? 192.383 75.464 12.875 1.00 15.97 613 PRO A N 1
ATOM 4600 C CA . PRO A 1 597 ? 193.755 74.959 12.771 1.00 15.99 613 PRO A CA 1
ATOM 4601 C C . PRO A 1 597 ? 194.787 75.709 13.624 1.00 15.69 613 PRO A C 1
ATOM 4602 O O . PRO A 1 597 ? 195.846 76.052 13.127 1.00 14.42 613 PRO A O 1
ATOM 4606 N N . TYR A 1 598 ? 194.484 75.934 14.894 1.00 13.74 614 TYR A N 1
ATOM 4607 C CA . TYR A 1 598 ? 195.491 76.426 15.823 1.00 12.38 614 TYR A CA 1
ATOM 4608 C C . TYR A 1 598 ? 196.691 75.488 15.867 1.00 12.85 614 TYR A C 1
ATOM 4609 O O . TYR A 1 598 ? 196.548 74.268 15.838 1.00 13.19 614 TYR A O 1
ATOM 4618 N N . VAL A 1 599 ? 197.872 76.076 15.947 1.00 11.95 615 VAL A N 1
ATOM 4619 C CA . VAL A 1 599 ? 199.095 75.310 16.125 1.00 11.97 615 VAL A CA 1
ATOM 4620 C C . VAL A 1 599 ? 200.077 76.109 16.957 1.00 12.50 615 VAL A C 1
ATOM 4621 O O . VAL A 1 599 ? 199.909 77.309 17.127 1.00 10.76 615 VAL A O 1
ATOM 4625 N N . TRP A 1 600 ? 201.095 75.442 17.480 1.00 12.79 616 TRP A N 1
ATOM 4626 C CA . TRP A 1 600 ? 202.263 76.165 17.946 1.00 13.09 616 TRP A CA 1
ATOM 4627 C C . TRP A 1 600 ? 203.513 75.594 17.308 1.00 14.27 616 TRP A C 1
ATOM 4628 O O . TRP A 1 600 ? 203.687 74.390 17.260 1.00 14.99 616 TRP A O 1
ATOM 4639 N N . GLU A 1 601 ? 204.363 76.481 16.809 1.00 13.29 617 GLU A N 1
ATOM 4640 C CA . GLU A 1 601 ? 205.699 76.128 16.364 1.00 15.49 617 GLU A CA 1
ATOM 4641 C C . GLU A 1 601 ? 206.652 77.172 16.939 1.00 14.18 617 GLU A C 1
ATOM 4642 O O . GLU A 1 601 ? 206.255 78.307 17.179 1.00 13.06 617 GLU A O 1
ATOM 4648 N N . ASN A 1 602 ? 207.900 76.785 17.163 1.00 14.58 618 ASN A N 1
ATOM 4649 C CA . ASN A 1 602 ? 208.847 77.646 17.871 1.00 13.78 618 ASN A CA 1
ATOM 4650 C C . ASN A 1 602 ? 209.093 79.004 17.237 1.00 12.32 618 ASN A C 1
ATOM 4651 O O . ASN A 1 602 ? 209.421 79.950 17.936 1.00 11.57 618 ASN A O 1
ATOM 4656 N N . ARG A 1 603 ? 208.940 79.098 15.924 1.00 12.30 619 ARG A N 1
ATOM 4657 C CA . ARG A 1 603 ? 209.175 80.363 15.254 1.00 11.64 619 ARG A CA 1
ATOM 4658 C C . ARG A 1 603 ? 208.169 81.405 15.742 1.00 10.99 619 ARG A C 1
ATOM 4659 O O . ARG A 1 603 ? 208.398 82.592 15.633 1.00 12.59 619 ARG A O 1
ATOM 4667 N N . MET A 1 604 ? 207.071 80.936 16.311 1.00 10.47 620 MET A N 1
ATOM 4668 C CA . MET A 1 604 ? 205.985 81.819 16.705 1.00 11.11 620 MET A CA 1
ATOM 4669 C C . MET A 1 604 ? 206.278 82.680 17.944 1.00 11.26 620 MET A C 1
ATOM 4670 O O . MET A 1 604 ? 205.514 83.594 18.259 1.00 11.18 620 MET A O 1
ATOM 4675 N N . TYR A 1 605 ? 207.380 82.404 18.632 1.00 9.69 621 TYR A N 1
ATOM 4676 C CA . TYR A 1 605 ? 207.774 83.219 19.773 1.00 11.66 621 TYR A CA 1
ATOM 4677 C C . TYR A 1 605 ? 208.071 84.661 19.360 1.00 12.28 621 TYR A C 1
ATOM 4678 O O . TYR A 1 605 ? 207.883 85.582 20.150 1.00 11.60 621 TYR A O 1
ATOM 4687 N N . LEU A 1 606 ? 208.530 84.841 18.125 1.00 10.98 622 LEU A N 1
ATOM 4688 C CA . LEU A 1 606 ? 208.952 86.143 17.633 1.00 9.73 622 LEU A CA 1
ATOM 4689 C C . LEU A 1 606 ? 208.128 86.582 16.432 1.00 11.20 622 LEU A C 1
ATOM 4690 O O . LEU A 1 606 ? 207.735 85.771 15.609 1.00 12.45 622 LEU A O 1
ATOM 4695 N N . ASN A 1 607 ? 207.879 87.881 16.341 1.00 9.08 623 ASN A N 1
ATOM 4696 C CA . ASN A 1 607 ? 207.202 88.468 15.194 1.00 11.57 623 ASN A CA 1
ATOM 4697 C C . ASN A 1 607 ? 208.172 88.542 14.001 1.00 12.44 623 ASN A C 1
ATOM 4698 O O . ASN A 1 607 ? 209.288 89.013 14.154 1.00 11.17 623 ASN A O 1
ATOM 4703 N N . PRO A 1 608 ? 207.760 88.071 12.816 1.00 12.57 624 PRO A N 1
ATOM 4704 C CA . PRO A 1 608 ? 208.679 88.161 11.668 1.00 11.78 624 PRO A CA 1
ATOM 4705 C C . PRO A 1 608 ? 208.988 89.591 11.259 1.00 11.52 624 PRO A C 1
ATOM 4706 O O . PRO A 1 608 ? 208.122 90.452 11.372 1.00 11.51 624 PRO A O 1
ATOM 4710 N N . VAL A 1 609 ? 210.201 89.837 10.783 1.00 13.37 625 VAL A N 1
ATOM 4711 C CA . VAL A 1 609 ? 210.540 91.160 10.300 1.00 12.83 625 VAL A CA 1
ATOM 4712 C C . VAL A 1 609 ? 210.009 91.349 8.881 1.00 11.55 625 VAL A C 1
ATOM 4713 O O . VAL A 1 609 ? 210.110 90.457 8.044 1.00 12.76 625 VAL A O 1
ATOM 4717 N N . PHE A 1 610 ? 209.426 92.518 8.635 1.00 13.26 626 PHE A N 1
ATOM 4718 C CA . PHE A 1 610 ? 208.954 92.904 7.313 1.00 13.47 626 PHE A CA 1
ATOM 4719 C C . PHE A 1 610 ? 210.002 92.585 6.257 1.00 14.23 626 PHE A C 1
ATOM 4720 O O . PHE A 1 610 ? 211.165 92.908 6.426 1.00 13.85 626 PHE A O 1
ATOM 4728 N N . TYR A 1 611 ? 209.572 91.926 5.187 1.00 13.87 627 TYR A N 1
ATOM 4729 C CA . TYR A 1 611 ? 210.438 91.510 4.092 1.00 14.99 627 TYR A CA 1
ATOM 4730 C C . TYR A 1 611 ? 211.329 92.646 3.582 1.00 16.68 627 TYR A C 1
ATOM 4731 O O . TYR A 1 611 ? 212.546 92.504 3.468 1.00 16.35 627 TYR A O 1
ATOM 4740 N N . ASN A 1 612 ? 210.711 93.782 3.291 1.00 16.72 628 ASN A N 1
ATOM 4741 C CA . ASN A 1 612 ? 211.429 94.934 2.765 1.00 16.54 628 ASN A CA 1
ATOM 4742 C C . ASN A 1 612 ? 212.547 95.392 3.692 1.00 19.89 628 ASN A C 1
ATOM 4743 O O . ASN A 1 612 ? 213.598 95.814 3.232 1.00 18.92 628 ASN A O 1
ATOM 4748 N N . GLU A 1 613 ? 212.320 95.301 4.998 1.00 19.06 629 GLU A N 1
ATOM 4749 C CA . GLU A 1 613 ? 213.301 95.787 5.958 1.00 17.59 629 GLU A CA 1
ATOM 4750 C C . GLU A 1 613 ? 214.536 94.892 5.989 1.00 16.44 629 GLU A C 1
ATOM 4751 O O . GLU A 1 613 ? 215.656 95.378 6.096 1.00 16.26 629 GLU A O 1
ATOM 4757 N N . VAL A 1 614 ? 214.324 93.585 5.894 1.00 14.52 630 VAL A N 1
ATOM 4758 C CA . VAL A 1 614 ? 215.440 92.650 5.876 1.00 17.11 630 VAL A CA 1
ATOM 4759 C C . VAL A 1 614 ? 216.259 92.860 4.608 1.00 18.66 630 VAL A C 1
ATOM 4760 O O . VAL A 1 614 ? 217.488 92.753 4.610 1.00 16.35 630 VAL A O 1
ATOM 4764 N N . TYR A 1 615 ? 215.557 93.164 3.525 1.00 17.03 631 TYR A N 1
ATOM 4765 C CA . TYR A 1 615 ? 216.197 93.438 2.251 1.00 16.52 631 TYR A CA 1
ATOM 4766 C C . TYR A 1 615 ? 216.958 94.756 2.294 1.00 17.80 631 TYR A C 1
ATOM 4767 O O . TYR A 1 615 ? 218.078 94.852 1.808 1.00 20.90 631 TYR A O 1
ATOM 4776 N N . LYS A 1 616 ? 216.336 95.762 2.893 1.00 15.94 632 LYS A N 1
ATOM 4777 C CA . LYS A 1 616 ? 216.877 97.118 2.918 1.00 19.00 632 LYS A CA 1
ATOM 4778 C C . LYS A 1 616 ? 218.098 97.272 3.819 1.00 18.00 632 LYS A C 1
ATOM 4779 O O . LYS A 1 616 ? 219.020 98.006 3.493 1.00 20.15 632 LYS A O 1
ATOM 4785 N N . ASN A 1 617 ? 218.088 96.598 4.960 1.00 18.07 633 ASN A N 1
ATOM 4786 C CA . ASN A 1 617 ? 219.171 96.706 5.927 1.00 14.93 633 ASN A CA 1
ATOM 4787 C C . ASN A 1 617 ? 220.087 95.484 5.871 1.00 17.80 633 ASN A C 1
ATOM 4788 O O . ASN A 1 617 ? 219.733 94.409 6.359 1.00 18.23 633 ASN A O 1
ATOM 4793 N N . PRO A 1 618 ? 221.280 95.650 5.283 1.00 19.52 634 PRO A N 1
ATOM 4794 C CA . PRO A 1 618 ? 222.183 94.512 5.104 1.00 17.78 634 PRO A CA 1
ATOM 4795 C C . PRO A 1 618 ? 222.600 93.871 6.422 1.00 17.11 634 PRO A C 1
ATOM 4796 O O . PRO A 1 618 ? 222.904 92.684 6.440 1.00 19.92 634 PRO A O 1
ATOM 4800 N N . GLN A 1 619 ? 222.589 94.636 7.506 1.00 17.22 635 GLN A N 1
ATOM 4801 C CA . GLN A 1 619 ? 222.978 94.111 8.809 1.00 17.91 635 GLN A CA 1
ATOM 4802 C C . GLN A 1 619 ? 221.837 93.420 9.564 1.00 17.49 635 GLN A C 1
ATOM 4803 O O . GLN A 1 619 ? 222.042 92.890 10.645 1.00 15.66 635 GLN A O 1
ATOM 4809 N N . MET A 1 620 ? 220.641 93.427 8.989 1.00 16.54 636 MET A N 1
ATOM 4810 C CA . MET A 1 620 ? 219.469 92.884 9.669 1.00 15.45 636 MET A CA 1
ATOM 4811 C C . MET A 1 620 ? 219.285 91.406 9.364 1.00 19.66 636 MET A C 1
ATOM 4812 O O . MET A 1 620 ? 219.388 90.990 8.214 1.00 18.50 636 MET A O 1
ATOM 4817 N N . VAL A 1 621 ? 219.005 90.613 10.393 1.00 14.09 637 VAL A N 1
ATOM 4818 C CA . VAL A 1 621 ? 218.699 89.210 10.164 1.00 13.19 637 VAL A CA 1
ATOM 4819 C C . VAL A 1 621 ? 217.235 88.886 10.497 1.00 16.05 637 VAL A C 1
ATOM 4820 O O . VAL A 1 621 ? 216.684 89.388 11.463 1.00 12.25 637 VAL A O 1
ATOM 4824 N N . GLN A 1 622 ? 216.620 88.048 9.672 1.00 13.38 638 GLN A N 1
ATOM 4825 C CA . GLN A 1 622 ? 215.245 87.617 9.893 1.00 14.27 638 GLN A CA 1
ATOM 4826 C C . GLN A 1 622 ? 215.124 86.765 11.157 1.00 15.09 638 GLN A C 1
ATOM 4827 O O . GLN A 1 622 ? 216.086 86.131 11.571 1.00 14.58 638 GLN A O 1
ATOM 4833 N N . ALA A 1 623 ? 213.945 86.756 11.771 1.00 12.50 639 ALA A N 1
ATOM 4834 C CA . ALA A 1 623 ? 213.668 85.871 12.896 1.00 12.35 639 ALA A CA 1
ATOM 4835 C C . ALA A 1 623 ? 213.818 84.419 12.465 1.00 12.74 639 ALA A C 1
ATOM 4836 O O . ALA A 1 623 ? 213.613 84.106 11.315 1.00 12.74 639 ALA A O 1
ATOM 4838 N N . PRO A 1 624 ? 214.192 83.532 13.390 1.00 13.02 640 PRO A N 1
ATOM 4839 C CA . PRO A 1 624 ? 214.352 82.137 12.961 1.00 12.55 640 PRO A CA 1
ATOM 4840 C C . PRO A 1 624 ? 213.035 81.530 12.469 1.00 15.05 640 PRO A C 1
ATOM 4841 O O . PRO A 1 624 ? 211.990 81.756 13.065 1.00 15.09 640 PRO A O 1
ATOM 4845 N N . GLY A 1 625 ? 213.097 80.804 11.359 1.00 13.71 641 GLY A N 1
ATOM 4846 C CA . GLY A 1 625 ? 211.940 80.128 10.805 1.00 14.47 641 GLY A CA 1
ATOM 4847 C C . GLY A 1 625 ? 211.131 80.949 9.815 1.00 13.39 641 GLY A C 1
ATOM 4848 O O . GLY A 1 625 ? 210.188 80.445 9.216 1.00 13.84 641 GLY A O 1
ATOM 4849 N N . TYR A 1 626 ? 211.495 82.216 9.653 1.00 12.91 642 TYR A N 1
ATOM 4850 C CA . TYR A 1 626 ? 210.789 83.099 8.738 1.00 14.64 642 TYR A CA 1
ATOM 4851 C C . TYR A 1 626 ? 211.674 83.562 7.590 1.00 18.41 642 TYR A C 1
ATOM 4852 O O . TYR A 1 626 ? 211.222 84.315 6.732 1.00 19.77 642 TYR A O 1
#

Nearest PDB structures (foldseek):
  5ck0-assembly1_A  TM=1.001E+00  e=0.000E+00  Bacteroides thetaiotaomicron VPI-5482
  5ck1-assembly1_A  TM=9.993E-01  e=0.000E+00  Bacteroides thetaiotaomicron VPI-5482
  7bll-assembly1_A  TM=8.180E-01  e=2.850E-40  Bacteroides thetaiotaomicron VPI-5482
  3qnk-assembly2_D  TM=8.496E-01  e=8.616E-29  Bacteroides fragilis NCTC 9343
  3mcx-assembly1_A  TM=6.483E-01  e=1.414E-13  Bacteroides thetaiotaomicron VPI-5482

Sequence (603 aa):
AMSSPTRALGFLYSCYGGVSTDLPSAYLGEINSTTDEYVLPYSWNTDGYWGAYAFNTASSTNQDWLWGTTYQYIGQCYLFLQKLENAGSDIASDAEKEQWRAECQFLVAYYHFATLRRYGPIPITDSYIPMDTPTSEYNGRFHFDYCVDWIANQLDEAAKVLPANRTATNEWGRATSTIAKAVKARLLLYAASPLWNGSFPYPNWQNENFETPGYGKALVSNTYDKSKWERALAACQEALTLATTSGDRELYDDDEYYSRQSLNLPFVPGVADVEDNKEFLKNVMKMRYAVSTRESEGNKEIIWGLSNQFDFYSRYPLRILKKSDGTWHAGYSGVSPTLYTFEHFYTANGKLPEKDLDFTPSSEWFESAGISSREDIIKLNVGREPRFYAWMAFDGGDYGTKFAAGSPLKLEMRNSEMHGYNPSLFNRDHSVTGFLTQKFVDPVTEFYTAGGSTSGTSAPTILFRLAELYLNVAECHAALGNTQEAIDALNPVRERAGIPKLTLADITNNMTIKDWVHNERFVELWNEGHRFFDVRRWAEGAKYFGANKREGLNAEVQSPTFEEFNKRTTVDAPYVWENRMYLNPVFYNEVYKNPQMVQAPGY

Solvent-accessible surface area: 23086 Å² total; per-residue (Å²): 85,21,84,32,68,110,143,0,67,38,24,0,131,44,0,20,41,2,8,39,22,21,26,10,3,27,39,57,23,4,5,3,1,9,2,4,7,1,2,2,0,104,48,7,52,106,42,52,92,0,3,16,16,2,21,28,85,2,36,18,101,58,13,34,61,7,13,26,47,0,36,114,45,0,16,53,0,32,42,0,34,96,76,3,151,135,15,41,104,128,18,6,60,119,72,71,28,79,53,3,112,5,0,0,38,1,0,2,0,5,0,0,0,2,0,2,32,6,0,0,0,0,10,8,21,84,61,88,90,68,187,124,24,69,67,85,116,53,61,0,0,20,6,3,26,68,0,13,85,36,0,8,72,30,1,35,83,0,13,173,45,9,49,22,60,75,118,77,113,105,145,46,44,56,2,9,8,5,7,0,24,0,0,30,0,12,0,16,0,10,6,1,0,45,4,13,4,26,58,10,38,65,76,136,29,90,2,123,79,32,98,1,91,79,85,30,85,39,1,19,23,89,99,122,53,108,40,16,20,90,128,0,21,58,6,0,75,78,1,30,83,34,0,57,87,68,1,62,12,97,26,6,88,44,56,65,29,22,55,143,57,96,12,121,17,15,72,2,2,71,26,63,78,79,137,132,39,63,136,37,0,43,11,0,2,11,0,16,6,2,6,6,2,97,61,105,35,50,1,62,0,24,17,8,22,19,49,66,88,25,48,50,84,0,1,8,0,1,40,3,28,112,51,92,106,38,71,72,20,49,4,89,0,0,0,0,0,0,1,45,0,0,28,37,0,0,0,42,64,0,74,18,3,112,103,5,180,118,23,34,75,51,96,61,3,38,80,39,32,58,40,94,90,42,115,34,0,4,58,0,3,36,32,1,0,0,0,0,9,0,0,2,1,8,8,0,1,24,0,11,12,62,1,16,50,26,61,58,21,81,0,67,8,57,53,17,83,40,1,3,56,5,56,105,64,24,115,98,31,17,5,11,0,1,2,0,0,5,0,16,8,18,4,41,4,31,7,84,56,101,26,48,54,42,59,30,55,54,20,40,4,14,17,2,4,1,0,1,1,37,0,0,8,0,7,0,9,16,43,33,54,47,37,82,83,0,1,78,8,0,16,44,0,3,108,9,0,28,10,67,118,6,78,98,87,40,41,65,156,106,15,56,22,122,61,10,0,29,11,0,4,9,0,0,3,0,2,11,12,12,13,4,8,3,0,19,4,16,34,42,0,66,120,39,3,6,54,108,106,7,43,1,6,33,10,69,70,87,67,9,72,53,134,80,2,12,110,104,47,55,16,127,21,75,9,45,23,97,72,56,15,18,10,5,0,0,69,132,79,35,42,182,112,8,62,23,10,21,27,2,17,53,63

B-factor: mean 16.39, std 8.53, range [4.85, 98.91]

Foldseek 3Di:
DLPAQVVLVVLLLVLCVLVCPQPFLFCQRLLFAQFLFWHFFLVCLVPHQNNCLQQVVADLARFDPSVVVLVVSLLSLQVSLVVLVVDDVRRDHPLVNLLSNLQSLLSNLVSLVVACLFFPFAFRDDHHDPPPDDLVPDAAGAARVLSLVVSLVSLCVSLVRFALEDDDDDQRDTDHSLVSLQSNLVSLLLCLFCCQAANVPCQPDWFDPHQHVPAGGGHGDNHHDLVSLVVSLVSLVVSLVSCVPSVVADQQQDLPPCVVVVFDQFDAVPQDPDPVRSVQSSLLVSLLDRQWDAVVSVHRFFNDFGPDDHDDLLQDFAFQEQAPVRDTDGGQNGGAGFVVNLQLQAFQQRHGQCPDPPADHPVQQLAFPPDPPQRLDGRSRHRGFSLCSNWKFAASGWDATCAYVYHTDHDHQLACPTRAADCVPNNSGHHLFRMGTCRNQANNWYAHNNGDTDSDDGYTQGDDTSLVSLLSSLQSCLSVVVQQSSQVSNQVVCVSSNHDGDDPVPDDPVAHSNNSSVSSCCRSCPSSSPSSSVCLSNVNCCVTFAAQNTWHFQGNDHNDDSVNGRDIGGRPDSGHDDSLSSHTWHNPVVCVSNVRYDTRPPD